Protein 4LN9 (pdb70)

Solvent-accessible surface area: 24237 Å² total; per-residue (Å²): 101,8,74,63,26,1,0,32,45,0,121,12,11,5,10,19,0,8,2,84,18,36,88,65,87,7,9,0,0,1,2,68,2,6,21,227,61,26,86,31,2,37,27,13,10,18,160,129,68,3,14,7,2,10,2,0,2,1,5,2,0,10,56,0,0,88,82,29,49,4,37,5,0,68,74,0,40,24,80,24,69,1,41,4,18,151,216,35,2,0,48,1,0,0,2,1,11,32,59,57,164,109,17,19,28,71,0,11,0,15,5,26,82,120,124,42,146,85,39,99,94,1,0,37,8,45,0,31,50,62,129,177,104,108,68,121,22,100,44,88,10,93,42,46,62,5,84,150,12,138,102,22,109,39,122,39,3,43,104,70,10,51,129,90,11,24,30,23,13,75,11,0,106,0,12,176,29,1,27,74,66,46,104,49,74,98,15,22,6,0,0,61,2,28,11,42,122,139,6,109,85,49,0,52,117,4,18,5,1,0,0,0,0,14,0,0,14,6,0,31,50,1,6,67,21,38,154,42,114,57,39,59,14,0,48,8,4,47,45,56,38,83,21,16,16,47,2,46,0,64,3,13,68,63,112,227,86,5,33,23,6,22,0,0,36,89,105,40,33,12,0,0,4,4,72,26,14,38,16,143,126,125,8,83,74,27,0,0,34,47,2,140,19,37,4,16,15,0,8,1,87,18,39,68,65,85,6,13,0,0,0,3,70,3,5,29,178,72,25,86,45,2,38,27,11,14,34,179,120,43,1,11,6,1,16,3,1,2,1,4,2,0,8,44,0,0,74,81,28,50,2,40,18,1,69,62,0,30,22,86,28,63,1,31,3,18,127,193,33,5,0,48,1,1,0,10,4,20,29,61,54,166,112,20,16,29,66,0,4,0,11,6,26,120,131,131,44,139,80,36,102,91,2,0,35,7,43,0,37,33,73,130,160,114,233,24,123,27,103,43,92,10,93,43,43,62,6,90,160,10,134,90,31,124,37,127,39,5,36,101,69,12,52,131,106,19,60,31,23,12,80,12,0,107,0,9,123,24,3,33,89,64,50,84,57,90,107,26,26,6,0,0,57,0,16,4,33,151,121,12,107,93,88,1,62,159,6,22,5,3,0,0,0,0,18,0,0,11,7,0,34,62,0,6,87,47,111,50,56,13,3,50,21,2,22,44,50,37,83,23,13,24,22,1,76,0,65,2,15,60,70,109,191,68,3,29,22,6,21,0,1,40,128,107,44,31,20,0,0,29,4,99,20,9,33,32,228

Structure (mmCIF, N/CA/C/O backbone):
data_4LN9
#
_entry.id   4LN9
#
_cell.length_a   77.180
_cell.length_b   77.180
_cell.length_c   97.920
_cell.angle_alpha   90.00
_cell.angle_beta   90.00
_cell.angle_gamma   120.00
#
_symmetry.space_group_name_H-M   'P 32'
#
loop_
_entity.id
_entity.type
_entity.pdbx_description
1 polymer 'Rifamycin polyketide synthase'
2 water water
#
loop_
_atom_site.group_PDB
_atom_site.id
_atom_site.type_symbol
_atom_site.label_atom_id
_atom_site.label_alt_id
_atom_site.label_comp_id
_atom_site.label_asym_id
_atom_site.label_entity_id
_atom_site.label_seq_id
_atom_site.pdbx_PDB_ins_code
_atom_site.Cartn_x
_atom_site.Cartn_y
_atom_site.Cartn_z
_atom_site.occupancy
_atom_site.B_iso_or_equiv
_atom_site.auth_seq_id
_atom_site.auth_comp_id
_atom_site.auth_asym_id
_atom_site.auth_atom_id
_atom_site.pdbx_PDB_model_num
ATOM 1 N N . ASP A 1 27 ? 6.462 -24.872 3.731 1.00 55.38 7 ASP A N 1
ATOM 2 C CA . ASP A 1 27 ? 6.578 -25.674 2.479 1.00 49.50 7 ASP A CA 1
ATOM 3 C C . ASP A 1 27 ? 5.777 -25.046 1.342 1.00 51.74 7 ASP A C 1
ATOM 4 O O . ASP A 1 27 ? 4.550 -25.149 1.300 1.00 50.15 7 ASP A O 1
ATOM 9 N N . ALA A 1 28 ? 6.481 -24.390 0.425 1.00 41.76 8 ALA A N 1
ATOM 10 C CA . ALA A 1 28 ? 5.854 -23.787 -0.745 1.00 40.14 8 ALA A CA 1
ATOM 11 C C . ALA A 1 28 ? 4.985 -24.782 -1.510 1.00 42.18 8 ALA A C 1
ATOM 12 O O . ALA A 1 28 ?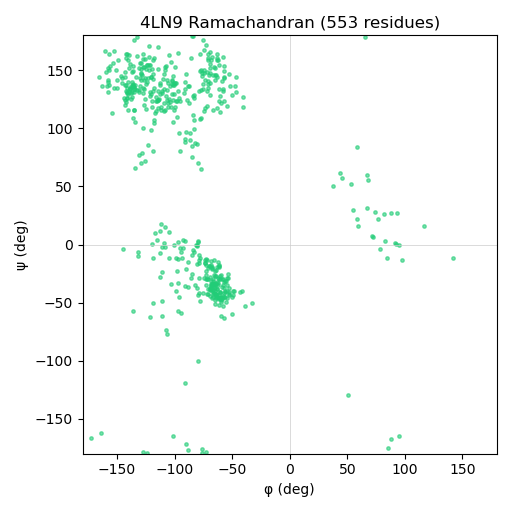 3.841 -24.480 -1.850 1.00 43.26 8 ALA A O 1
ATOM 14 N N . VAL A 1 29 ? 5.492 -25.998 -1.697 1.00 39.44 9 VAL A N 1
ATOM 15 C CA . VAL A 1 29 ? 4.849 -26.958 -2.596 1.00 38.48 9 VAL A CA 1
ATOM 16 C C . VAL A 1 29 ? 3.490 -27.462 -2.096 1.00 43.98 9 VAL A C 1
ATOM 17 O O . VAL A 1 29 ? 2.587 -27.712 -2.894 1.00 41.97 9 VAL A O 1
ATOM 21 N N . SER A 1 30 ? 3.341 -27.599 -0.781 1.00 39.14 10 SER A N 1
ATOM 22 C CA . SER A 1 30 ? 2.085 -28.079 -0.201 1.00 44.53 10 SER A CA 1
ATOM 23 C C . SER A 1 30 ? 1.003 -27.005 -0.262 1.00 45.00 10 SER A C 1
ATOM 24 O O . SER A 1 30 ? -0.181 -27.284 -0.063 1.00 47.72 10 SER A O 1
ATOM 27 N N . LEU A 1 31 ? 1.432 -25.768 -0.492 1.00 39.88 11 LEU A N 1
ATOM 28 C CA . LEU A 1 31 ? 0.516 -24.644 -0.618 1.00 36.18 11 LEU A CA 1
ATOM 29 C C . LEU A 1 31 ? 0.171 -24.366 -2.079 1.00 38.00 11 LEU A C 1
ATOM 30 O O . LEU A 1 31 ? -0.556 -23.420 -2.381 1.00 39.31 11 LEU A O 1
ATOM 35 N N . GLY A 1 32 ? 0.791 -25.116 -2.988 1.00 37.95 12 GLY A N 1
ATOM 36 C CA . GLY A 1 32 ? 0.536 -24.945 -4.418 1.00 39.03 12 GLY A CA 1
ATOM 37 C C . GLY A 1 32 ? 1.421 -23.906 -5.088 1.00 37.50 12 GLY A C 1
ATOM 38 O O . GLY A 1 32 ? 1.035 -23.307 -6.092 1.00 38.15 12 GLY A O 1
ATOM 39 N N . LEU A 1 33 ? 2.614 -23.695 -4.542 1.00 32.29 13 LEU A N 1
ATOM 40 C CA . LEU A 1 33 ? 3.618 -22.886 -5.220 1.00 38.79 13 LEU A CA 1
ATOM 41 C C . LEU A 1 33 ? 4.898 -23.697 -5.390 1.00 36.29 13 LEU A C 1
ATOM 42 O O . LEU A 1 33 ? 4.909 -24.903 -5.148 1.00 34.83 13 LEU A O 1
ATOM 47 N N . ALA A 1 34 ? 5.918 -23.075 -5.984 1.00 40.26 14 ALA A N 1
ATOM 48 C CA . ALA A 1 34 ? 7.244 -23.689 -6.040 1.00 34.73 14 ALA A CA 1
ATOM 49 C C . ALA A 1 34 ? 8.149 -22.940 -5.073 1.00 39.64 14 ALA A C 1
ATOM 50 O O . ALA A 1 34 ? 7.912 -21.767 -4.790 1.00 36.27 14 ALA A O 1
ATOM 52 N N . GLY A 1 35 ? 9.183 -23.601 -4.565 1.00 37.13 15 GLY A N 1
ATOM 53 C CA . GLY A 1 35 ? 10.207 -22.901 -3.788 1.00 34.11 15 GLY A CA 1
ATOM 54 C C . GLY A 1 35 ? 11.108 -22.062 -4.675 1.00 31.90 15 GLY A C 1
ATOM 55 O O . GLY A 1 35 ? 11.432 -22.466 -5.791 1.00 36.83 15 GLY A O 1
ATOM 56 N N . ALA A 1 36 ? 11.489 -20.879 -4.201 1.00 30.28 16 ALA A N 1
ATOM 57 C CA 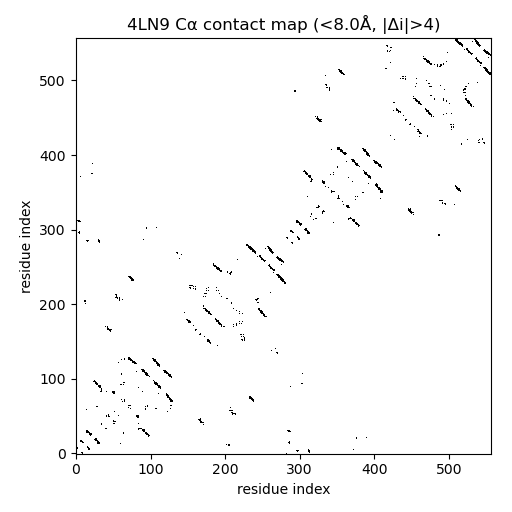. ALA A 1 36 ? 12.331 -19.982 -4.989 1.00 32.30 16 ALA A CA 1
ATOM 58 C C . ALA A 1 36 ? 13.800 -20.408 -4.952 1.00 38.70 16 ALA A C 1
ATOM 59 O O . ALA A 1 36 ? 14.599 -19.988 -5.789 1.00 37.63 16 ALA A O 1
ATOM 61 N N . ASP A 1 37 ? 14.139 -21.265 -3.991 1.00 35.92 17 ASP A N 1
ATOM 62 C CA . ASP A 1 37 ? 15.529 -21.642 -3.722 1.00 41.86 17 ASP A CA 1
ATOM 63 C C . ASP A 1 37 ? 16.485 -20.452 -3.746 1.00 35.67 17 ASP A C 1
ATOM 64 O O . ASP A 1 37 ? 17.460 -20.442 -4.498 1.00 39.47 17 ASP A O 1
ATOM 69 N N . HIS A 1 38 ? 16.255 -19.495 -2.849 1.00 35.17 18 HIS A N 1
ATOM 70 C CA . HIS A 1 38 ? 16.945 -18.209 -2.897 1.00 31.28 18 HIS A CA 1
ATOM 71 C C . HIS A 1 38 ? 16.910 -17.572 -1.533 1.00 32.40 18 HIS A C 1
ATOM 72 O O . HIS A 1 38 ? 15.920 -17.711 -0.816 1.00 39.85 18 HIS A O 1
ATOM 79 N N . PRO A 1 39 ? 18.006 -16.908 -1.123 1.00 36.00 19 PRO A N 1
ATOM 80 C CA . PRO A 1 39 ? 18.080 -16.512 0.287 1.00 33.75 19 PRO A CA 1
ATOM 81 C C . PRO A 1 39 ? 17.162 -15.344 0.659 1.00 40.44 19 PRO A C 1
ATOM 82 O O . PRO A 1 39 ? 16.994 -15.058 1.845 1.00 38.97 19 PRO A O 1
ATOM 86 N N . LEU A 1 40 ? 16.621 -14.640 -0.332 1.00 35.30 20 LEU A N 1
ATOM 87 C CA . LEU A 1 40 ? 15.762 -13.486 -0.055 1.00 34.33 20 LEU A CA 1
ATOM 88 C C . LEU A 1 40 ? 14.306 -13.701 -0.466 1.00 33.25 20 LEU A C 1
ATOM 89 O O . LEU A 1 40 ? 13.490 -12.786 -0.360 1.00 39.10 20 LEU A O 1
ATOM 94 N N . LEU A 1 41 ? 14.045 -14.817 -1.141 1.00 32.40 21 LEU A N 1
ATOM 95 C CA . LEU A 1 41 ? 12.741 -15.049 -1.752 1.00 32.26 21 LEU A CA 1
ATOM 96 C C . LEU A 1 41 ? 12.203 -16.390 -1.283 1.00 32.36 21 LEU A C 1
ATOM 97 O O . LEU A 1 41 ? 12.954 -17.358 -1.164 1.00 38.13 21 LEU A O 1
ATOM 102 N N . GLY A 1 42 ? 10.899 -16.453 -1.042 1.00 31.71 22 GLY A N 1
ATOM 103 C CA . GLY A 1 42 ? 10.290 -17.647 -0.469 1.00 29.27 22 GLY A CA 1
ATOM 104 C C . GLY A 1 42 ? 9.684 -18.548 -1.527 1.00 35.70 22 GLY A C 1
ATOM 105 O O . GLY A 1 42 ? 9.975 -19.742 -1.577 1.00 36.07 22 GLY A O 1
ATOM 106 N N . ALA A 1 43 ? 8.770 -18.000 -2.317 1.00 29.63 23 ALA A N 1
ATOM 107 C CA . ALA A 1 43 ? 8.030 -18.815 -3.267 1.00 29.51 23 ALA A CA 1
ATOM 108 C C . ALA A 1 43 ? 7.934 -18.113 -4.611 1.00 25.51 23 ALA A C 1
ATOM 109 O O . ALA A 1 43 ? 8.143 -16.906 -4.706 1.00 28.73 23 ALA A O 1
ATOM 111 N N . VAL A 1 44 ? 7.797 -18.905 -5.672 1.00 30.33 24 VAL A N 1
ATOM 112 C CA . VAL A 1 44 ? 7.447 -18.358 -6.977 1.00 30.73 24 VAL A CA 1
ATOM 113 C C . VAL A 1 44 ? 6.197 -19.071 -7.464 1.00 33.80 24 VAL A C 1
ATOM 114 O O . VAL A 1 44 ? 6.016 -20.259 -7.200 1.00 35.12 24 VAL A O 1
ATOM 118 N N . VAL A 1 45 ? 5.280 -18.334 -8.076 1.00 35.30 25 VAL A N 1
ATOM 119 C CA . VAL A 1 45 ? 4.195 -18.993 -8.784 1.00 37.64 25 VAL A CA 1
ATOM 120 C C . VAL A 1 45 ? 3.918 -18.346 -10.126 1.00 29.60 25 VAL A C 1
ATOM 121 O O . VAL A 1 45 ? 4.095 -17.138 -10.288 1.00 28.46 25 VAL A O 1
ATOM 125 N N . GLN A 1 46 ? 3.733 -19.182 -11.140 1.00 32.86 26 GLN A N 1
ATOM 126 C CA . GLN A 1 46 ? 3.376 -18.675 -12.452 1.00 32.18 26 GLN A CA 1
ATOM 127 C C . GLN A 1 46 ? 1.961 -18.120 -12.441 1.00 30.36 26 GLN A C 1
ATOM 128 O O . GLN A 1 46 ? 1.137 -18.507 -11.612 1.00 30.69 26 GLN A O 1
ATOM 134 N N . LEU A 1 47 ? 1.710 -17.157 -13.321 1.00 30.15 27 LEU A N 1
ATOM 135 C CA . LEU A 1 47 ? 0.391 -16.557 -13.454 1.00 32.02 27 LEU A CA 1
ATOM 136 C C . LEU A 1 47 ? -0.158 -16.801 -14.858 1.00 29.47 27 LEU A C 1
ATOM 137 O O . LEU A 1 47 ? 0.014 -15.970 -15.750 1.00 31.79 27 LEU A O 1
ATOM 142 N N . PRO A 1 48 ? -0.707 -18.005 -15.084 1.00 31.36 28 PRO A N 1
ATOM 143 C CA . PRO A 1 48 ? -1.131 -18.466 -16.406 1.00 35.04 28 PRO A CA 1
ATOM 144 C C . PRO A 1 48 ? -2.081 -17.474 -17.067 1.00 40.97 28 PRO A C 1
ATOM 145 O O . PRO A 1 48 ? -2.198 -17.452 -18.292 1.00 37.70 28 PRO A O 1
ATOM 149 N N . GLN A 1 49 ? -2.775 -16.681 -16.257 1.00 40.11 29 GLN A N 1
ATOM 150 C CA . GLN A 1 49 ? -3.763 -15.744 -16.780 1.00 41.25 29 GLN A CA 1
ATOM 151 C C . GLN A 1 49 ? -3.091 -14.664 -17.620 1.00 40.92 29 GLN A C 1
ATOM 152 O O . GLN A 1 49 ? -3.623 -14.247 -18.648 1.00 39.33 29 GLN A O 1
ATOM 158 N N . SER A 1 50 ? -1.882 -14.278 -17.222 1.00 34.72 30 SER A N 1
ATOM 159 C CA . SER A 1 50 ? -1.179 -13.175 -17.870 1.00 36.14 30 SER A CA 1
ATOM 160 C C . SER A 1 50 ? 0.154 -13.604 -18.486 1.00 36.07 30 SER A C 1
ATOM 161 O O . SER A 1 50 ? 0.845 -12.796 -19.106 1.00 39.49 30 SER A O 1
ATOM 164 N N . ASP A 1 51 ? 0.477 -14.890 -18.368 1.00 36.80 31 ASP A N 1
ATOM 165 C CA . ASP A 1 51 ? 1.809 -15.391 -18.713 1.00 44.14 31 ASP A CA 1
ATOM 166 C C . ASP A 1 51 ? 2.897 -14.637 -17.955 1.00 38.56 31 ASP A C 1
ATOM 167 O O . ASP A 1 51 ? 4.001 -14.436 -18.462 1.00 39.42 31 ASP A O 1
ATOM 172 N N . GLY A 1 52 ? 2.552 -14.167 -16.759 1.00 30.92 32 GLY A N 1
ATOM 173 C CA . GLY A 1 52 ? 3.528 -13.540 -15.882 1.00 34.75 32 GLY A CA 1
ATOM 174 C C . GLY A 1 52 ? 3.957 -14.508 -14.803 1.00 26.99 32 GLY A C 1
ATOM 175 O O . GLY A 1 52 ? 3.663 -15.702 -14.874 1.00 30.55 32 GLY A O 1
ATOM 176 N N . LEU A 1 53 ? 4.599 -13.985 -13.770 1.00 29.91 33 LEU A N 1
ATOM 177 C CA . LEU A 1 53 ? 4.835 -14.766 -12.575 1.00 31.97 33 LEU A CA 1
ATOM 178 C C . LEU A 1 53 ? 5.136 -13.836 -11.422 1.00 29.79 33 LEU A C 1
ATOM 179 O O . LEU A 1 53 ? 5.249 -12.622 -11.598 1.00 28.39 33 LEU A O 1
ATOM 184 N N . VAL A 1 54 ? 5.099 -14.391 -10.221 1.00 29.55 34 VAL A N 1
ATOM 185 C CA . VAL A 1 54 ? 5.275 -13.589 -9.037 1.00 30.35 34 VAL A CA 1
ATOM 186 C C . VAL A 1 54 ? 6.100 -14.332 -7.998 1.00 25.46 34 VAL A C 1
ATOM 187 O O . VAL A 1 54 ? 6.013 -15.557 -7.878 1.00 27.19 34 VAL A O 1
ATOM 191 N N . PHE A 1 55 ? 7.096 -13.624 -7.473 1.00 30.26 35 PHE A N 1
ATOM 192 C CA . PHE A 1 55 ? 7.887 -14.108 -6.356 1.00 29.77 35 PHE A CA 1
ATOM 193 C C . PHE A 1 55 ? 7.387 -13.468 -5.070 1.00 21.71 35 PHE A C 1
ATOM 194 O O . PHE A 1 55 ? 7.288 -12.243 -4.988 1.00 26.81 35 PHE A O 1
ATOM 202 N N . THR A 1 56 ? 7.325 -14.271 -4.012 1.00 28.31 36 THR A N 1
ATOM 203 C CA . THR A 1 56 ? 6.927 -13.781 -2.696 1.00 27.60 36 THR A CA 1
ATOM 204 C C . THR A 1 56 ? 8.005 -14.029 -1.646 1.00 30.94 36 THR A C 1
ATOM 205 O O . THR A 1 56 ? 8.686 -15.056 -1.667 1.00 32.85 36 THR A O 1
ATOM 209 N N . SER A 1 57 ? 8.048 -13.145 -0.655 1.00 29.97 37 SER A N 1
ATOM 210 C CA . SER A 1 57 ? 9.050 -13.203 0.400 1.00 31.72 37 SER A CA 1
ATOM 211 C C . SER A 1 57 ? 8.547 -12.494 1.655 1.00 32.91 37 SER A C 1
ATOM 212 O O . SER A 1 57 ? 7.710 -11.594 1.580 1.00 31.26 37 SER A O 1
ATOM 215 N N . ARG A 1 58 ? 9.066 -12.908 2.806 1.00 31.16 38 ARG A N 1
ATOM 216 C CA . ARG A 1 58 ? 8.941 -12.137 4.037 1.00 32.31 38 ARG A CA 1
ATOM 217 C C . ARG A 1 58 ? 10.324 -11.870 4.623 1.00 31.37 38 ARG A C 1
ATOM 218 O O . ARG A 1 58 ? 11.034 -12.804 4.993 1.00 37.49 38 ARG A O 1
ATOM 226 N N . LEU A 1 59 ? 10.707 -10.600 4.708 1.00 29.00 39 LEU A N 1
ATOM 227 C CA . LEU A 1 59 ? 12.004 -10.234 5.274 1.00 34.85 39 LEU A CA 1
ATOM 228 C C . LEU A 1 59 ? 11.855 -9.735 6.707 1.00 38.04 39 LEU A C 1
ATOM 229 O O . LEU A 1 59 ? 10.939 -8.974 7.014 1.00 36.46 39 LEU A O 1
ATOM 234 N N . SER A 1 60 ? 12.750 -10.176 7.585 1.00 40.39 40 SER A N 1
ATOM 235 C CA . SER A 1 60 ? 12.873 -9.581 8.912 1.00 40.54 40 SER A CA 1
ATOM 236 C C . SER A 1 60 ? 14.339 -9.513 9.311 1.00 42.80 40 SER A C 1
ATOM 237 O O . SER A 1 60 ? 15.180 -10.186 8.715 1.00 37.56 40 SER A O 1
ATOM 240 N N . LEU A 1 61 ? 14.643 -8.718 10.330 1.00 41.24 41 LEU A N 1
ATOM 241 C CA . LEU A 1 61 ? 15.995 -8.678 10.865 1.00 45.41 41 LEU A CA 1
ATOM 242 C C . LEU A 1 61 ? 16.356 -9.952 11.624 1.00 44.85 41 LEU A C 1
ATOM 243 O O . LEU A 1 61 ? 17.522 -10.344 11.659 1.00 50.84 41 LEU A O 1
ATOM 248 N N . ARG A 1 62 ? 15.341 -10.700 12.052 1.00 48.77 42 ARG A N 1
ATOM 249 C CA . ARG A 1 62 ? 15.589 -11.967 12.735 1.00 50.26 42 ARG A CA 1
ATOM 250 C C . ARG A 1 62 ? 15.785 -13.139 11.771 1.00 48.29 42 ARG A C 1
ATOM 251 O O . ARG A 1 62 ? 16.458 -14.115 12.102 1.00 47.43 42 ARG A O 1
ATOM 259 N N . SER A 1 63 ? 15.228 -13.027 10.570 1.00 45.23 43 SER A N 1
ATOM 260 C CA . SER A 1 63 ? 15.358 -14.091 9.580 1.00 41.22 43 SER A CA 1
ATOM 261 C C . SER A 1 63 ? 16.477 -13.776 8.594 1.00 32.81 43 SER A C 1
ATOM 262 O O . SER A 1 63 ? 17.051 -14.674 7.978 1.00 39.98 43 SER A O 1
ATOM 265 N N . HIS A 1 64 ? 16.799 -12.492 8.475 1.00 39.28 44 HIS A N 1
ATOM 266 C CA . HIS A 1 64 ? 17.850 -12.039 7.576 1.00 39.54 44 HIS A CA 1
ATOM 267 C C . HIS A 1 64 ? 18.738 -11.037 8.265 1.00 37.11 44 HIS A C 1
ATOM 268 O O . HIS A 1 64 ? 18.713 -9.849 7.939 1.00 37.65 44 HIS A O 1
ATOM 275 N N . PRO A 1 65 ? 19.476 -11.493 9.293 1.00 39.05 45 PRO A N 1
ATOM 276 C CA . PRO A 1 65 ? 20.212 -10.624 10.214 1.00 40.47 45 PRO A CA 1
ATOM 277 C C . PRO A 1 65 ? 21.210 -9.732 9.480 1.00 36.64 45 PRO A C 1
ATOM 278 O O . PRO A 1 65 ? 21.389 -8.569 9.845 1.00 39.56 45 PRO A O 1
ATOM 282 N N . TRP A 1 66 ? 21.719 -10.225 8.358 1.00 39.02 46 TRP A N 1
ATOM 283 C CA . TRP A 1 66 ? 22.774 -9.531 7.636 1.00 39.52 46 TRP A CA 1
ATOM 284 C C . TRP A 1 66 ? 22.285 -8.282 6.937 1.00 40.47 46 TRP A C 1
ATOM 285 O O . TRP A 1 66 ? 23.062 -7.345 6.726 1.00 35.09 46 TRP A O 1
ATOM 296 N N . LEU A 1 67 ? 20.965 -8.139 6.841 1.00 33.44 47 LEU A N 1
ATOM 297 C CA . LEU A 1 67 ? 20.375 -6.914 6.306 1.00 34.50 47 LEU A CA 1
ATOM 298 C C . LEU A 1 67 ? 20.646 -5.721 7.220 1.00 33.08 47 LEU A C 1
ATOM 299 O O . LEU A 1 67 ? 20.712 -4.581 6.760 1.00 34.73 47 LEU A O 1
ATOM 304 N N . ALA A 1 68 ? 20.845 -5.991 8.507 1.00 37.28 48 ALA A N 1
ATOM 305 C CA . ALA A 1 68 ? 21.191 -4.943 9.460 1.00 38.41 48 ALA A CA 1
ATOM 306 C C . ALA A 1 68 ? 22.517 -4.279 9.098 1.00 37.64 48 ALA A C 1
ATOM 307 O O . ALA A 1 68 ? 22.749 -3.117 9.434 1.00 38.55 48 ALA A O 1
ATOM 309 N N . ASP A 1 69 ? 23.310 -4.960 8.271 1.00 39.23 49 ASP A N 1
ATOM 310 C CA . ASP A 1 69 ? 24.625 -4.447 7.884 1.00 37.19 49 ASP A CA 1
ATOM 311 C C . ASP A 1 69 ? 24.574 -3.396 6.776 1.00 41.84 49 ASP A C 1
ATOM 312 O O . ASP A 1 69 ? 25.609 -2.874 6.360 1.00 43.40 49 ASP A O 1
ATOM 317 N N . HIS A 1 70 ? 23.373 -3.095 6.294 1.00 41.19 50 HIS A N 1
ATOM 318 C CA . HIS A 1 70 ? 23.173 -1.975 5.380 1.00 40.09 50 HIS A CA 1
ATOM 319 C C . HIS A 1 70 ? 22.094 -1.070 5.892 1.00 43.21 50 HIS A C 1
ATOM 320 O O . HIS A 1 70 ? 20.911 -1.406 5.836 1.00 46.66 50 HIS A O 1
ATOM 327 N N . ALA A 1 71 ? 22.502 0.036 6.506 1.00 45.91 51 ALA A N 1
ATOM 328 C CA . ALA A 1 71 ? 21.561 0.958 7.129 1.00 47.40 51 ALA A CA 1
ATOM 329 C C . ALA A 1 71 ? 21.987 2.389 6.836 1.00 48.56 51 ALA A C 1
ATOM 330 O O . ALA A 1 71 ? 23.178 2.701 6.855 1.00 58.39 51 ALA A O 1
ATOM 332 N N . VAL A 1 72 ? 21.032 3.221 6.435 1.00 50.04 52 VAL A N 1
ATOM 333 C CA . VAL A 1 72 ? 21.325 4.618 6.134 1.00 55.47 52 VAL A CA 1
ATOM 334 C C . VAL A 1 72 ? 20.675 5.558 7.151 1.00 56.45 52 VAL A C 1
ATOM 335 O O . VAL A 1 72 ? 19.452 5.599 7.278 1.00 50.78 52 VAL A O 1
ATOM 339 N N . ARG A 1 73 ? 21.506 6.269 7.909 1.00 66.33 53 ARG A N 1
ATOM 340 C CA . ARG A 1 73 ? 21.064 6.947 9.127 1.00 66.03 53 ARG A CA 1
ATOM 341 C C . ARG A 1 73 ? 20.337 6.000 10.077 1.00 64.79 53 ARG A C 1
ATOM 342 O O . ARG A 1 73 ? 19.203 6.253 10.485 1.00 68.32 53 ARG A O 1
ATOM 350 N N . ASP A 1 74 ? 20.989 4.880 10.378 1.00 59.28 54 ASP A N 1
ATOM 351 C CA . ASP A 1 74 ? 20.498 3.914 11.360 1.00 67.17 54 ASP A CA 1
ATOM 352 C C . ASP A 1 74 ? 19.122 3.324 11.040 1.00 66.27 54 ASP A C 1
ATOM 353 O O . ASP A 1 74 ? 18.544 2.611 11.861 1.00 69.89 54 ASP A O 1
ATOM 358 N N . VAL A 1 75 ? 18.679 3.486 9.796 1.00 61.45 55 VAL A N 1
ATOM 359 C CA . VAL A 1 75 ? 17.505 2.771 9.299 1.00 59.23 55 VAL A CA 1
ATOM 360 C C . VAL A 1 75 ? 17.931 1.649 8.351 1.00 51.85 55 VAL A C 1
ATOM 361 O O . VAL A 1 75 ? 18.517 1.915 7.303 1.00 47.26 55 VAL A O 1
ATOM 365 N N . VAL A 1 76 ? 17.623 0.402 8.703 1.00 46.90 56 VAL A N 1
ATOM 366 C CA . VAL A 1 76 ? 17.860 -0.718 7.790 1.00 48.04 56 VAL A CA 1
ATOM 367 C C . VAL A 1 76 ? 17.018 -0.589 6.521 1.00 51.41 56 VAL A C 1
ATOM 368 O O . VAL A 1 76 ? 15.791 -0.504 6.588 1.00 45.22 56 VAL A O 1
ATOM 372 N N . ILE A 1 77 ? 17.690 -0.463 5.378 1.00 45.82 57 ILE A N 1
ATOM 373 C CA . ILE A 1 77 ? 17.016 -0.452 4.079 1.00 45.99 57 ILE A CA 1
ATOM 374 C C . ILE A 1 77 ? 17.692 -1.436 3.123 1.00 45.26 57 ILE A C 1
ATOM 375 O O . ILE A 1 77 ? 18.914 -1.582 3.146 1.00 37.43 57 ILE A O 1
ATOM 380 N N . VAL A 1 78 ? 16.894 -2.212 2.388 1.00 39.44 58 VAL A N 1
ATOM 381 C CA . VAL A 1 78 ? 17.459 -3.152 1.420 1.00 41.30 58 VAL A CA 1
ATOM 382 C C . VAL A 1 78 ? 18.235 -2.377 0.359 1.00 39.28 58 VAL A C 1
ATOM 383 O O . VAL A 1 78 ? 17.761 -1.345 -0.116 1.00 39.16 58 VAL A O 1
ATOM 387 N N . PRO A 1 79 ? 19.521 -2.717 0.185 1.00 39.27 59 PRO A N 1
ATOM 388 C CA . PRO A 1 79 ? 20.311 -1.967 -0.786 1.00 33.61 59 PRO A CA 1
ATOM 389 C C . PRO A 1 79 ? 19.675 -2.011 -2.173 1.00 30.71 59 PRO A C 1
ATOM 390 O O . PRO A 1 79 ? 19.031 -2.999 -2.528 1.00 33.27 59 PRO A O 1
ATOM 394 N N . GLY A 1 80 ? 19.878 -0.956 -2.954 1.00 35.72 60 GLY A N 1
ATOM 395 C CA . GLY A 1 80 ? 19.596 -0.994 -4.385 1.00 35.74 60 GLY A CA 1
ATOM 396 C C . GLY A 1 80 ? 20.028 -2.287 -5.054 1.00 37.10 60 GLY A C 1
ATOM 397 O O . GLY A 1 80 ? 19.342 -2.795 -5.941 1.00 30.01 60 GLY A O 1
ATOM 398 N N . THR A 1 81 ? 21.188 -2.801 -4.658 1.00 34.23 61 THR A N 1
ATOM 399 C CA . THR A 1 81 ? 21.740 -4.009 -5.267 1.00 28.07 61 THR A CA 1
ATOM 400 C C . THR A 1 81 ? 20.936 -5.260 -4.913 1.00 29.14 61 THR A C 1
ATOM 401 O O . THR A 1 81 ? 20.934 -6.239 -5.659 1.00 32.27 61 THR A O 1
ATOM 405 N N . GLY A 1 82 ? 20.284 -5.239 -3.755 1.00 27.71 62 GLY A N 1
ATOM 406 C CA . GLY A 1 82 ? 19.390 -6.328 -3.375 1.00 25.90 62 GLY A CA 1
ATOM 407 C C . GLY A 1 82 ? 18.176 -6.375 -4.280 1.00 25.90 62 GLY A C 1
ATOM 408 O O . GLY A 1 82 ? 17.724 -7.447 -4.681 1.00 29.90 62 GLY A O 1
ATOM 409 N N . LEU A 1 83 ? 17.673 -5.198 -4.634 1.00 28.97 63 LEU A N 1
ATOM 410 C CA . LEU A 1 83 ? 16.558 -5.087 -5.565 1.00 30.70 63 LEU A CA 1
ATOM 411 C C . LEU A 1 83 ? 16.958 -5.545 -6.965 1.00 30.54 63 LEU A C 1
ATOM 412 O O . LEU A 1 83 ? 16.219 -6.278 -7.624 1.00 27.29 63 LEU A O 1
ATOM 417 N N . VAL A 1 84 ? 18.163 -5.167 -7.382 1.00 25.73 64 VAL A N 1
ATOM 418 C CA . VAL A 1 84 ? 18.737 -5.642 -8.639 1.00 31.37 64 VAL A CA 1
ATOM 419 C C . VAL A 1 84 ? 18.809 -7.167 -8.689 1.00 27.23 64 VAL A C 1
ATOM 420 O O . VAL A 1 84 ? 18.420 -7.781 -9.684 1.00 26.90 64 VAL A O 1
ATOM 424 N N . GLU A 1 85 ? 19.269 -7.776 -7.599 1.00 27.27 65 GLU A N 1
ATOM 425 C CA . GLU A 1 85 ? 19.385 -9.233 -7.527 1.00 28.28 65 GLU A CA 1
ATOM 426 C C . GLU A 1 85 ? 18.016 -9.904 -7.619 1.00 25.38 65 GLU A C 1
ATOM 427 O O . GLU A 1 85 ? 17.857 -10.923 -8.291 1.00 27.90 65 GLU A O 1
ATOM 433 N N . LEU A 1 86 ? 17.037 -9.343 -6.918 1.00 28.22 66 LEU A N 1
ATOM 434 C CA . LEU A 1 86 ? 15.672 -9.844 -6.989 1.00 27.57 66 LEU A CA 1
ATOM 435 C C . LEU A 1 86 ? 15.153 -9.787 -8.421 1.00 22.97 66 LEU A C 1
ATOM 436 O O . LEU A 1 86 ? 14.541 -10.738 -8.907 1.00 24.77 66 LEU A O 1
ATOM 441 N N . ALA A 1 87 ? 15.373 -8.652 -9.077 1.00 27.81 67 ALA A N 1
ATOM 442 C CA . ALA A 1 87 ? 14.870 -8.434 -10.428 1.00 27.98 67 ALA A CA 1
ATOM 443 C C . ALA A 1 87 ? 15.498 -9.428 -11.392 1.00 31.63 67 ALA A C 1
ATOM 444 O O . ALA A 1 87 ? 14.803 -10.060 -12.186 1.00 28.41 67 ALA A O 1
ATOM 446 N N . VAL A 1 88 ? 16.807 -9.617 -11.280 1.00 29.28 68 VAL A N 1
ATOM 447 C CA . VAL A 1 88 ? 17.492 -10.514 -12.194 1.00 25.65 68 VAL A CA 1
ATOM 448 C C . VAL A 1 88 ? 17.185 -11.987 -11.924 1.00 24.43 68 VAL A C 1
ATOM 449 O O . VAL A 1 88 ? 17.006 -12.761 -12.864 1.00 27.24 68 VAL A O 1
ATOM 453 N N . ARG A 1 89 ? 16.911 -12.325 -10.663 1.00 27.01 69 ARG A N 1
ATOM 454 C CA . ARG A 1 89 ? 16.463 -13.680 -10.332 1.00 24.06 69 ARG A CA 1
ATOM 455 C C . ARG A 1 89 ? 15.100 -13.979 -10.946 1.00 26.16 69 ARG A C 1
ATOM 456 O O . ARG A 1 89 ? 14.879 -15.057 -11.496 1.00 24.66 69 ARG A O 1
ATOM 464 N N . ALA A 1 90 ? 14.202 -13.002 -10.889 1.00 27.42 70 ALA A N 1
ATOM 465 C CA . ALA A 1 90 ? 12.874 -13.156 -11.473 1.00 28.05 70 ALA A CA 1
ATOM 466 C C . ALA A 1 90 ? 12.973 -13.301 -12.990 1.00 30.09 70 ALA A C 1
ATOM 467 O O . ALA A 1 90 ? 12.401 -14.220 -13.577 1.00 31.17 70 ALA A O 1
ATOM 469 N N . GLY A 1 91 ? 13.693 -12.376 -13.617 1.00 30.22 71 GLY A N 1
ATOM 470 C CA . GLY A 1 91 ? 13.927 -12.426 -15.055 1.00 33.02 71 GLY A CA 1
ATOM 471 C C . GLY A 1 91 ? 14.487 -13.759 -15.508 1.00 30.27 71 GLY A C 1
ATOM 472 O O . GLY A 1 91 ? 14.052 -14.314 -16.517 1.00 33.24 71 GLY A O 1
ATOM 473 N N . ASP A 1 92 ? 15.435 -14.294 -14.745 1.00 31.64 72 ASP A N 1
ATOM 474 C CA . ASP A 1 92 ? 16.052 -15.566 -15.103 1.00 32.35 72 ASP A CA 1
ATOM 475 C C . ASP A 1 92 ? 15.077 -16.740 -15.063 1.00 35.46 72 ASP A C 1
ATOM 476 O O . ASP A 1 92 ? 15.182 -17.666 -15.867 1.00 34.12 72 ASP A O 1
ATOM 481 N N . GLU A 1 93 ? 14.118 -16.685 -14.142 1.00 32.62 73 GLU A N 1
ATOM 482 C CA . GLU A 1 93 ? 13.042 -17.672 -14.083 1.00 35.55 73 GLU A CA 1
ATOM 483 C C . GLU A 1 93 ? 12.319 -17.781 -15.424 1.00 31.79 73 GLU A C 1
ATOM 484 O O . GLU A 1 93 ? 11.892 -18.865 -15.822 1.00 39.30 73 GLU A O 1
ATOM 490 N N . ALA A 1 94 ? 12.191 -16.655 -16.120 1.00 29.95 74 ALA A N 1
ATOM 491 C CA . ALA A 1 94 ? 11.388 -16.595 -17.336 1.00 35.21 74 ALA A CA 1
ATOM 492 C C . ALA A 1 94 ? 12.255 -16.459 -18.584 1.00 39.19 74 ALA A C 1
ATOM 493 O O . ALA A 1 94 ? 11.767 -16.074 -19.646 1.00 43.29 74 ALA A O 1
ATOM 495 N N . GLY A 1 95 ? 13.551 -16.717 -18.440 1.00 40.07 75 GLY A N 1
ATOM 496 C CA . GLY A 1 95 ? 14.476 -16.631 -19.570 1.00 34.47 75 GLY A CA 1
ATOM 497 C C . GLY A 1 95 ? 14.656 -15.212 -20.080 1.00 34.68 75 GLY A C 1
ATOM 498 O O . GLY A 1 95 ? 14.891 -14.992 -21.270 1.00 35.28 75 GLY A O 1
ATOM 499 N N . CYS A 1 96 ? 14.544 -14.250 -19.168 1.00 29.41 76 CYS A N 1
ATOM 500 C CA . CYS A 1 96 ? 14.845 -12.848 -19.450 1.00 27.21 76 CYS A CA 1
ATOM 501 C C . CYS A 1 96 ? 15.860 -12.321 -18.448 1.00 33.27 76 CYS A C 1
ATOM 502 O O . CYS A 1 96 ? 15.518 -11.503 -17.597 1.00 30.13 76 CYS A O 1
ATOM 505 N N . PRO A 1 97 ? 17.122 -12.758 -18.565 1.00 31.51 77 PRO A N 1
ATOM 506 C CA . PRO A 1 97 ? 18.099 -12.488 -17.513 1.00 33.75 77 PRO A CA 1
ATOM 507 C C . PRO A 1 97 ? 18.688 -11.072 -17.545 1.00 33.25 77 PRO A C 1
ATOM 508 O O . PRO A 1 97 ? 19.328 -10.658 -16.578 1.00 31.28 77 PRO A O 1
ATOM 512 N N . VAL A 1 98 ? 18.485 -10.338 -18.636 1.00 28.11 78 VAL A N 1
ATOM 513 C CA . VAL A 1 98 ? 19.136 -9.036 -18.795 1.00 29.60 78 VAL A CA 1
ATOM 514 C C . VAL A 1 98 ? 18.303 -7.903 -18.208 1.00 29.83 78 VAL A C 1
ATOM 515 O O . VAL A 1 98 ? 17.138 -7.726 -18.566 1.00 26.92 78 VAL A O 1
ATOM 519 N N . LEU A 1 99 ? 18.904 -7.141 -17.298 1.00 25.54 79 LEU A N 1
ATOM 520 C CA . LEU A 1 99 ? 18.232 -5.991 -16.703 1.00 30.02 79 LEU A CA 1
ATOM 521 C C . LEU A 1 99 ? 18.419 -4.742 -17.562 1.00 32.52 79 LEU A C 1
ATOM 522 O O . LEU A 1 99 ? 19.406 -4.018 -17.428 1.00 32.99 79 LEU A O 1
ATOM 527 N N . ASP A 1 100 ? 17.490 -4.548 -18.496 1.00 34.16 80 ASP A N 1
ATOM 528 C CA . ASP A 1 100 ? 17.531 -3.438 -19.446 1.00 36.60 80 ASP A CA 1
ATOM 529 C C . ASP A 1 100 ? 17.487 -2.118 -18.684 1.00 30.44 80 ASP A C 1
ATOM 530 O O . ASP A 1 100 ? 18.317 -1.234 -18.898 1.00 28.89 80 ASP A O 1
ATOM 535 N N . GLU A 1 101 ? 16.579 -2.042 -17.715 1.00 29.60 81 GLU A N 1
ATOM 536 C CA . GLU A 1 101 ? 16.395 -0.831 -16.925 1.00 27.64 81 GLU A CA 1
ATOM 537 C C . GLU A 1 101 ? 15.734 -1.156 -15.586 1.00 30.86 81 GLU A C 1
ATOM 538 O O . GLU A 1 101 ? 14.897 -2.055 -15.497 1.00 28.53 81 GLU A O 1
ATOM 544 N N . LEU A 1 102 ? 16.202 -0.502 -14.527 1.00 30.93 82 LEU A N 1
ATOM 545 C CA . LEU A 1 102 ? 15.512 -0.546 -13.242 1.00 31.55 82 LEU A CA 1
ATOM 546 C C . LEU A 1 102 ? 15.588 0.807 -12.552 1.00 34.45 82 LEU A C 1
ATOM 547 O O . LEU A 1 102 ? 16.670 1.376 -12.401 1.00 33.88 82 LEU A O 1
ATOM 552 N N . VAL A 1 103 ? 14.427 1.373 -12.240 1.00 31.62 83 VAL A N 1
ATOM 553 C CA . VAL A 1 103 ? 14.379 2.637 -11.518 1.00 34.00 83 VAL A CA 1
ATOM 554 C C . VAL A 1 103 ? 13.979 2.413 -10.065 1.00 33.87 83 VAL A C 1
ATOM 555 O O . VAL A 1 103 ? 12.999 1.722 -9.785 1.00 36.62 83 VAL A O 1
ATOM 559 N N . ILE A 1 104 ? 14.807 2.895 -9.143 1.00 35.97 84 ILE A N 1
ATOM 560 C CA . ILE A 1 104 ? 14.504 2.769 -7.721 1.00 37.53 84 ILE A CA 1
ATOM 561 C C . ILE A 1 104 ? 13.646 3.937 -7.245 1.00 39.17 84 ILE A C 1
ATOM 562 O O . ILE A 1 104 ? 14.009 5.098 -7.426 1.00 42.79 84 ILE A O 1
ATOM 567 N N . GLU A 1 105 ? 12.472 3.623 -6.708 1.00 49.10 85 GLU A N 1
ATOM 568 C CA . GLU A 1 105 ? 11.457 4.635 -6.441 1.00 44.01 85 GLU A CA 1
ATOM 569 C C . GLU A 1 105 ? 11.516 5.097 -4.990 1.00 51.44 85 GLU A C 1
ATOM 570 O O . GLU A 1 105 ? 11.254 6.263 -4.690 1.00 59.26 85 GLU A O 1
ATOM 576 N N . ALA A 1 106 ? 11.634 4.127 -4.088 1.00 45.18 86 ALA A N 1
ATOM 577 C CA . ALA A 1 106 ? 11.409 4.350 -2.666 1.00 51.17 86 ALA A CA 1
ATOM 578 C C . ALA A 1 106 ? 12.101 3.248 -1.871 1.00 46.21 86 ALA A C 1
ATOM 579 O O . ALA A 1 106 ? 12.033 2.077 -2.244 1.00 43.23 86 ALA A O 1
ATOM 581 N N . PRO A 1 107 ? 12.780 3.620 -0.776 1.00 46.37 87 PRO A N 1
ATOM 582 C CA . PRO A 1 107 ? 13.553 2.667 0.020 1.00 46.52 87 PRO A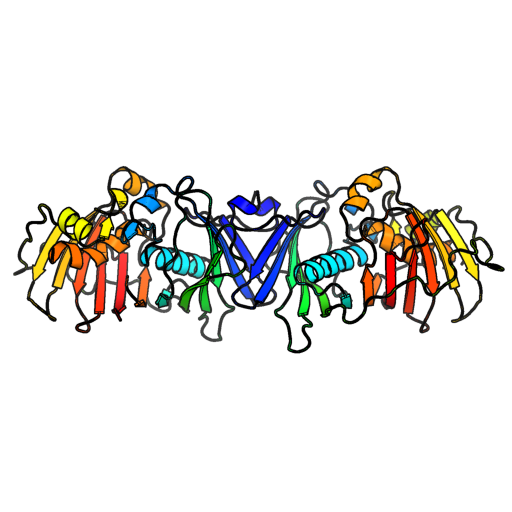 CA 1
ATOM 583 C C . PRO A 1 107 ? 12.700 1.517 0.556 1.00 47.35 87 PRO A C 1
ATOM 584 O O . PRO A 1 107 ? 11.592 1.741 1.044 1.00 40.44 87 PRO A O 1
ATOM 588 N N . LEU A 1 108 ? 13.203 0.293 0.422 1.00 43.23 88 LEU A N 1
ATOM 589 C CA . LEU A 1 108 ? 12.575 -0.873 1.038 1.00 40.80 88 LEU A CA 1
ATOM 590 C C . LEU A 1 108 ? 13.050 -1.034 2.480 1.00 48.83 88 LEU A C 1
ATOM 591 O O . LEU A 1 108 ? 14.067 -1.679 2.741 1.00 44.65 88 LEU A O 1
ATOM 596 N N . VAL A 1 109 ? 12.394 -0.319 3.390 1.00 43.72 89 VAL A N 1
ATOM 597 C CA . VAL A 1 109 ? 12.782 -0.320 4.795 1.00 48.97 89 VAL A CA 1
ATOM 598 C C . VAL A 1 109 ? 12.492 -1.672 5.434 1.00 45.39 89 VAL A C 1
ATOM 599 O O . VAL A 1 109 ? 11.401 -2.219 5.278 1.00 46.61 89 VAL A O 1
ATOM 603 N N . VAL A 1 110 ? 13.492 -2.238 6.103 1.00 43.09 90 VAL A N 1
ATOM 604 C CA . VAL A 1 110 ? 13.264 -3.407 6.946 1.00 45.79 90 VAL A CA 1
ATOM 605 C C . VAL A 1 110 ? 13.053 -2.960 8.387 1.00 54.83 90 VAL A C 1
ATOM 606 O O . VAL A 1 110 ? 13.851 -2.189 8.921 1.00 50.21 90 VAL A O 1
ATOM 610 N N . PRO A 1 111 ? 11.911 -3.343 8.976 1.00 52.77 91 PRO A N 1
ATOM 611 C CA . PRO A 1 111 ? 11.535 -2.918 10.325 1.00 53.98 91 PRO A CA 1
ATOM 612 C C . PRO A 1 111 ? 12.400 -3.576 11.400 1.00 48.38 91 PRO A C 1
ATOM 613 O O . PRO A 1 111 ? 12.682 -4.771 11.318 1.00 52.17 91 PRO A O 1
ATOM 617 N N . ARG A 1 112 ? 12.812 -2.801 12.401 1.00 53.63 92 ARG A N 1
ATOM 618 C CA . ARG A 1 112 ? 13.711 -3.311 13.436 1.00 61.71 92 ARG A CA 1
ATOM 619 C C . ARG A 1 112 ? 13.072 -4.417 14.278 1.00 54.88 92 ARG A C 1
ATOM 620 O O . ARG A 1 112 ? 13.774 -5.290 14.788 1.00 59.87 92 ARG A O 1
ATOM 628 N N . ARG A 1 113 ? 11.742 -4.456 14.318 1.00 49.86 93 ARG A N 1
ATOM 629 C CA . ARG A 1 113 ? 11.043 -5.681 14.698 1.00 54.56 93 ARG A CA 1
ATOM 630 C C . ARG A 1 113 ? 9.842 -6.006 13.816 1.00 55.57 93 ARG A C 1
ATOM 631 O O . ARG A 1 113 ? 9.248 -5.118 13.205 1.00 56.61 93 ARG A O 1
ATOM 639 N N . GLY A 1 114 ? 9.563 -7.297 13.670 1.00 49.05 94 GLY A N 1
ATOM 640 C CA . GLY A 1 114 ? 8.498 -7.757 12.788 1.00 51.96 94 GLY A CA 1
ATOM 641 C C . GLY A 1 114 ? 9.017 -8.128 11.414 1.00 55.86 94 GLY A C 1
ATOM 642 O O . GLY A 1 114 ? 10.218 -8.322 11.225 1.00 54.24 94 GLY A O 1
ATOM 643 N N . GLY A 1 115 ? 8.104 -8.247 10.455 1.00 50.81 95 GLY A N 1
ATOM 644 C CA . GLY A 1 115 ? 8.474 -8.587 9.087 1.00 42.44 95 GLY A CA 1
ATOM 645 C C . GLY A 1 115 ? 7.909 -7.600 8.087 1.00 51.47 95 GLY A C 1
ATOM 646 O O . GLY A 1 115 ? 7.070 -6.767 8.430 1.00 43.16 95 GLY A O 1
ATOM 647 N N . VAL A 1 116 ? 8.445 -7.626 6.871 1.00 40.71 96 VAL A N 1
ATOM 648 C CA . VAL A 1 116 ? 7.808 -6.948 5.753 1.00 41.51 96 VAL A CA 1
ATOM 649 C C . VAL A 1 116 ? 7.638 -7.910 4.586 1.00 37.62 96 VAL A C 1
ATOM 650 O O . VAL A 1 116 ? 8.510 -8.738 4.321 1.00 38.49 96 VAL A O 1
ATOM 654 N N . ARG A 1 117 ? 6.420 -7.953 4.052 1.00 36.99 97 ARG A N 1
ATOM 655 C CA . ARG A 1 117 ? 6.118 -8.844 2.942 1.00 34.57 97 ARG A CA 1
ATOM 656 C C . ARG A 1 117 ? 6.655 -8.219 1.662 1.00 31.07 97 ARG A C 1
ATOM 657 O O . ARG A 1 117 ? 6.566 -7.006 1.480 1.00 34.70 97 ARG A O 1
ATOM 665 N N . VAL A 1 118 ? 7.362 -9.011 0.859 1.00 30.88 98 VAL A N 1
ATOM 666 C CA . VAL A 1 118 ? 7.942 -8.496 -0.378 1.00 29.29 98 VAL A CA 1
ATOM 667 C C . VAL A 1 118 ? 7.428 -9.249 -1.595 1.00 25.76 98 VAL A C 1
ATOM 668 O O . VAL A 1 118 ? 7.146 -10.445 -1.526 1.00 27.96 98 VAL A O 1
ATOM 672 N N . GLN A 1 119 ? 7.241 -8.531 -2.693 1.00 28.03 99 GLN A N 1
ATOM 673 C CA . GLN A 1 119 ? 6.770 -9.166 -3.905 1.00 28.68 99 GLN A CA 1
ATOM 674 C C . GLN A 1 119 ? 7.526 -8.682 -5.131 1.00 20.84 99 GLN A C 1
ATOM 675 O O . GLN A 1 119 ? 7.724 -7.483 -5.317 1.00 26.32 99 GLN A O 1
ATOM 681 N N . VAL A 1 120 ? 7.987 -9.626 -5.946 1.00 26.71 100 VAL A N 1
ATOM 682 C CA . VAL A 1 120 ? 8.552 -9.286 -7.241 1.00 26.34 100 VAL A CA 1
ATOM 683 C C . VAL A 1 120 ? 7.611 -9.736 -8.342 1.00 21.94 100 VAL A C 1
ATOM 684 O O . VAL A 1 120 ? 7.312 -10.923 -8.469 1.00 26.85 100 VAL A O 1
ATOM 688 N N . ALA A 1 121 ? 7.073 -8.771 -9.077 1.00 26.86 101 ALA A N 1
ATOM 689 C CA . ALA A 1 121 ? 6.091 -9.069 -10.106 1.00 29.97 101 ALA A CA 1
ATOM 690 C C . ALA A 1 121 ? 6.689 -8.933 -11.499 1.00 21.67 101 ALA A C 1
ATOM 691 O O . ALA A 1 121 ? 7.114 -7.850 -11.904 1.00 26.93 101 ALA A O 1
ATOM 693 N N . LEU A 1 122 ? 6.590 -10.012 -12.267 1.00 27.07 102 LEU A N 1
ATOM 694 C CA . LEU A 1 122 ? 7.109 -10.061 -13.625 1.00 30.57 102 LEU A CA 1
ATOM 695 C C . LEU A 1 122 ? 5.946 -10.152 -14.605 1.00 29.78 102 LEU A C 1
ATOM 696 O O . LEU A 1 122 ? 5.154 -11.093 -14.552 1.00 29.80 102 LEU A O 1
ATOM 701 N N . GLY A 1 123 ? 5.820 -9.150 -15.469 1.00 32.02 103 GLY A N 1
ATOM 702 C CA . GLY A 1 123 ? 4.718 -9.101 -16.423 1.00 33.99 103 GLY A CA 1
ATOM 703 C C . GLY A 1 123 ? 4.878 -10.118 -17.535 1.00 34.58 103 GLY A C 1
ATOM 704 O O . GLY A 1 123 ? 5.917 -10.768 -17.650 1.00 32.59 103 GLY A O 1
ATOM 705 N N . GLY A 1 124 ? 3.844 -10.260 -18.358 1.00 33.26 104 GLY A N 1
ATOM 706 C CA . GLY A 1 124 ? 3.911 -11.149 -19.511 1.00 33.02 104 GLY A CA 1
ATOM 707 C C . GLY A 1 124 ? 4.823 -10.582 -20.579 1.00 27.84 104 GLY A C 1
ATOM 708 O O . GLY A 1 124 ? 5.110 -9.386 -20.583 1.00 34.12 104 GLY A O 1
ATOM 709 N N . PRO A 1 125 ? 5.294 -11.440 -21.494 1.00 35.40 105 PRO A N 1
ATOM 710 C CA . PRO A 1 125 ? 6.243 -11.005 -22.521 1.00 38.20 105 PRO A CA 1
ATOM 711 C C . PRO A 1 125 ? 5.596 -10.106 -23.578 1.00 39.28 105 PRO A C 1
ATOM 712 O O . PRO A 1 125 ? 4.523 -10.430 -24.087 1.00 36.36 105 PRO A O 1
ATOM 716 N N . ALA A 1 126 ? 6.259 -9.006 -23.927 1.00 40.65 106 ALA A N 1
ATOM 717 C CA . ALA A 1 126 ? 5.922 -8.263 -25.142 1.00 46.79 106 ALA A CA 1
ATOM 718 C C . ALA A 1 126 ? 6.372 -9.024 -26.387 1.00 43.50 106 ALA A C 1
ATOM 719 O O . ALA A 1 126 ? 6.813 -10.170 -26.293 1.00 45.56 106 ALA A O 1
ATOM 721 N N . ASP A 1 127 ? 6.151 -8.435 -27.559 1.00 48.63 107 ASP A N 1
ATOM 722 C CA . ASP A 1 127 ? 6.471 -9.114 -28.809 1.00 50.08 107 ASP A CA 1
ATOM 723 C C . ASP A 1 127 ? 7.979 -9.303 -28.971 1.00 43.07 107 ASP A C 1
ATOM 724 O O . ASP A 1 127 ? 8.432 -10.349 -29.438 1.00 45.51 107 ASP A O 1
ATOM 729 N N . ASP A 1 128 ? 8.750 -8.359 -28.432 1.00 43.77 108 ASP A N 1
ATOM 730 C CA . ASP A 1 128 ? 10.206 -8.486 -28.382 1.00 43.41 108 ASP A CA 1
ATOM 731 C C . ASP A 1 128 ? 10.663 -9.426 -27.267 1.00 46.81 108 ASP A C 1
ATOM 732 O O . ASP A 1 128 ? 11.829 -9.818 -27.213 1.00 40.37 108 ASP A O 1
ATOM 737 N N . GLY A 1 129 ? 9.738 -9.790 -26.384 1.00 40.30 109 GLY A N 1
ATOM 738 C CA . GLY A 1 129 ? 10.023 -10.758 -25.327 1.00 36.72 109 GLY A CA 1
ATOM 739 C C . GLY A 1 129 ? 10.415 -10.102 -24.016 1.00 34.80 109 GLY A C 1
ATOM 740 O O . GLY A 1 129 ? 10.683 -10.781 -23.024 1.00 35.80 109 GLY A O 1
ATOM 741 N N . SER A 1 130 ? 10.453 -8.774 -24.016 1.00 35.52 110 SER A N 1
ATOM 742 C CA . SER A 1 130 ? 10.733 -8.018 -22.802 1.00 35.25 110 SER A CA 1
ATOM 743 C C . SER A 1 130 ? 9.572 -8.109 -21.815 1.00 39.48 110 SER A C 1
ATOM 744 O O . SER A 1 130 ? 8.413 -8.230 -22.214 1.00 31.89 110 SER A O 1
ATOM 747 N N . ARG A 1 131 ? 9.895 -8.119 -20.525 1.00 31.97 111 ARG A N 1
ATOM 748 C CA . ARG A 1 131 ? 8.878 -8.150 -19.479 1.00 32.60 111 ARG A CA 1
ATOM 749 C C . ARG A 1 131 ? 9.088 -6.996 -18.506 1.00 34.26 111 ARG A C 1
ATOM 750 O O . ARG A 1 131 ? 10.224 -6.664 -18.169 1.00 32.02 111 ARG A O 1
ATOM 758 N N . THR A 1 132 ? 7.998 -6.412 -18.022 1.00 30.93 112 THR A N 1
ATOM 759 C CA . THR A 1 132 ? 8.091 -5.475 -16.910 1.00 30.66 112 THR A CA 1
ATOM 760 C C . THR A 1 132 ? 8.409 -6.217 -15.620 1.00 28.27 112 THR A C 1
ATOM 761 O O . THR A 1 132 ? 8.026 -7.374 -15.445 1.00 31.29 112 THR A O 1
ATOM 765 N N . VAL A 1 133 ? 9.137 -5.553 -14.730 1.00 28.52 113 VAL A N 1
ATOM 766 C CA . VAL A 1 133 ? 9.345 -6.068 -13.385 1.00 27.66 113 VAL A CA 1
ATOM 767 C C . VAL A 1 133 ? 9.101 -4.957 -12.366 1.00 26.51 113 VAL A C 1
ATOM 768 O O . VAL A 1 133 ? 9.365 -3.786 -12.647 1.00 28.63 113 VAL A O 1
ATOM 772 N N . ASP A 1 134 ? 8.337 -5.282 -11.324 1.00 25.93 114 ASP A N 1
ATOM 773 C CA . ASP A 1 134 ? 8.070 -4.328 -10.251 1.00 29.05 114 ASP A CA 1
ATOM 774 C C . ASP A 1 134 ? 8.355 -4.989 -8.910 1.00 23.82 114 ASP A C 1
ATOM 775 O O . ASP A 1 134 ? 8.124 -6.186 -8.745 1.00 28.13 114 ASP A O 1
ATOM 780 N N . VAL A 1 135 ? 8.893 -4.224 -7.966 1.00 29.59 115 VAL A N 1
ATOM 781 C CA . VAL A 1 135 ? 9.111 -4.736 -6.617 1.00 29.94 115 VAL A CA 1
ATOM 782 C C . VAL A 1 135 ? 8.251 -3.993 -5.600 1.00 25.74 115 VAL A C 1
ATOM 783 O O . VAL A 1 135 ? 8.248 -2.764 -5.561 1.00 30.57 115 VAL A O 1
ATOM 787 N N . PHE A 1 136 ? 7.433 -4.743 -4.865 1.00 30.03 116 PHE A N 1
ATOM 788 C CA . PHE A 1 136 ? 6.511 -4.157 -3.893 1.00 33.55 116 PHE A CA 1
ATOM 789 C C . PHE A 1 136 ? 6.833 -4.649 -2.488 1.00 30.44 116 PHE A C 1
ATOM 790 O O . PHE A 1 136 ? 7.244 -5.798 -2.311 1.00 34.59 116 PHE A O 1
ATOM 798 N N . SER A 1 137 ? 6.359 -3.897 -1.497 1.00 30.67 117 SER A N 1
ATOM 799 C CA . SER A 1 137 ? 6.367 -4.367 -0.119 1.00 32.54 117 SER A CA 1
ATOM 800 C C . SER A 1 137 ? 5.093 -3.999 0.636 1.00 30.53 117 SER A C 1
ATOM 801 O O . SER A 1 137 ? 4.453 -2.985 0.352 1.00 34.41 117 SER A O 1
ATOM 804 N N . LEU A 1 138 ? 4.762 -4.822 1.626 1.00 34.30 118 LEU A N 1
ATOM 805 C CA . LEU A 1 138 ? 3.625 -4.590 2.508 1.00 33.99 118 LEU A CA 1
ATOM 806 C C . LEU A 1 138 ? 4.050 -4.828 3.953 1.00 37.28 118 LEU A C 1
ATOM 807 O O . LEU A 1 138 ? 4.295 -5.966 4.357 1.00 37.94 118 LEU A O 1
ATOM 812 N N . ARG A 1 139 ? 4.226 -3.741 4.699 1.00 40.20 119 ARG A N 1
ATOM 813 C CA . ARG A 1 139 ? 4.529 -3.819 6.124 1.00 45.94 119 ARG A CA 1
ATOM 814 C C . ARG A 1 139 ? 3.370 -4.443 6.900 1.00 49.49 119 ARG A C 1
ATOM 815 O O . ARG A 1 139 ? 2.206 -4.239 6.559 1.00 48.21 119 ARG A O 1
ATOM 823 N N . GLU A 1 140 ? 3.695 -5.190 7.952 1.00 58.94 120 GLU A N 1
ATOM 824 C CA . GLU A 1 140 ? 2.686 -5.872 8.763 1.00 59.86 120 GLU A CA 1
ATOM 825 C C . GLU A 1 140 ? 1.554 -4.936 9.178 1.00 62.66 120 GLU A C 1
ATOM 826 O O . GLU A 1 140 ? 0.398 -5.350 9.281 1.00 70.82 120 GLU A O 1
ATOM 832 N N . ASP A 1 141 ? 1.917 -3.709 9.534 1.00 63.19 121 ASP A N 1
ATOM 833 C CA . ASP A 1 141 ? 0.951 -2.713 9.985 1.00 73.66 121 ASP A CA 1
ATOM 834 C C . ASP A 1 141 ? 0.110 -2.190 8.820 1.00 76.35 121 ASP A C 1
ATOM 835 O O . ASP A 1 141 ? -1.065 -1.862 8.988 1.00 68.19 121 ASP A O 1
ATOM 840 N N . ALA A 1 142 ? 0.681 -2.247 7.615 1.00 68.75 122 ALA A N 1
ATOM 841 C CA . ALA A 1 142 ? 0.159 -1.477 6.478 1.00 52.67 122 ALA A CA 1
ATOM 842 C C . ALA A 1 142 ? -1.174 -2.010 5.945 1.00 53.65 122 ALA A C 1
ATOM 843 O O . ALA A 1 142 ? -1.569 -3.138 6.242 1.00 60.91 122 ALA A O 1
ATOM 845 N N . ASP A 1 143 ? -1.855 -1.187 5.151 1.00 55.40 123 ASP A N 1
ATOM 846 C CA . ASP A 1 143 ? -3.088 -1.586 4.473 1.00 58.43 123 ASP A CA 1
ATOM 847 C C . ASP A 1 143 ? -2.896 -1.496 2.960 1.00 62.35 123 ASP A C 1
ATOM 848 O O . ASP A 1 143 ? -3.721 -1.988 2.189 1.00 63.70 123 ASP A O 1
ATOM 853 N N . SER A 1 144 ? -1.796 -0.877 2.543 1.00 55.50 124 SER A N 1
ATOM 854 C CA . SER A 1 144 ? -1.472 -0.778 1.125 1.00 54.61 124 SER A CA 1
ATOM 855 C C . SER A 1 144 ? -0.002 -1.051 0.823 1.00 41.91 124 SER A C 1
ATOM 856 O O . SER A 1 144 ? 0.887 -0.695 1.598 1.00 41.26 124 SER A O 1
ATOM 859 N N . TRP A 1 145 ? 0.239 -1.604 -0.361 1.00 47.54 125 TRP A N 1
ATOM 860 C CA . TRP A 1 145 ? 1.579 -1.941 -0.822 1.00 43.52 125 TRP A CA 1
ATOM 861 C C . TRP A 1 145 ? 2.312 -0.713 -1.269 1.00 41.80 125 TRP A C 1
ATOM 862 O O . TRP A 1 145 ? 1.728 0.170 -1.899 1.00 45.70 125 TRP A O 1
ATOM 873 N N . LEU A 1 146 ? 3.636 -0.744 -1.131 1.00 35.21 126 LEU A N 1
ATOM 874 C CA . LEU A 1 146 ? 4.498 0.351 -1.572 1.00 35.59 126 LEU A CA 1
ATOM 875 C C . LEU A 1 146 ? 5.380 -0.165 -2.714 1.00 36.31 126 LEU A C 1
ATOM 876 O O . LEU A 1 146 ? 5.825 -1.312 -2.677 1.00 36.13 126 LEU A O 1
ATOM 881 N N . ARG A 1 147 ? 5.472 0.592 -3.809 1.00 35.18 127 ARG A N 1
ATOM 882 C CA . ARG A 1 147 ? 6.373 0.189 -4.888 1.00 34.88 127 ARG A CA 1
ATOM 883 C C . ARG A 1 147 ? 7.778 0.729 -4.682 1.00 36.68 127 ARG A C 1
ATOM 884 O O . ARG A 1 147 ? 7.963 1.901 -4.357 1.00 39.54 127 ARG A O 1
ATOM 892 N N . HIS A 1 148 ? 8.775 -0.120 -4.914 1.00 36.19 128 HIS A N 1
ATOM 893 C CA . HIS A 1 148 ? 10.151 0.249 -4.606 1.00 37.75 128 HIS A CA 1
ATOM 894 C C . HIS A 1 148 ? 10.984 0.390 -5.836 1.00 39.83 128 HIS A C 1
ATOM 895 O O . HIS A 1 148 ? 12.017 1.060 -5.826 1.00 43.53 128 HIS A O 1
ATOM 902 N N . ALA A 1 149 ? 10.611 -0.343 -6.875 1.00 34.66 129 ALA A N 1
ATOM 903 C CA . ALA A 1 149 ? 11.363 -0.321 -8.112 1.00 31.85 129 ALA A CA 1
ATOM 904 C C . ALA A 1 149 ? 10.494 -0.817 -9.250 1.00 32.67 129 ALA A C 1
ATOM 905 O O . ALA A 1 149 ? 9.646 -1.690 -9.065 1.00 32.40 129 ALA A O 1
ATOM 907 N N . THR A 1 150 ? 10.744 -0.286 -10.438 1.00 28.06 130 THR A N 1
ATOM 908 C CA . THR A 1 150 ? 10.026 -0.709 -11.625 1.00 33.84 130 THR A CA 1
ATOM 909 C C . THR A 1 150 ? 10.996 -0.702 -12.799 1.00 29.61 130 THR A C 1
ATOM 910 O O . THR A 1 150 ? 11.902 0.131 -12.850 1.00 29.47 130 THR A O 1
ATOM 914 N N . GLY A 1 151 ? 10.930 -1.734 -13.632 1.00 30.50 131 GLY A N 1
ATOM 915 C CA . GLY A 1 151 ? 11.900 -1.875 -14.708 1.00 31.27 131 GLY A CA 1
ATOM 916 C C . GLY A 1 151 ? 11.512 -2.843 -15.806 1.00 35.70 131 GLY A C 1
ATOM 917 O O . GLY A 1 151 ? 10.341 -3.186 -15.971 1.00 33.25 131 GLY A O 1
ATOM 918 N N . VAL A 1 152 ? 12.513 -3.251 -16.579 1.00 26.42 132 VAL A N 1
ATOM 919 C CA . VAL A 1 152 ? 12.310 -4.068 -17.766 1.00 27.32 132 VAL A CA 1
ATOM 920 C C . VAL A 1 152 ? 13.422 -5.108 -17.870 1.00 26.06 132 VAL A C 1
ATOM 921 O O . VAL A 1 152 ? 14.602 -4.777 -17.738 1.00 30.90 132 VAL A O 1
ATOM 925 N N . LEU A 1 153 ? 13.035 -6.375 -17.980 1.00 26.78 133 LEU A N 1
ATOM 926 C CA . LEU A 1 153 ? 13.979 -7.446 -18.273 1.00 29.75 133 LEU A CA 1
ATOM 927 C C . LEU A 1 153 ? 13.817 -7.944 -19.701 1.00 33.77 133 LEU A C 1
ATOM 928 O O . LEU A 1 153 ? 12.711 -7.963 -20.238 1.00 27.30 133 LEU A O 1
ATOM 933 N N . VAL A 1 154 ? 14.939 -8.251 -20.345 1.00 29.48 134 VAL A N 1
ATOM 934 C CA . VAL A 1 154 ? 14.925 -8.661 -21.745 1.00 30.13 134 VAL A CA 1
ATOM 935 C C . VAL A 1 154 ? 15.724 -9.947 -21.918 1.00 32.14 134 VAL A C 1
ATOM 936 O O . VAL A 1 154 ? 16.568 -10.273 -21.084 1.00 29.65 134 VAL A O 1
ATOM 940 N N . PRO A 1 155 ? 15.430 -10.707 -22.983 1.00 31.48 135 PRO A N 1
ATOM 941 C CA . PRO A 1 155 ? 16.193 -11.927 -23.219 1.00 33.11 135 PRO A CA 1
ATOM 942 C C . PRO A 1 155 ? 17.623 -11.592 -23.628 1.00 31.34 135 PRO A C 1
ATOM 943 O O . PRO A 1 155 ? 17.911 -10.447 -23.976 1.00 33.14 135 PRO A O 1
ATOM 947 N N . GLU A 1 156 ? 18.542 -12.526 -23.396 1.00 27.05 136 GLU A N 1
ATOM 948 C CA . GLU A 1 156 ? 19.908 -12.361 -23.878 1.00 38.30 136 GLU A CA 1
ATOM 949 C C . GLU A 1 156 ? 19.999 -12.800 -25.332 1.00 33.32 136 GLU A C 1
ATOM 950 O O . GLU A 1 156 ? 19.993 -13.995 -25.622 1.00 44.71 136 GLU A O 1
ATOM 956 N N . ASN A 1 157 ? 19.962 -11.839 -26.251 1.00 36.45 137 ASN A N 1
ATOM 957 C CA . ASN A 1 157 ? 20.048 -12.148 -27.677 1.00 43.68 137 ASN A CA 1
ATOM 958 C C . ASN A 1 157 ? 21.407 -12.736 -28.043 1.00 36.84 137 ASN A C 1
ATOM 959 O O . ASN A 1 157 ? 21.517 -13.595 -28.919 1.00 44.81 137 ASN A O 1
ATOM 964 N N . ARG A 1 158 ? 22.440 -12.230 -27.383 1.00 30.16 138 ARG A N 1
ATOM 965 C CA . ARG A 1 158 ? 23.818 -12.499 -27.755 1.00 31.17 138 ARG A CA 1
ATOM 966 C C . ARG A 1 158 ? 24.669 -12.344 -26.498 1.00 32.62 138 ARG A C 1
ATOM 967 O O . ARG A 1 158 ? 24.724 -11.260 -25.918 1.00 34.49 138 ARG A O 1
ATOM 975 N N . PRO A 1 159 ? 25.241 -13.454 -26.009 1.00 33.56 139 PRO A N 1
ATOM 976 C CA . PRO A 1 159 ? 26.056 -13.402 -24.795 1.00 33.32 139 PRO A CA 1
ATOM 977 C C . PRO A 1 159 ? 27.296 -12.522 -24.968 1.00 32.35 139 PRO A C 1
ATOM 978 O O . PRO A 1 159 ? 27.733 -12.289 -26.094 1.00 29.78 139 PRO A O 1
ATOM 982 N N . ARG A 1 160 ? 27.856 -12.048 -23.857 1.00 27.60 140 ARG A N 1
ATOM 983 C CA . ARG A 1 160 ? 29.244 -11.579 -23.834 1.00 33.50 140 ARG A CA 1
ATOM 984 C C . ARG A 1 160 ? 30.161 -12.790 -23.776 1.00 36.41 140 ARG A C 1
ATOM 985 O O . ARG A 1 160 ? 29.735 -13.861 -23.350 1.00 38.01 140 ARG A O 1
ATOM 993 N N . GLY A 1 161 ? 31.439 -12.608 -24.078 1.00 36.74 141 GLY A N 1
ATOM 994 C CA . GLY A 1 161 ? 32.377 -13.714 -23.940 1.00 32.92 141 GLY A CA 1
ATOM 995 C C . GLY A 1 161 ? 33.293 -13.513 -22.755 1.00 36.20 141 GLY A C 1
ATOM 996 O O . GLY A 1 161 ? 33.089 -14.084 -21.682 1.00 41.43 141 GLY A O 1
ATOM 997 N N . THR A 1 162 ? 34.228 -12.589 -22.922 1.00 36.10 142 THR A N 1
ATOM 998 C CA . THR A 1 162 ? 35.234 -12.327 -21.918 1.00 34.30 142 THR A CA 1
ATOM 999 C C . THR A 1 162 ? 35.200 -10.841 -21.574 1.00 31.16 142 THR A C 1
ATOM 1000 O O . THR A 1 162 ? 34.598 -10.045 -22.297 1.00 31.37 142 THR A O 1
ATOM 1004 N N . ALA A 1 163 ? 35.729 -10.492 -20.405 1.00 25.09 143 ALA A N 1
ATOM 1005 C CA . ALA A 1 163 ? 35.827 -9.097 -19.988 1.00 28.22 143 ALA A CA 1
ATOM 1006 C C . ALA A 1 163 ? 36.527 -8.256 -21.054 1.00 29.96 143 ALA A C 1
ATOM 1007 O O . ALA A 1 163 ? 37.419 -8.745 -21.747 1.00 29.01 143 ALA A O 1
ATOM 1009 N N . ALA A 1 164 ? 36.134 -6.994 -21.183 1.00 24.42 144 ALA A N 1
ATOM 1010 C CA . ALA A 1 164 ? 36.777 -6.122 -22.158 1.00 30.78 144 ALA A CA 1
ATOM 1011 C C . ALA A 1 164 ? 38.107 -5.594 -21.626 1.00 31.71 144 ALA A C 1
ATOM 1012 O O . ALA A 1 164 ? 39.125 -5.632 -22.318 1.00 28.78 144 ALA A O 1
ATOM 1014 N N . PHE A 1 165 ? 38.105 -5.192 -20.360 1.00 25.89 145 PHE A N 1
ATOM 1015 C CA . PHE A 1 165 ? 39.293 -4.646 -19.714 1.00 26.42 145 PHE A CA 1
ATOM 1016 C C . PHE A 1 165 ? 40.297 -5.752 -19.391 1.00 27.65 145 PHE A C 1
ATOM 1017 O O . PHE A 1 165 ? 39.915 -6.896 -19.146 1.00 26.92 145 PHE A O 1
ATOM 1025 N N . ASP A 1 166 ? 41.582 -5.417 -19.440 1.00 29.83 146 ASP A N 1
ATOM 1026 C CA . ASP A 1 166 ? 42.641 -6.379 -19.154 1.00 30.86 146 ASP A CA 1
ATOM 1027 C C . ASP A 1 166 ? 42.850 -6.557 -17.651 1.00 27.05 146 ASP A C 1
ATOM 1028 O O . ASP A 1 166 ? 43.727 -5.927 -17.059 1.00 28.77 146 ASP A O 1
ATOM 1033 N N . PHE A 1 167 ? 42.078 -7.455 -17.049 1.00 26.55 147 PHE A N 1
ATOM 1034 C CA . PHE A 1 167 ? 42.139 -7.668 -15.607 1.00 27.38 147 PHE A CA 1
ATOM 1035 C C . PHE A 1 167 ? 43.340 -8.534 -15.226 1.00 30.50 147 PHE A C 1
ATOM 1036 O O . PHE A 1 167 ? 43.685 -8.650 -14.049 1.00 29.59 147 PHE A O 1
ATOM 1044 N N . ALA A 1 168 ? 44.005 -9.096 -16.235 1.00 33.20 148 ALA A N 1
ATOM 1045 C CA . ALA A 1 168 ? 45.191 -9.925 -16.014 1.00 31.70 148 ALA A CA 1
ATOM 1046 C C . ALA A 1 168 ? 46.417 -9.117 -15.589 1.00 28.14 148 ALA A C 1
ATOM 1047 O O . ALA A 1 168 ? 47.323 -9.646 -14.945 1.00 35.05 148 ALA A O 1
ATOM 1049 N N . ALA A 1 169 ? 46.492 -7.868 -16.039 1.00 29.76 149 ALA A N 1
ATOM 1050 C CA . ALA A 1 169 ? 47.584 -6.987 -15.640 1.00 34.49 149 ALA A CA 1
ATOM 1051 C C . ALA A 1 169 ? 47.189 -6.201 -14.396 1.00 28.74 149 ALA A C 1
ATOM 1052 O O . ALA A 1 169 ? 46.505 -5.183 -14.496 1.00 29.72 149 ALA A O 1
ATOM 1054 N N . TRP A 1 170 ? 47.499 -6.740 -13.223 1.00 28.59 150 TRP A N 1
ATOM 1055 C CA . TRP A 1 170 ? 46.782 -6.353 -12.012 1.00 26.44 150 TRP A CA 1
ATOM 1056 C C . TRP A 1 170 ? 47.705 -6.247 -10.828 1.00 29.00 150 TRP A C 1
ATOM 1057 O O . TRP A 1 170 ? 48.504 -7.150 -10.585 1.00 33.23 150 TRP A O 1
ATOM 1068 N N . PRO A 1 171 ? 47.580 -5.166 -10.036 1.00 28.49 151 PRO A N 1
ATOM 1069 C CA . PRO A 1 171 ? 46.780 -3.962 -10.284 1.00 30.62 151 PRO A CA 1
ATOM 1070 C C . PRO A 1 171 ? 47.195 -3.284 -11.583 1.00 28.30 151 PRO A C 1
ATOM 1071 O O . PRO A 1 171 ? 48.302 -3.515 -12.069 1.00 32.87 151 PRO A O 1
ATOM 1075 N N . PRO A 1 172 ? 46.329 -2.416 -12.127 1.00 32.26 152 PRO A N 1
ATOM 1076 C CA . PRO A 1 172 ? 46.654 -1.860 -13.437 1.00 30.57 152 PRO A CA 1
ATOM 1077 C C . PRO A 1 172 ? 47.843 -0.898 -13.387 1.00 34.00 152 PRO A C 1
ATOM 1078 O O . PRO A 1 172 ? 48.022 -0.190 -12.395 1.00 34.05 152 PRO A O 1
ATOM 1082 N N . PRO A 1 173 ? 48.731 -0.985 -14.392 1.00 38.91 153 PRO A N 1
ATOM 1083 C CA . PRO A 1 173 ? 49.816 -0.040 -14.618 1.00 37.67 153 PRO A CA 1
ATOM 1084 C C . PRO A 1 173 ? 49.427 1.420 -14.396 1.00 37.31 153 PRO A C 1
ATOM 1085 O O . PRO A 1 173 ? 48.422 1.890 -14.930 1.00 41.53 153 PRO A O 1
ATOM 1089 N N . GLU A 1 174 ? 50.205 2.103 -13.559 1.00 39.98 154 GLU A N 1
ATOM 1090 C CA . GLU A 1 174 ? 50.022 3.527 -13.284 1.00 43.89 154 GLU A CA 1
ATOM 1091 C C . GLU A 1 174 ? 48.800 3.853 -12.430 1.00 45.78 154 GLU A C 1
ATOM 1092 O O . GLU A 1 174 ? 48.475 5.024 -12.234 1.00 47.79 154 GLU A O 1
ATOM 1098 N N . ALA A 1 175 ? 48.120 2.830 -11.923 1.00 39.18 155 ALA A N 1
ATOM 1099 C CA . ALA A 1 175 ? 47.076 3.051 -10.926 1.00 36.41 155 ALA A CA 1
ATOM 1100 C C . ALA A 1 175 ? 47.696 3.171 -9.541 1.00 36.60 155 ALA A C 1
ATOM 1101 O O . ALA A 1 175 ? 48.457 2.301 -9.118 1.00 39.81 155 ALA A O 1
ATOM 1103 N N . LYS A 1 176 ? 47.386 4.259 -8.844 1.00 36.16 156 LYS A N 1
ATOM 1104 C CA . LYS A 1 176 ? 47.976 4.521 -7.538 1.00 35.55 156 LYS A CA 1
ATOM 1105 C C . LYS A 1 176 ? 47.091 3.951 -6.440 1.00 34.05 156 LYS A C 1
ATOM 1106 O O . LYS A 1 176 ? 45.883 4.190 -6.427 1.00 34.33 156 LYS A O 1
ATOM 1112 N N . PRO A 1 177 ? 47.690 3.187 -5.514 1.00 32.53 157 PRO A N 1
ATOM 1113 C CA . PRO A 1 177 ? 46.927 2.562 -4.440 1.00 34.42 157 PRO A CA 1
ATOM 1114 C C . PRO A 1 177 ? 46.443 3.587 -3.422 1.00 40.77 157 PRO A C 1
ATOM 1115 O O . PRO A 1 177 ? 47.124 4.583 -3.173 1.00 43.88 157 PRO A O 1
ATOM 1119 N N . VAL A 1 178 ? 45.216 3.407 -2.948 1.00 32.57 158 VAL A N 1
ATOM 1120 C CA . VAL A 1 178 ? 44.623 4.315 -1.975 1.00 38.81 158 VAL A CA 1
ATOM 1121 C C . VAL A 1 178 ? 44.671 3.681 -0.588 1.00 39.31 158 VAL A C 1
ATOM 1122 O O . VAL A 1 178 ? 44.399 2.490 -0.439 1.00 44.27 158 VAL A O 1
ATOM 1126 N N . ASP A 1 179 ? 45.175 4.428 0.393 1.00 44.30 159 ASP A N 1
ATOM 1127 C CA . ASP A 1 179 ? 45.176 3.956 1.777 1.00 43.13 159 ASP A CA 1
ATOM 1128 C C . ASP A 1 179 ? 43.756 3.970 2.334 1.00 40.38 159 ASP A C 1
ATOM 1129 O O . ASP A 1 179 ? 43.098 5.009 2.327 1.00 46.73 159 ASP A O 1
ATOM 1134 N N . LEU A 1 180 ? 43.258 2.820 2.727 1.00 42.84 160 LEU A N 1
ATOM 1135 C CA . LEU A 1 180 ? 41.861 2.698 3.090 1.00 42.91 160 LEU A CA 1
ATOM 1136 C C . LEU A 1 180 ? 41.582 2.993 4.547 1.00 46.21 160 LEU A C 1
ATOM 1137 O O . LEU A 1 180 ? 40.462 3.218 4.933 1.00 45.07 160 LEU A O 1
ATOM 1142 N N . THR A 1 181 ? 42.670 2.994 5.314 1.00 48.84 161 THR A N 1
ATOM 1143 C CA . THR A 1 181 ? 42.661 3.276 6.738 1.00 47.92 161 THR A CA 1
ATOM 1144 C C . THR A 1 181 ? 41.713 4.409 7.073 1.00 42.30 161 THR A C 1
ATOM 1145 O O . THR A 1 181 ? 41.878 5.542 6.623 1.00 45.53 161 THR A O 1
ATOM 1149 N N . GLY A 1 182 ? 40.717 4.076 7.878 1.00 45.62 162 GLY A N 1
ATOM 1150 C CA . GLY A 1 182 ? 39.727 5.020 8.330 1.00 48.15 162 GLY A CA 1
ATOM 1151 C C . GLY A 1 182 ? 38.535 5.288 7.436 1.00 57.55 162 GLY A C 1
ATOM 1152 O O . GLY A 1 182 ? 37.568 5.881 7.859 1.00 52.35 162 GLY A O 1
ATOM 1153 N N . ALA A 1 183 ? 38.591 4.826 6.203 1.00 51.10 163 ALA A N 1
ATOM 1154 C CA . ALA A 1 183 ? 37.610 5.207 5.184 1.00 50.18 163 ALA A CA 1
ATOM 1155 C C . ALA A 1 183 ? 36.173 4.807 5.535 1.00 43.62 163 ALA A C 1
ATOM 1156 O O . ALA A 1 183 ? 35.245 5.594 5.346 1.00 47.01 163 ALA A O 1
ATOM 1158 N N . TYR A 1 184 ? 35.983 3.569 5.985 1.00 42.42 164 TYR A N 1
ATOM 1159 C CA . TYR A 1 184 ? 34.644 3.073 6.314 1.00 46.15 164 TYR A CA 1
ATOM 1160 C C . TYR A 1 184 ? 34.061 3.783 7.543 1.00 54.71 164 TYR A C 1
ATOM 1161 O O . TYR A 1 184 ? 32.846 3.799 7.741 1.00 55.35 164 TYR A O 1
ATOM 1170 N N . ASP A 1 185 ? 34.929 4.404 8.339 1.00 60.18 165 ASP A N 1
ATOM 1171 C CA . ASP A 1 185 ? 34.493 5.238 9.460 1.00 51.58 165 ASP A CA 1
ATOM 1172 C C . ASP A 1 185 ? 34.031 6.609 8.977 1.00 51.05 165 ASP A C 1
ATOM 1173 O O . ASP A 1 185 ? 33.041 7.152 9.467 1.00 53.88 165 ASP A O 1
ATOM 1178 N N . VAL A 1 186 ? 34.770 7.172 8.028 1.00 51.63 166 VAL A N 1
ATOM 1179 C CA . VAL A 1 186 ? 34.442 8.479 7.476 1.00 56.66 166 VAL A CA 1
ATOM 1180 C C . VAL A 1 186 ? 33.126 8.431 6.700 1.00 63.30 166 VAL A C 1
ATOM 1181 O O . VAL A 1 186 ? 32.355 9.392 6.707 1.00 56.93 166 VAL A O 1
ATOM 1185 N N . LEU A 1 187 ? 32.825 7.264 6.135 1.00 55.80 167 LEU A N 1
ATOM 1186 C CA . LEU A 1 187 ? 31.547 7.029 5.466 1.00 61.40 167 LEU A CA 1
ATOM 1187 C C . LEU A 1 187 ? 30.390 6.916 6.458 1.00 49.24 167 LEU A C 1
ATOM 1188 O O . LEU A 1 187 ? 29.308 7.455 6.223 1.00 57.02 167 LEU A O 1
ATOM 1193 N N . ALA A 1 188 ? 30.614 6.198 7.554 1.00 50.75 168 ALA A N 1
ATOM 1194 C CA . ALA A 1 188 ? 29.614 6.083 8.611 1.00 57.48 168 ALA A CA 1
ATOM 1195 C C . ALA A 1 188 ? 29.219 7.457 9.146 1.00 61.20 168 ALA A C 1
ATOM 1196 O O . ALA A 1 188 ? 28.035 7.754 9.311 1.00 56.26 168 ALA A O 1
ATOM 1198 N N . ASP A 1 189 ? 30.213 8.324 9.315 1.00 61.27 169 ASP A N 1
ATOM 1199 C CA . ASP A 1 189 ? 29.972 9.687 9.778 1.00 73.93 169 ASP A CA 1
ATOM 1200 C C . ASP A 1 189 ? 29.048 10.456 8.836 1.00 67.62 169 ASP A C 1
ATOM 1201 O O . ASP A 1 189 ? 28.069 11.060 9.274 1.00 76.99 169 ASP A O 1
ATOM 1206 N N . VAL A 1 190 ? 29.333 10.393 7.539 1.00 64.80 170 VAL A N 1
ATOM 1207 C CA . VAL A 1 190 ? 28.503 11.067 6.544 1.00 59.95 170 VAL A CA 1
ATOM 1208 C C . VAL A 1 190 ? 27.075 10.519 6.523 1.00 63.07 170 VAL A C 1
ATOM 1209 O O . VAL A 1 190 ? 26.133 11.232 6.177 1.00 66.99 170 VAL A O 1
ATOM 1213 N N . GLY A 1 191 ? 26.921 9.247 6.888 1.00 64.62 171 GLY A N 1
ATOM 1214 C CA . GLY A 1 191 ? 25.592 8.658 7.050 1.00 62.12 171 GLY A CA 1
ATOM 1215 C C . GLY A 1 191 ? 25.479 7.217 6.581 1.00 62.56 171 GLY A C 1
ATOM 1216 O O . GLY A 1 191 ? 24.467 6.558 6.823 1.00 61.21 171 GLY A O 1
ATOM 1217 N N . TYR A 1 192 ? 26.498 6.740 5.870 1.00 59.41 172 TYR A N 1
ATOM 1218 C CA . TYR A 1 192 ? 26.487 5.386 5.312 1.00 52.08 172 TYR A CA 1
ATOM 1219 C C . TYR A 1 192 ? 26.932 4.362 6.353 1.00 52.79 172 TYR A C 1
ATOM 1220 O O . TYR A 1 192 ? 28.129 4.188 6.580 1.00 56.64 172 TYR A O 1
ATOM 1229 N N . GLY A 1 193 ? 25.987 3.579 6.865 1.00 47.63 173 GLY A N 1
ATOM 1230 C CA . GLY A 1 193 ? 26.311 2.592 7.891 1.00 48.44 173 GLY A CA 1
ATOM 1231 C C . GLY A 1 193 ? 26.565 1.202 7.333 1.00 51.25 173 GLY A C 1
ATOM 1232 O O . GLY A 1 193 ? 25.712 0.321 7.447 1.00 46.76 173 GLY A O 1
ATOM 1233 N N . TYR A 1 194 ? 27.768 0.970 6.815 1.00 43.52 174 TYR A N 1
ATOM 1234 C CA . TYR A 1 194 ? 28.136 -0.370 6.369 1.00 41.72 174 TYR A CA 1
ATOM 1235 C C . TYR A 1 194 ? 28.649 -1.221 7.524 1.00 45.73 174 TYR A C 1
ATOM 1236 O O . TYR A 1 194 ? 29.748 -0.998 8.032 1.00 43.19 174 TYR A O 1
ATOM 1245 N N . GLY A 1 195 ? 27.869 -2.228 7.899 1.00 38.32 175 GLY A N 1
ATOM 1246 C CA . GLY A 1 195 ? 28.348 -3.264 8.803 1.00 41.82 175 GLY A CA 1
ATOM 1247 C C . GLY A 1 195 ? 29.257 -4.256 8.105 1.00 43.08 175 GLY A C 1
ATOM 1248 O O . GLY A 1 195 ? 29.505 -4.140 6.905 1.00 43.14 175 GLY A O 1
ATOM 1249 N N . PRO A 1 196 ? 29.675 -5.300 8.837 1.00 44.74 176 PRO A N 1
ATOM 1250 C CA . PRO A 1 196 ? 30.708 -6.252 8.431 1.00 44.15 176 PRO A CA 1
ATOM 1251 C C . PRO A 1 196 ? 30.419 -6.934 7.096 1.00 46.66 176 PRO A C 1
ATOM 1252 O O . PRO A 1 196 ? 31.347 -7.190 6.329 1.00 37.06 176 PRO A O 1
ATOM 1256 N N . THR A 1 197 ? 29.166 -7.308 6.857 1.00 39.27 177 THR A N 1
ATOM 1257 C CA . THR A 1 197 ? 28.814 -7.963 5.601 1.00 40.25 177 THR A CA 1
ATOM 1258 C C . THR A 1 197 ? 29.166 -7.099 4.392 1.00 36.15 177 THR A C 1
ATOM 1259 O O . THR A 1 197 ? 29.624 -7.609 3.369 1.00 38.68 177 THR A O 1
ATOM 1263 N N . PHE A 1 198 ? 29.024 -5.785 4.538 1.00 32.58 178 PHE A N 1
ATOM 1264 C CA . PHE A 1 198 ? 29.185 -4.885 3.402 1.00 33.43 178 PHE A CA 1
ATOM 1265 C C . PHE A 1 198 ? 30.576 -4.275 3.318 1.00 34.28 178 PHE A C 1
ATOM 1266 O O . PHE A 1 198 ? 30.914 -3.633 2.325 1.00 34.32 178 PHE A O 1
ATOM 1274 N N . ARG A 1 199 ? 31.361 -4.410 4.381 1.00 35.65 179 ARG A N 1
ATOM 1275 C CA . ARG A 1 199 ? 32.713 -3.872 4.363 1.00 33.97 179 ARG A CA 1
ATOM 1276 C C . ARG A 1 199 ? 33.665 -4.799 3.612 1.00 39.51 179 ARG A C 1
ATOM 1277 O O . ARG A 1 199 ? 34.452 -5.524 4.221 1.00 35.92 179 ARG A O 1
ATOM 1285 N N . ALA A 1 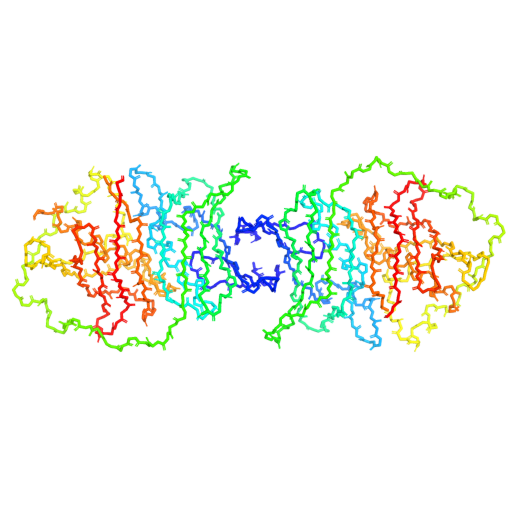200 ? 33.489 -4.870 2.295 1.00 29.40 180 ALA A N 1
ATOM 1286 C CA . ALA A 1 200 ? 34.131 -5.905 1.494 1.00 31.59 180 ALA A CA 1
ATOM 1287 C C . ALA A 1 200 ? 35.215 -5.342 0.579 1.00 25.58 180 ALA A C 1
ATOM 1288 O O . ALA A 1 200 ? 35.846 -6.086 -0.171 1.00 31.08 180 ALA A O 1
ATOM 1290 N N . VAL A 1 201 ? 35.391 -4.026 0.594 1.00 28.32 181 VAL A N 1
ATOM 1291 C CA . VAL A 1 201 ? 36.435 -3.408 -0.212 1.00 27.94 181 VAL A CA 1
ATOM 1292 C C . VAL A 1 201 ? 37.805 -3.651 0.414 1.00 32.62 181 VAL A C 1
ATOM 1293 O O . VAL A 1 201 ? 38.058 -3.239 1.546 1.00 30.41 181 VAL A O 1
ATOM 1297 N N . ARG A 1 202 ? 38.654 -4.397 -0.289 1.00 28.90 182 ARG A N 1
ATOM 1298 C CA . ARG A 1 202 ? 39.936 -4.841 0.263 1.00 26.87 182 ARG A CA 1
ATOM 1299 C C . ARG A 1 202 ? 41.104 -3.946 -0.148 1.00 30.79 182 ARG A C 1
ATOM 1300 O O . ARG A 1 202 ? 42.090 -3.823 0.578 1.00 32.77 182 ARG A O 1
ATOM 1308 N N . ALA A 1 203 ? 41.020 -3.391 -1.352 1.00 27.35 183 ALA A N 1
ATOM 1309 C CA . ALA A 1 203 ? 42.045 -2.491 -1.860 1.00 33.02 183 ALA A CA 1
ATOM 1310 C C . ALA A 1 203 ? 41.414 -1.628 -2.939 1.00 29.94 183 ALA A C 1
ATOM 1311 O O . ALA A 1 203 ? 40.475 -2.054 -3.611 1.00 31.39 183 ALA A O 1
ATOM 1313 N N . VAL A 1 204 ? 41.926 -0.414 -3.097 1.00 28.50 184 VAL A N 1
ATOM 1314 C CA . VAL A 1 204 ? 41.476 0.470 -4.161 1.00 31.82 184 VAL A CA 1
ATOM 1315 C C . VAL A 1 204 ? 42.680 1.118 -4.833 1.00 32.85 184 VAL A C 1
ATOM 1316 O O . VAL A 1 204 ? 43.670 1.426 -4.172 1.00 34.05 184 VAL A O 1
ATOM 1320 N N . TRP A 1 205 ? 42.666 1.156 -6.166 1.00 28.38 185 TRP A N 1
ATOM 1321 C CA . TRP A 1 205 ? 43.625 1.980 -6.903 1.00 29.09 185 TRP A CA 1
ATOM 1322 C C . TRP A 1 205 ? 42.897 2.969 -7.754 1.00 36.86 185 TRP A C 1
ATOM 1323 O O . TRP A 1 205 ? 41.804 2.686 -8.247 1.00 32.45 185 TRP A O 1
ATOM 1334 N N . ARG A 1 206 ? 43.556 4.082 -8.054 1.00 31.56 186 ARG A N 1
ATOM 1335 C CA . ARG A 1 206 ? 42.943 5.132 -8.852 1.00 37.77 186 ARG A CA 1
ATOM 1336 C C . ARG A 1 206 ? 43.848 5.534 -10.011 1.00 38.43 186 ARG A C 1
ATOM 1337 O O . ARG A 1 206 ? 45.073 5.496 -9.898 1.00 36.15 186 ARG A O 1
ATOM 1345 N N . ARG A 1 207 ? 43.231 5.921 -11.123 1.00 35.14 187 ARG A N 1
ATOM 1346 C CA . ARG A 1 207 ? 43.955 6.258 -12.342 1.00 37.09 187 ARG A CA 1
ATOM 1347 C C . ARG A 1 207 ? 43.136 7.310 -13.095 1.00 43.76 187 ARG A C 1
ATOM 1348 O O . ARG A 1 207 ? 41.907 7.268 -13.065 1.00 42.33 187 ARG A O 1
ATOM 1356 N N . GLY A 1 208 ? 43.800 8.359 -13.578 1.00 47.39 188 GLY A N 1
ATOM 1357 C CA . GLY A 1 208 ? 43.098 9.478 -14.217 1.00 51.10 188 GLY A CA 1
ATOM 1358 C C . GLY A 1 208 ? 42.605 10.509 -13.215 1.00 57.14 188 GLY A C 1
ATOM 1359 O O . GLY A 1 208 ? 42.896 10.405 -12.024 1.00 56.41 188 GLY A O 1
ATOM 1360 N N . SER A 1 209 ? 41.868 11.515 -13.686 1.00 62.30 189 SER A N 1
ATOM 1361 C CA . SER A 1 209 ? 41.518 12.649 -12.829 1.00 66.98 189 SER A CA 1
ATOM 1362 C C . SER A 1 209 ? 40.064 13.126 -12.931 1.00 70.81 189 SER A C 1
ATOM 1363 O O . SER A 1 209 ? 39.393 13.294 -11.912 1.00 70.18 189 SER A O 1
ATOM 1366 N N . GLY A 1 210 ? 39.631 13.479 -14.138 1.00 72.24 190 GLY A N 1
ATOM 1367 C CA . GLY A 1 210 ? 38.342 14.145 -14.318 1.00 73.54 190 GLY A CA 1
ATOM 1368 C C . GLY A 1 210 ? 37.199 13.176 -14.551 1.00 74.21 190 GLY A C 1
ATOM 1369 O O . GLY A 1 210 ? 36.881 12.353 -13.691 1.00 74.98 190 GLY A O 1
ATOM 1370 N N . ASN A 1 211 ? 36.554 13.301 -15.708 1.00 75.38 191 ASN A N 1
ATOM 1371 C CA . ASN A 1 211 ? 35.565 12.323 -16.149 1.00 70.90 191 ASN A CA 1
ATOM 1372 C C . ASN A 1 211 ? 36.241 11.088 -16.734 1.00 69.86 191 ASN A C 1
ATOM 1373 O O . ASN A 1 211 ? 35.578 10.158 -17.191 1.00 69.26 191 ASN A O 1
ATOM 1378 N N . THR A 1 212 ? 37.569 11.076 -16.684 1.00 59.01 192 THR A N 1
ATOM 1379 C CA . THR A 1 212 ? 38.349 9.969 -17.218 1.00 58.63 192 THR A CA 1
ATOM 1380 C C . THR A 1 212 ? 38.887 9.119 -16.064 1.00 50.85 192 THR A C 1
ATOM 1381 O O . THR A 1 212 ? 39.657 8.179 -16.267 1.00 50.04 192 THR A O 1
ATOM 1385 N N . THR A 1 213 ? 38.373 9.396 -14.867 1.00 52.40 193 THR A N 1
ATOM 1386 C CA . THR A 1 213 ? 38.696 8.638 -13.662 1.00 50.80 193 THR A CA 1
ATOM 1387 C C . THR A 1 213 ? 38.308 7.165 -1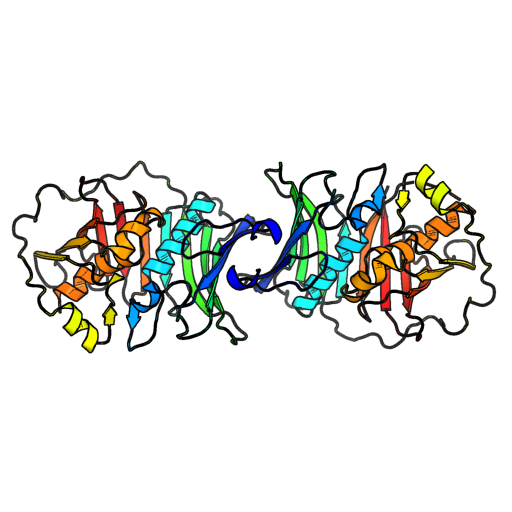3.792 1.00 44.25 193 THR A C 1
ATOM 1388 O O . THR A 1 213 ? 37.154 6.843 -14.079 1.00 48.33 193 THR A O 1
ATOM 1392 N N . GLU A 1 214 ? 39.261 6.279 -13.514 1.00 39.12 194 GLU A N 1
ATOM 1393 C CA . GLU A 1 214 ? 38.973 4.862 -13.287 1.00 33.29 194 GLU A CA 1
ATOM 1394 C C . GLU A 1 214 ? 39.247 4.505 -11.831 1.00 34.72 194 GLU A C 1
ATOM 1395 O O . GLU A 1 214 ? 40.286 4.870 -11.283 1.00 31.79 194 GLU A O 1
ATOM 1401 N N . THR A 1 215 ? 38.350 3.726 -11.233 1.00 28.14 195 THR A N 1
ATOM 1402 C CA . THR A 1 215 ? 38.592 3.141 -9.918 1.00 27.64 195 THR A CA 1
ATOM 1403 C C . THR A 1 215 ? 38.711 1.623 -10.027 1.00 28.93 195 THR A C 1
ATOM 1404 O O . THR A 1 215 ? 37.826 0.961 -10.568 1.00 29.42 195 THR A O 1
ATOM 1408 N N . PHE A 1 216 ? 39.819 1.081 -9.528 1.00 25.70 196 PHE A N 1
ATOM 1409 C CA . PHE A 1 216 ? 40.027 -0.363 -9.490 1.00 24.63 196 PHE A CA 1
ATOM 1410 C C . PHE A 1 216 ? 39.971 -0.854 -8.047 1.00 25.78 196 PHE A C 1
ATOM 1411 O O . PHE A 1 216 ? 40.387 -0.145 -7.132 1.00 27.66 196 PHE A O 1
ATOM 1419 N N . ALA A 1 217 ? 39.388 -2.028 -7.829 1.00 24.69 197 ALA A N 1
ATOM 1420 C CA . ALA A 1 217 ? 39.284 -2.551 -6.473 1.00 21.62 197 ALA A CA 1
ATOM 1421 C C . ALA A 1 217 ? 39.274 -4.069 -6.433 1.00 24.39 197 ALA A C 1
ATOM 1422 O O . ALA A 1 217 ? 38.857 -4.727 -7.387 1.00 22.38 197 ALA A O 1
ATOM 1424 N N . GLU A 1 218 ? 39.793 -4.619 -5.339 1.00 21.79 198 GLU A N 1
ATOM 1425 C CA . GLU A 1 218 ? 39.517 -6.000 -4.989 1.00 23.88 198 GLU A CA 1
ATOM 1426 C C . GLU A 1 218 ? 38.451 -6.053 -3.911 1.00 27.13 198 GLU A C 1
ATOM 1427 O O . GLU A 1 218 ? 38.491 -5.300 -2.936 1.00 27.80 198 GLU A O 1
ATOM 1433 N N . ILE A 1 219 ? 37.435 -6.872 -4.161 1.00 24.85 199 ILE A N 1
ATOM 1434 C CA . ILE A 1 219 ? 36.297 -6.989 -3.267 1.00 24.29 199 ILE A CA 1
ATOM 1435 C C . ILE A 1 219 ? 36.217 -8.436 -2.809 1.00 23.20 199 ILE A C 1
ATOM 1436 O O . ILE A 1 219 ? 36.382 -9.353 -3.612 1.00 25.02 199 ILE A O 1
ATOM 1441 N N . ALA A 1 220 ? 36.114 -8.637 -1.500 1.00 27.20 200 ALA A N 1
ATOM 1442 C CA . ALA A 1 220 ? 35.935 -9.975 -0.956 1.00 25.16 200 ALA A CA 1
ATOM 1443 C C . ALA A 1 220 ? 34.999 -9.926 0.243 1.00 26.85 200 ALA A C 1
ATOM 1444 O O . ALA A 1 220 ? 35.191 -9.124 1.156 1.00 31.28 200 ALA A O 1
ATOM 1446 N N . LEU A 1 221 ? 33.931 -10.717 0.190 1.00 32.51 201 LEU A N 1
ATOM 1447 C CA . LEU A 1 221 ? 32.990 -10.796 1.304 1.00 33.47 201 LEU A CA 1
ATOM 1448 C C . LEU A 1 221 ? 33.688 -11.422 2.503 1.00 35.73 201 LEU A C 1
ATOM 1449 O O . LEU A 1 221 ? 34.517 -12.317 2.340 1.00 31.48 201 LEU A O 1
ATOM 1454 N N . PRO A 1 222 ? 33.325 -10.987 3.720 1.00 39.08 202 PRO A N 1
ATOM 1455 C CA . PRO A 1 222 ? 33.848 -11.659 4.906 1.00 37.89 202 PRO A CA 1
ATOM 1456 C C . PRO A 1 222 ? 33.378 -13.107 4.962 1.00 38.18 202 PRO A C 1
ATOM 1457 O O . PRO A 1 222 ? 32.398 -13.463 4.307 1.00 32.89 202 PRO A O 1
ATOM 1461 N N . GLU A 1 223 ? 34.092 -13.943 5.708 1.00 42.12 203 GLU A N 1
ATOM 1462 C CA . GLU A 1 223 ? 33.808 -15.375 5.717 1.00 42.39 203 GLU A CA 1
ATOM 1463 C C . GLU A 1 223 ? 32.386 -15.680 6.185 1.00 33.53 203 GLU A C 1
ATOM 1464 O O . GLU A 1 223 ? 31.787 -16.666 5.760 1.00 39.30 203 GLU A O 1
ATOM 1470 N N . ASP A 1 224 ? 31.820 -14.784 6.987 1.00 37.74 204 ASP A N 1
ATOM 1471 C CA . ASP A 1 224 ? 30.455 -14.949 7.476 1.00 39.54 204 ASP A CA 1
ATOM 1472 C C . ASP A 1 224 ? 29.432 -14.999 6.343 1.00 45.76 204 ASP A C 1
ATOM 1473 O O . ASP A 1 224 ? 28.366 -15.597 6.488 1.00 45.13 204 ASP A O 1
ATOM 1478 N N . ALA A 1 225 ? 29.735 -14.323 5.239 1.00 39.14 205 ALA A N 1
ATOM 1479 C CA . ALA A 1 225 ? 28.774 -14.163 4.149 1.00 36.17 205 ALA A CA 1
ATOM 1480 C C . ALA A 1 225 ? 28.957 -15.227 3.069 1.00 37.47 205 ALA A C 1
ATOM 1481 O O . ALA A 1 225 ? 28.129 -15.361 2.168 1.00 36.55 205 ALA A O 1
ATOM 1483 N N . ARG A 1 226 ? 30.011 -16.025 3.208 1.00 38.30 206 ARG A N 1
ATOM 1484 C CA . ARG A 1 226 ? 30.475 -16.890 2.129 1.00 35.93 206 ARG A CA 1
ATOM 1485 C C . ARG A 1 226 ? 29.421 -17.893 1.655 1.00 41.14 206 ARG A C 1
ATOM 1486 O O . ARG A 1 226 ? 29.268 -18.116 0.454 1.00 34.60 206 ARG A O 1
ATOM 1494 N N . ALA A 1 227 ? 28.810 -18.602 2.599 1.00 41.39 207 ALA A N 1
ATOM 1495 C CA . ALA A 1 227 ? 27.840 -19.640 2.262 1.00 43.91 207 ALA A CA 1
ATOM 1496 C C . ALA A 1 227 ? 26.620 -19.051 1.557 1.00 41.26 207 ALA A C 1
ATOM 1497 O O . ALA A 1 227 ? 26.135 -19.603 0.569 1.00 41.39 207 ALA A O 1
ATOM 1499 N N . GLU A 1 228 ? 26.137 -17.922 2.067 1.00 36.27 208 GLU A N 1
ATOM 1500 C CA . GLU A 1 228 ? 25.057 -17.182 1.420 1.00 43.95 208 GLU A CA 1
ATOM 1501 C C . GLU A 1 228 ? 25.423 -16.789 -0.011 1.00 41.11 208 GLU A C 1
ATOM 1502 O O . GLU A 1 228 ? 24.706 -17.114 -0.958 1.00 34.87 208 GLU A O 1
ATOM 1508 N N . ALA A 1 229 ? 26.576 -16.142 -0.159 1.00 40.45 209 ALA A N 1
ATOM 1509 C CA . ALA A 1 229 ? 27.066 -15.692 -1.462 1.00 32.91 209 ALA A CA 1
ATOM 1510 C C . ALA A 1 229 ? 26.873 -16.750 -2.545 1.00 28.53 209 ALA A C 1
ATOM 1511 O O . ALA A 1 229 ? 26.499 -16.437 -3.677 1.00 33.51 209 ALA A O 1
ATOM 1513 N N . GLY A 1 230 ? 27.125 -18.004 -2.189 1.00 28.08 210 GLY A N 1
ATOM 1514 C CA . GLY A 1 230 ? 27.053 -19.094 -3.152 1.00 25.74 210 GLY A CA 1
ATOM 1515 C C . GLY A 1 230 ? 25.641 -19.363 -3.645 1.00 33.03 210 GLY A C 1
ATOM 1516 O O . GLY A 1 230 ? 25.455 -19.979 -4.694 1.00 37.49 210 GLY A O 1
ATOM 1517 N N . ARG A 1 231 ? 24.639 -18.924 -2.885 1.00 33.93 211 ARG A N 1
ATOM 1518 C CA . ARG A 1 231 ? 23.242 -19.172 -3.256 1.00 35.05 211 ARG A CA 1
ATOM 1519 C C . ARG A 1 231 ? 22.609 -18.029 -4.060 1.00 36.41 211 ARG A C 1
ATOM 1520 O O . ARG A 1 231 ? 21.478 -18.152 -4.532 1.00 37.70 211 ARG A O 1
ATOM 1528 N N . PHE A 1 232 ? 23.293 -16.888 -4.114 1.00 30.76 212 PHE A N 1
ATOM 1529 C CA . PHE A 1 232 ? 22.814 -15.730 -4.872 1.00 30.76 212 PHE A CA 1
ATOM 1530 C C . PHE A 1 232 ? 23.230 -15.809 -6.339 1.00 35.17 212 PHE A C 1
ATOM 1531 O O . PHE A 1 232 ? 24.211 -16.471 -6.677 1.00 33.87 212 PHE A O 1
ATOM 1539 N N . GLY A 1 233 ? 22.539 -15.058 -7.190 1.00 30.63 213 GLY A N 1
ATOM 1540 C CA . GLY A 1 233 ? 23.101 -14.658 -8.473 1.00 31.96 213 GLY A CA 1
ATOM 1541 C C . GLY A 1 233 ? 24.373 -13.859 -8.268 1.00 32.41 213 GLY A C 1
ATOM 1542 O O . GLY A 1 233 ? 25.467 -14.311 -8.609 1.00 32.74 213 GLY A O 1
ATOM 1543 N N . ILE A 1 234 ? 24.237 -12.725 -7.588 1.00 27.51 214 ILE A N 1
ATOM 1544 C CA . ILE A 1 234 ? 25.373 -12.074 -6.949 1.00 28.76 214 ILE A CA 1
ATOM 1545 C C . ILE A 1 234 ? 24.954 -11.499 -5.594 1.00 29.87 214 ILE A C 1
ATOM 1546 O O . ILE A 1 234 ? 23.868 -10.933 -5.467 1.00 26.66 214 ILE A O 1
ATOM 1551 N N . HIS A 1 235 ? 25.726 -11.799 -4.553 1.00 26.85 215 HIS A N 1
ATOM 1552 C CA . HIS A 1 235 ? 25.399 -11.300 -3.219 1.00 25.66 215 HIS A CA 1
ATOM 1553 C C . HIS A 1 235 ? 25.317 -9.793 -3.210 1.00 27.67 215 HIS A C 1
ATOM 1554 O O . HIS A 1 235 ? 26.186 -9.123 -3.777 1.00 24.72 215 HIS A O 1
ATOM 1561 N N . PRO A 1 236 ? 24.168 -9.250 -2.773 1.00 26.23 216 PRO A N 1
ATOM 1562 C CA . PRO A 1 236 ? 23.970 -7.806 -2.849 1.00 24.96 216 PRO A CA 1
ATOM 1563 C C . PRO A 1 236 ? 25.099 -7.018 -2.186 1.00 28.39 216 PRO A C 1
ATOM 1564 O O . PRO A 1 236 ? 25.370 -5.886 -2.582 1.00 28.74 216 PRO A O 1
ATOM 1568 N N . ALA A 1 237 ? 25.746 -7.607 -1.185 1.00 31.99 217 ALA A N 1
ATOM 1569 C CA . ALA A 1 237 ? 26.870 -6.948 -0.527 1.00 31.05 217 ALA A CA 1
ATOM 1570 C C . ALA A 1 237 ? 28.122 -6.929 -1.405 1.00 24.32 217 ALA A C 1
ATOM 1571 O O . ALA A 1 237 ? 28.858 -5.942 -1.422 1.00 29.64 217 ALA A O 1
ATOM 1573 N N . LEU A 1 238 ? 28.318 -7.986 -2.190 1.00 28.89 218 LEU A N 1
ATOM 1574 C CA . LEU A 1 238 ? 29.409 -8.019 -3.164 1.00 27.57 218 LEU A CA 1
ATOM 1575 C C . LEU A 1 238 ? 29.234 -6.959 -4.252 1.00 34.18 218 LEU A C 1
ATOM 1576 O O . LEU A 1 238 ? 30.151 -6.181 -4.521 1.00 27.17 218 LEU A O 1
ATOM 1581 N N . LEU A 1 239 ? 28.025 -6.855 -4.795 1.00 32.56 219 LEU A N 1
ATOM 1582 C CA . LEU A 1 239 ? 27.740 -5.848 -5.809 1.00 28.61 219 LEU A CA 1
ATOM 1583 C C . LEU A 1 239 ? 27.769 -4.435 -5.230 1.00 25.75 219 LEU A C 1
ATOM 1584 O O . LEU A 1 239 ? 28.312 -3.518 -5.846 1.00 26.41 219 LEU A O 1
ATOM 1589 N N . ASP A 1 240 ? 27.250 -4.274 -4.015 1.00 28.36 220 ASP A N 1
ATOM 1590 C CA . ASP A 1 240 ? 27.281 -2.970 -3.361 1.00 28.27 220 ASP A CA 1
ATOM 1591 C C . ASP A 1 240 ? 28.708 -2.486 -3.133 1.00 27.30 220 ASP A C 1
ATOM 1592 O O . ASP A 1 240 ? 29.013 -1.313 -3.346 1.00 29.12 220 ASP A O 1
ATOM 1597 N N . ALA A 1 241 ? 29.557 -3.367 -2.614 1.00 28.12 221 ALA A N 1
ATOM 1598 C CA . ALA A 1 241 ? 30.949 -3.011 -2.359 1.00 29.41 221 ALA A CA 1
ATOM 1599 C C . ALA A 1 241 ? 31.681 -2.709 -3.662 1.00 26.47 221 ALA A C 1
ATOM 1600 O O . ALA A 1 241 ? 32.518 -1.808 -3.719 1.00 26.64 221 ALA A O 1
ATOM 1602 N N . ALA A 1 242 ? 31.358 -3.463 -4.708 1.00 23.41 222 ALA A N 1
ATOM 1603 C CA . ALA A 1 242 ? 31.942 -3.224 -6.023 1.00 26.73 222 ALA A CA 1
ATOM 1604 C C . ALA A 1 242 ? 31.751 -1.767 -6.425 1.00 28.69 222 ALA A C 1
ATOM 1605 O O . ALA A 1 242 ? 32.706 -1.091 -6.801 1.00 31.47 222 ALA A O 1
ATOM 1607 N N . LEU A 1 243 ? 30.565 -1.235 -6.127 1.00 27.19 223 LEU A N 1
ATOM 1608 C CA . LEU A 1 243 ? 30.225 0.129 -6.519 1.00 33.06 223 LEU A CA 1
ATOM 1609 C C . LEU A 1 243 ? 30.652 1.168 -5.479 1.00 31.26 223 LEU A C 1
ATOM 1610 O O . LEU A 1 243 ? 31.070 2.272 -5.833 1.00 32.11 223 LEU A O 1
ATOM 1615 N N . HIS A 1 244 ? 30.549 0.820 -4.199 1.00 31.94 224 HIS A N 1
ATOM 1616 C CA . HIS A 1 244 ? 30.875 1.777 -3.143 1.00 32.12 224 HIS A CA 1
ATOM 1617 C C . HIS A 1 244 ? 32.354 1.909 -2.863 1.00 38.08 224 HIS A C 1
ATOM 1618 O O . HIS A 1 244 ? 32.781 2.894 -2.255 1.00 34.74 224 HIS A O 1
ATOM 1625 N N . SER A 1 245 ? 33.151 1.141 -3.611 1.00 33.85 225 SER A N 1
ATOM 1626 C CA . SER A 1 245 ? 34.593 1.369 -3.674 1.00 35.23 225 SER A CA 1
ATOM 1627 C C . SER A 1 245 ? 34.934 2.791 -4.123 1.00 37.65 225 SER A C 1
ATOM 1628 O O . SER A 1 245 ? 35.916 3.374 -3.662 1.00 37.87 225 SER A O 1
ATOM 1631 N N . THR A 1 246 ? 34.080 3.371 -4.962 1.00 32.78 226 THR A N 1
ATOM 1632 C CA . THR A 1 246 ? 34.263 4.751 -5.412 1.00 37.31 226 THR A CA 1
ATOM 1633 C C . THR A 1 246 ? 34.134 5.742 -4.258 1.00 39.27 226 THR A C 1
ATOM 1634 O O . THR A 1 246 ? 34.797 6.780 -4.240 1.00 40.99 226 THR A O 1
ATOM 1638 N N . MET A 1 247 ? 33.245 5.432 -3.319 1.00 33.94 227 MET A N 1
ATOM 1639 C CA . MET A 1 247 ? 33.031 6.274 -2.147 1.00 39.70 227 MET A CA 1
ATOM 1640 C C . MET A 1 247 ? 34.145 6.058 -1.132 1.00 45.71 227 MET A C 1
ATOM 1641 O O . MET A 1 247 ? 34.707 7.014 -0.597 1.00 43.74 227 MET A O 1
ATOM 1646 N N . VAL A 1 248 ? 34.433 4.792 -0.845 1.00 42.92 228 VAL A N 1
ATOM 1647 C CA . VAL A 1 248 ? 35.593 4.435 -0.041 1.00 45.46 228 VAL A CA 1
ATOM 1648 C C . VAL A 1 248 ? 36.848 5.133 -0.556 1.00 46.09 228 VAL A C 1
ATOM 1649 O O . VAL A 1 248 ? 37.608 5.714 0.219 1.00 51.63 228 VAL A O 1
ATOM 1653 N N . SER A 1 249 ? 37.013 5.145 -1.875 1.00 43.87 229 SER A N 1
ATOM 1654 C CA . SER A 1 249 ? 38.099 5.886 -2.504 1.00 48.76 229 SER A CA 1
ATOM 1655 C C . SER A 1 249 ? 38.076 7.360 -2.105 1.00 48.55 229 SER A C 1
ATOM 1656 O O . SER A 1 249 ? 39.090 7.910 -1.677 1.00 56.84 229 SER A O 1
ATOM 1659 N N . ALA A 1 250 ? 36.908 7.986 -2.218 1.00 51.16 230 ALA A N 1
ATOM 1660 C CA . ALA A 1 250 ? 36.775 9.410 -1.923 1.00 54.42 230 ALA A CA 1
ATOM 1661 C C . ALA A 1 250 ? 36.945 9.705 -0.433 1.00 53.36 230 ALA A C 1
ATOM 1662 O O . ALA A 1 250 ? 37.588 10.684 -0.057 1.00 60.81 230 ALA A O 1
ATOM 1664 N N . ALA A 1 251 ? 36.411 8.825 0.411 1.00 56.96 231 ALA A N 1
ATOM 1665 C CA . ALA A 1 251 ? 36.459 9.024 1.858 1.00 57.12 231 ALA A CA 1
ATOM 1666 C C . ALA A 1 251 ? 37.888 9.082 2.401 1.00 62.21 231 ALA A C 1
ATOM 1667 O O . ALA A 1 251 ? 38.118 9.572 3.506 1.00 61.13 231 ALA A O 1
ATOM 1669 N N . ALA A 1 252 ? 38.841 8.566 1.630 1.00 64.11 232 ALA A N 1
ATOM 1670 C CA . ALA A 1 252 ? 40.255 8.669 1.988 1.00 68.51 232 ALA A CA 1
ATOM 1671 C C . ALA A 1 252 ? 40.919 9.847 1.276 1.00 70.09 232 ALA A C 1
ATOM 1672 O O . ALA A 1 252 ? 42.115 10.094 1.438 1.00 69.39 232 ALA A O 1
ATOM 1674 N N . ASP A 1 253 ? 40.118 10.580 0.507 1.00 69.14 233 ASP A N 1
ATOM 1675 C CA . ASP A 1 253 ? 40.594 11.715 -0.279 1.00 72.03 233 ASP A CA 1
ATOM 1676 C C . ASP A 1 253 ? 41.686 11.341 -1.278 1.00 69.43 233 ASP A C 1
ATOM 1677 O O . ASP A 1 253 ? 41.450 11.311 -2.488 1.00 62.18 233 ASP A O 1
ATOM 1682 N N . VAL A 1 261 ? 24.117 12.161 1.809 1.00 70.55 241 VAL A N 1
ATOM 1683 C CA . VAL A 1 261 ? 24.129 10.825 1.213 1.00 79.16 241 VAL A CA 1
ATOM 1684 C C . VAL A 1 261 ? 23.363 10.793 -0.107 1.00 83.09 241 VAL A C 1
ATOM 1685 O O . VAL A 1 261 ? 22.426 11.565 -0.313 1.00 76.67 241 VAL A O 1
ATOM 1689 N N . ARG A 1 262 ? 23.778 9.899 -0.999 1.00 80.24 242 ARG A N 1
ATOM 1690 C CA . ARG A 1 262 ? 23.014 9.591 -2.205 1.00 81.80 242 ARG A CA 1
ATOM 1691 C C . ARG A 1 262 ? 22.779 8.086 -2.308 1.00 77.18 242 ARG A C 1
ATOM 1692 O O . ARG A 1 262 ? 23.578 7.290 -1.816 1.00 75.63 242 ARG A O 1
ATOM 1700 N N . LEU A 1 263 ? 21.691 7.703 -2.969 1.00 72.23 243 LEU A N 1
ATOM 1701 C CA . LEU A 1 263 ? 21.391 6.292 -3.209 1.00 69.39 243 LEU A CA 1
ATOM 1702 C C . LEU A 1 263 ? 21.254 6.014 -4.712 1.00 58.99 243 LEU A C 1
ATOM 1703 O O . LEU A 1 263 ? 21.136 6.948 -5.506 1.00 57.26 243 LEU A O 1
ATOM 1708 N N . PRO A 1 264 ? 21.511 4.750 -5.119 1.00 59.64 244 PRO A N 1
ATOM 1709 C CA . PRO A 1 264 ? 21.329 4.423 -6.538 1.00 52.82 244 PRO A CA 1
ATOM 1710 C C . PRO A 1 264 ? 19.942 4.844 -7.015 1.00 52.16 244 PRO A C 1
ATOM 1711 O O . PRO A 1 264 ? 18.962 4.631 -6.303 1.00 53.40 244 PRO A O 1
ATOM 1715 N N . PHE A 1 265 ? 19.856 5.450 -8.197 1.00 46.81 245 PHE A N 1
ATOM 1716 C CA . PHE A 1 265 ? 18.567 5.897 -8.726 1.00 48.84 245 PHE A CA 1
ATOM 1717 C C . PHE A 1 265 ? 18.114 5.082 -9.939 1.00 46.54 245 PHE A C 1
ATOM 1718 O O . PHE A 1 265 ? 17.092 4.399 -9.889 1.00 44.61 245 PHE A O 1
ATOM 1726 N N . ALA A 1 266 ? 18.900 5.125 -11.013 1.00 40.65 246 ALA A N 1
ATOM 1727 C CA . ALA A 1 266 ? 18.543 4.438 -12.252 1.00 34.12 246 ALA A CA 1
ATOM 1728 C C . ALA A 1 266 ? 19.645 3.493 -12.730 1.00 38.12 246 ALA A C 1
ATOM 1729 O O . ALA A 1 266 ? 20.769 3.918 -13.002 1.00 40.39 246 ALA A O 1
ATOM 1731 N N . TRP A 1 267 ? 19.275 2.232 -12.929 1.00 34.03 247 TRP A N 1
ATOM 1732 C CA . TRP A 1 267 ? 20.189 1.212 -13.434 1.00 34.07 247 TRP A CA 1
ATOM 1733 C C . TRP A 1 267 ? 19.899 0.980 -14.885 1.00 32.10 247 TRP A C 1
ATOM 1734 O O . TRP A 1 267 ? 18.746 0.760 -15.258 1.00 32.60 247 TRP A O 1
ATOM 1745 N N . ASN A 1 268 ? 20.946 0.843 -15.690 1.00 30.60 248 ASN A N 1
ATOM 1746 C CA . ASN A 1 268 ? 20.770 0.568 -17.109 1.00 29.51 248 ASN A CA 1
ATOM 1747 C C . ASN A 1 268 ? 21.767 -0.472 -17.593 1.00 30.89 248 ASN A C 1
ATOM 1748 O O . ASN A 1 268 ? 22.966 -0.353 -17.342 1.00 29.24 248 ASN A O 1
ATOM 1753 N N . GLY A 1 269 ? 21.257 -1.540 -18.200 1.00 27.07 249 GLY A N 1
ATOM 1754 C CA . GLY A 1 269 ? 22.109 -2.546 -18.828 1.00 29.21 249 GLY A CA 1
ATOM 1755 C C . GLY A 1 269 ? 22.927 -3.341 -17.828 1.00 32.92 249 GLY A C 1
ATOM 1756 O O . GLY A 1 269 ? 24.148 -3.451 -17.957 1.00 26.08 249 GLY A O 1
ATOM 1757 N N . LEU A 1 270 ? 22.246 -3.955 -16.867 1.00 27.11 250 LEU A N 1
ATOM 1758 C CA . LEU A 1 270 ? 22.914 -4.853 -15.938 1.00 26.01 250 LEU A CA 1
ATOM 1759 C C . LEU A 1 270 ? 22.809 -6.323 -16.335 1.00 29.35 250 LEU A C 1
ATOM 1760 O O . LEU A 1 270 ? 21.716 -6.842 -16.579 1.00 28.85 250 LEU A O 1
ATOM 1765 N N . ARG A 1 271 ? 23.963 -6.976 -16.429 1.00 25.06 251 ARG A N 1
ATOM 1766 C CA . ARG A 1 271 ? 24.032 -8.392 -16.768 1.00 28.53 251 ARG A CA 1
ATOM 1767 C C . ARG A 1 271 ? 24.834 -9.146 -15.721 1.00 30.30 251 ARG A C 1
ATOM 1768 O O . ARG A 1 271 ? 25.975 -8.788 -15.428 1.00 27.87 251 ARG A O 1
ATOM 1776 N N . LEU A 1 272 ? 24.305 -10.285 -15.293 1.00 26.21 252 LEU A N 1
ATOM 1777 C CA . LEU A 1 272 ? 25.054 -11.195 -14.447 1.00 30.78 252 LEU A CA 1
ATOM 1778 C C . LEU A 1 272 ? 25.533 -12.387 -15.263 1.00 38.27 252 LEU A C 1
ATOM 1779 O O . LEU A 1 272 ? 24.748 -13.014 -15.973 1.00 37.21 252 LEU A O 1
ATOM 1784 N N . HIS A 1 273 ? 26.845 -12.600 -15.283 1.00 31.00 253 HIS A N 1
ATOM 1785 C CA . HIS A 1 273 ? 27.434 -13.520 -16.247 1.00 32.53 253 HIS A CA 1
ATOM 1786 C C . HIS A 1 273 ? 27.788 -14.826 -15.608 1.00 32.93 253 HIS A C 1
ATOM 1787 O O . HIS A 1 273 ? 27.747 -15.872 -16.254 1.00 45.19 253 HIS A O 1
ATOM 1794 N N . ALA A 1 274 ? 28.195 -14.772 -14.344 1.00 32.78 254 ALA A N 1
ATOM 1795 C CA . ALA A 1 274 ? 28.574 -15.974 -13.611 1.00 37.83 254 ALA A CA 1
ATOM 1796 C C . ALA A 1 274 ? 28.058 -15.879 -12.180 1.00 35.97 254 ALA A C 1
ATOM 1797 O O . ALA A 1 274 ? 28.237 -14.855 -11.522 1.00 35.08 254 ALA A O 1
ATOM 1799 N N . ALA A 1 275 ? 27.375 -16.923 -11.718 1.00 33.61 255 ALA A N 1
ATOM 1800 C CA . ALA A 1 275 ? 26.606 -16.842 -10.475 1.00 32.43 255 ALA A CA 1
ATOM 1801 C C . ALA A 1 275 ? 27.425 -17.221 -9.241 1.00 32.54 255 ALA A C 1
ATOM 1802 O O . ALA A 1 275 ? 28.273 -18.112 -9.294 1.00 32.02 255 ALA A O 1
ATOM 1804 N N . GLY A 1 276 ? 27.125 -16.573 -8.119 1.00 28.45 256 GLY A N 1
ATOM 1805 C CA . GLY A 1 276 ? 27.511 -17.085 -6.810 1.00 29.85 256 GLY A CA 1
ATOM 1806 C C . GLY A 1 276 ? 28.948 -16.772 -6.431 1.00 36.01 256 GLY A C 1
ATOM 1807 O O . GLY A 1 276 ? 29.528 -17.447 -5.582 1.00 31.07 256 GLY A O 1
ATOM 1808 N N . ALA A 1 277 ? 29.496 -15.697 -6.994 1.00 28.98 257 ALA A N 1
ATOM 1809 C CA . ALA A 1 277 ? 30.872 -15.283 -6.698 1.00 33.11 257 ALA A CA 1
ATOM 1810 C C . ALA A 1 277 ? 31.006 -14.718 -5.282 1.00 35.09 257 ALA A C 1
ATOM 1811 O O . ALA A 1 277 ? 30.032 -14.223 -4.716 1.00 32.59 257 ALA A O 1
ATOM 1813 N N . SER A 1 278 ? 32.223 -14.715 -4.741 1.00 30.18 258 SER A N 1
ATOM 1814 C CA . SER A 1 278 ? 32.465 -14.091 -3.438 1.00 28.19 258 SER A CA 1
ATOM 1815 C C . SER A 1 278 ? 33.678 -13.162 -3.412 1.00 26.79 258 SER A C 1
ATOM 1816 O O . SER A 1 278 ? 33.881 -12.423 -2.450 1.00 27.46 258 SER A O 1
ATOM 1819 N N . VAL A 1 279 ? 34.427 -13.134 -4.507 1.00 30.62 259 VAL A N 1
ATOM 1820 C CA . VAL A 1 279 ? 35.617 -12.297 -4.599 1.00 28.47 259 VAL A CA 1
ATOM 1821 C C . VAL A 1 279 ? 35.705 -11.736 -6.017 1.00 25.26 259 VAL A C 1
ATOM 1822 O O . VAL A 1 279 ? 35.366 -12.432 -6.972 1.00 30.88 259 VAL A O 1
ATOM 1826 N N . LEU A 1 280 ? 35.931 -10.431 -6.140 1.00 23.44 260 LEU A N 1
ATOM 1827 C CA . LEU A 1 280 ? 35.923 -9.798 -7.459 1.00 21.60 260 LEU A CA 1
ATOM 1828 C C . LEU A 1 280 ? 37.154 -8.924 -7.661 1.00 23.06 260 LEU A C 1
ATOM 1829 O O . LEU A 1 280 ? 37.659 -8.331 -6.709 1.00 22.06 260 LEU A O 1
ATOM 1834 N N . ARG A 1 281 ? 37.569 -8.771 -8.914 1.00 22.44 261 ARG A N 1
ATOM 1835 C CA . ARG A 1 281 ? 38.318 -7.596 -9.343 1.00 24.15 261 ARG A CA 1
ATOM 1836 C C . ARG A 1 281 ? 37.401 -6.713 -10.177 1.00 22.47 261 ARG A C 1
ATOM 1837 O O . ARG A 1 281 ? 36.676 -7.207 -11.040 1.00 21.52 261 ARG A O 1
ATOM 1845 N N . VAL A 1 282 ? 37.393 -5.418 -9.880 1.00 21.99 262 VAL A N 1
ATOM 1846 C CA . VAL A 1 282 ? 36.420 -4.507 -10.473 1.00 25.18 262 VAL A CA 1
ATOM 1847 C C . VAL A 1 282 ? 37.081 -3.271 -11.083 1.00 24.28 262 VAL A C 1
ATOM 1848 O O . VAL A 1 282 ? 38.125 -2.816 -10.610 1.00 25.41 262 VAL A O 1
ATOM 1852 N N . ARG A 1 283 ? 36.555 -2.837 -12.228 1.00 24.04 263 ARG A N 1
ATOM 1853 C CA . ARG A 1 283 ? 36.845 -1.506 -12.768 1.00 22.99 263 ARG A CA 1
ATOM 1854 C C . ARG A 1 283 ? 35.572 -0.667 -12.809 1.00 26.37 263 ARG A C 1
ATOM 1855 O O . ARG A 1 283 ? 34.572 -1.074 -13.400 1.00 24.57 263 ARG A O 1
ATOM 1863 N N . VAL A 1 284 ? 35.609 0.495 -12.165 1.00 23.70 264 VAL A N 1
ATOM 1864 C CA . VAL A 1 284 ? 34.478 1.416 -12.195 1.00 27.93 264 VAL A CA 1
ATOM 1865 C C . VAL A 1 284 ? 34.859 2.723 -12.884 1.00 29.51 264 VAL A C 1
ATOM 1866 O O . VAL A 1 284 ? 35.896 3.312 -12.579 1.00 31.46 264 VAL A O 1
ATOM 1870 N N . ALA A 1 285 ? 34.067 3.123 -13.876 1.00 29.20 265 ALA A N 1
ATOM 1871 C CA . ALA A 1 285 ? 34.335 4.352 -14.623 1.00 34.71 265 ALA A CA 1
ATOM 1872 C C . ALA A 1 285 ? 33.100 5.237 -14.785 1.00 39.03 265 ALA A C 1
ATOM 1873 O O . ALA A 1 285 ? 31.995 4.856 -14.398 1.00 32.33 265 ALA A O 1
ATOM 1875 N N . LYS A 1 286 ? 33.286 6.384 -15.436 1.00 38.21 266 LYS A N 1
ATOM 1876 C CA . LYS A 1 286 ? 32.212 7.358 -15.635 1.00 47.28 266 LYS A CA 1
ATOM 1877 C C . LYS A 1 286 ? 31.919 7.560 -17.120 1.00 43.84 266 LYS A C 1
ATOM 1878 O O . LYS A 1 286 ? 32.647 8.277 -17.807 1.00 48.89 266 LYS A O 1
ATOM 1884 N N . PRO A 1 287 ? 30.782 7.026 -17.595 1.00 45.39 267 PRO A N 1
ATOM 1885 C CA . PRO A 1 287 ? 30.318 7.355 -18.943 1.00 46.13 267 PRO A CA 1
ATOM 1886 C C . PRO A 1 287 ? 29.851 8.810 -19.062 1.00 52.37 267 PRO A C 1
ATOM 1887 O O . PRO A 1 287 ? 30.013 9.427 -20.115 1.00 53.86 267 PRO A O 1
ATOM 1891 N N . GLU A 1 288 ? 29.198 9.315 -18.017 1.00 47.18 268 GLU A N 1
ATOM 1892 C CA . GLU A 1 288 ? 28.835 10.732 -17.932 1.00 55.00 268 GLU A CA 1
ATOM 1893 C C . GLU A 1 288 ? 29.168 11.219 -16.524 1.00 56.90 268 GLU A C 1
ATOM 1894 O O . GLU A 1 288 ? 29.599 10.431 -15.684 1.00 54.61 268 GLU A O 1
ATOM 1900 N N . ARG A 1 289 ? 28.987 12.511 -16.266 1.00 54.70 269 ARG A N 1
ATOM 1901 C CA . ARG A 1 289 ? 29.498 13.102 -15.030 1.00 58.48 269 ARG A CA 1
ATOM 1902 C C . ARG A 1 289 ? 28.700 12.687 -13.796 1.00 53.14 269 ARG A C 1
ATOM 1903 O O . ARG A 1 289 ? 29.185 12.797 -12.670 1.00 59.06 269 ARG A O 1
ATOM 1911 N N . ASP A 1 290 ? 27.493 12.174 -14.012 1.00 56.50 270 ASP A N 1
ATOM 1912 C CA . ASP A 1 290 ? 26.622 11.797 -12.906 1.00 52.68 270 ASP A CA 1
ATOM 1913 C C . ASP A 1 290 ? 26.410 10.289 -12.843 1.00 49.31 270 ASP A C 1
ATOM 1914 O O . ASP A 1 290 ? 25.518 9.814 -12.141 1.00 50.69 270 ASP A O 1
ATOM 1919 N N . SER A 1 291 ? 27.199 9.539 -13.607 1.00 47.35 271 SER A N 1
ATOM 1920 C CA . SER A 1 291 ? 26.954 8.106 -13.755 1.00 45.64 271 SER A CA 1
ATOM 1921 C C . SER A 1 291 ? 28.191 7.220 -13.595 1.00 43.29 271 SER A C 1
ATOM 1922 O O . SER A 1 291 ? 29.326 7.678 -13.731 1.00 40.91 271 SER A O 1
ATOM 1925 N N . LEU A 1 292 ? 27.943 5.933 -13.359 1.00 34.93 272 LEU A N 1
ATOM 1926 C CA . LEU A 1 292 ? 28.998 4.927 -13.234 1.00 35.99 272 LEU A CA 1
ATOM 1927 C C . LEU A 1 292 ? 28.765 3.780 -14.218 1.00 36.90 272 LEU A C 1
ATOM 1928 O O . LEU A 1 292 ? 27.621 3.420 -14.498 1.00 31.63 272 LEU A O 1
ATOM 1933 N N . SER A 1 293 ? 29.845 3.142 -14.655 1.00 30.84 273 SER A N 1
ATOM 1934 C CA . SER A 1 293 ? 29.756 1.836 -15.302 1.00 25.71 273 SER A CA 1
ATOM 1935 C C . SER A 1 293 ? 30.649 0.860 -14.551 1.00 27.83 273 SER A C 1
ATOM 1936 O O . SER A 1 293 ? 31.546 1.276 -13.822 1.00 27.84 273 SER A O 1
ATOM 1939 N N . LEU A 1 294 ? 30.334 -0.428 -14.633 1.00 25.32 274 LEU A N 1
ATOM 1940 C CA . LEU A 1 294 ? 31.063 -1.427 -13.864 1.00 27.20 274 LEU A CA 1
ATOM 1941 C C . LEU A 1 294 ? 31.337 -2.661 -14.715 1.00 28.05 274 LEU A C 1
ATOM 1942 O O . LEU A 1 294 ? 30.500 -3.071 -15.520 1.00 26.58 274 LEU A O 1
ATOM 1947 N N . GLU A 1 295 ? 32.563 -3.174 -14.616 1.00 23.03 275 GLU A N 1
ATOM 1948 C CA . GLU A 1 295 ? 32.885 -4.521 -15.082 1.00 23.80 275 GLU A CA 1
ATOM 1949 C C . GLU A 1 295 ? 33.634 -5.229 -13.961 1.00 24.83 275 GLU A C 1
ATOM 1950 O O . GLU A 1 295 ? 34.486 -4.630 -13.305 1.00 23.40 275 GLU A O 1
ATOM 1956 N N . ALA A 1 296 ? 33.230 -6.458 -13.658 1.00 20.37 276 ALA A N 1
ATOM 1957 C CA . ALA A 1 296 ? 33.854 -7.209 -12.578 1.00 23.51 276 ALA A CA 1
ATOM 1958 C C . ALA A 1 296 ? 34.108 -8.652 -12.999 1.00 25.10 276 ALA A C 1
ATOM 1959 O O . ALA A 1 296 ? 33.315 -9.242 -13.734 1.00 26.97 276 ALA A O 1
ATOM 1961 N N . VAL A 1 297 ? 35.295 -9.154 -12.664 1.00 24.22 277 VAL A N 1
ATOM 1962 C CA . VAL A 1 297 ? 35.659 -10.542 -12.940 1.00 21.24 277 VAL A CA 1
ATOM 1963 C C . VAL A 1 297 ? 35.961 -11.286 -11.641 1.00 19.15 277 VAL A C 1
ATOM 1964 O O . VAL A 1 297 ? 36.205 -10.665 -10.606 1.00 21.57 277 VAL A O 1
ATOM 1968 N N . ASP A 1 298 ? 35.878 -12.615 -11.679 1.00 21.56 278 ASP A N 1
ATOM 1969 C CA . ASP A 1 298 ? 36.339 -13.415 -10.546 1.00 24.57 278 ASP A CA 1
ATOM 1970 C C . ASP A 1 298 ? 37.841 -13.653 -10.644 1.00 24.63 278 ASP A C 1
ATOM 1971 O O . ASP A 1 298 ? 38.493 -13.156 -11.562 1.00 23.21 278 ASP A O 1
ATOM 1976 N N . GLU A 1 299 ? 38.402 -14.356 -9.668 1.00 29.27 279 GLU A N 1
ATOM 1977 C CA . GLU A 1 299 ? 39.852 -14.464 -9.572 1.00 30.94 279 GLU A CA 1
ATOM 1978 C C . GLU A 1 299 ? 40.447 -15.317 -10.690 1.00 33.72 279 GLU A C 1
ATOM 1979 O O . GLU A 1 299 ? 41.610 -15.146 -11.059 1.00 34.83 279 GLU A O 1
ATOM 1985 N N . SER A 1 300 ? 39.598 -16.116 -11.327 1.00 31.38 280 SER A N 1
ATOM 1986 C CA . SER A 1 300 ? 40.008 -16.881 -12.495 1.00 32.76 280 SER A CA 1
ATOM 1987 C C . SER A 1 300 ? 39.918 -16.039 -13.765 1.00 33.10 280 SER A C 1
ATOM 1988 O O . SER A 1 300 ? 40.408 -16.442 -14.820 1.00 34.95 280 SER A O 1
ATOM 1991 N N . GLY A 1 301 ? 39.410 -14.819 -13.631 1.00 30.30 281 GLY A N 1
ATOM 1992 C CA . GLY A 1 301 ? 39.412 -13.875 -14.743 1.00 30.15 281 GLY A CA 1
ATOM 1993 C C . GLY A 1 301 ? 38.150 -13.937 -15.586 1.00 26.29 281 GLY A C 1
ATOM 1994 O O . GLY A 1 301 ? 38.012 -13.198 -16.559 1.00 28.71 281 GLY A O 1
ATOM 1995 N N . GLY A 1 302 ? 37.211 -14.795 -15.199 1.00 28.52 282 GLY A N 1
ATOM 1996 C CA . GLY A 1 302 ? 35.929 -14.882 -15.899 1.00 24.80 282 GLY A CA 1
ATOM 1997 C C . GLY A 1 302 ? 35.005 -13.733 -15.540 1.00 26.24 282 GLY A C 1
ATOM 1998 O O . GLY A 1 302 ? 34.934 -13.331 -14.380 1.00 23.18 282 GLY A O 1
ATOM 1999 N N . LEU A 1 303 ? 34.221 -13.265 -16.506 1.00 23.79 283 LEU A N 1
ATOM 2000 C CA . LEU A 1 303 ? 33.241 -12.209 -16.239 1.00 23.84 283 LEU A CA 1
ATOM 2001 C C . LEU A 1 303 ? 32.234 -12.623 -15.165 1.00 27.72 283 LEU A C 1
ATOM 2002 O O . LEU A 1 303 ? 31.633 -13.695 -15.255 1.00 30.35 283 LEU A O 1
ATOM 2007 N N . VAL A 1 304 ? 31.877 -11.670 -14.304 1.00 23.89 284 VAL A N 1
ATOM 2008 C CA . VAL A 1 304 ? 30.821 -11.883 -13.316 1.00 26.86 284 VAL A CA 1
ATOM 2009 C C . VAL A 1 304 ? 29.639 -10.922 -13.475 1.00 30.67 284 VAL A C 1
ATOM 2010 O O . VAL A 1 304 ? 28.488 -11.355 -13.526 1.00 28.73 284 VAL A O 1
ATOM 2014 N N . VAL A 1 305 ? 29.918 -9.625 -13.569 1.00 25.51 285 VAL A N 1
ATOM 2015 C CA . VAL A 1 305 ? 28.859 -8.639 -13.786 1.00 27.33 285 VAL A CA 1
ATOM 2016 C C . VAL A 1 305 ? 29.320 -7.474 -14.660 1.00 27.35 285 VAL A C 1
ATOM 2017 O O . VAL A 1 305 ? 30.483 -7.075 -14.612 1.00 23.22 285 VAL A O 1
ATOM 2021 N N . THR A 1 306 ? 28.455 -7.043 -15.573 1.00 23.85 286 THR A N 1
ATOM 2022 C CA . THR A 1 306 ? 28.675 -5.787 -16.277 1.00 24.12 286 THR A CA 1
ATOM 2023 C C . THR A 1 306 ? 27.492 -4.854 -16.090 1.00 25.15 286 THR A C 1
ATOM 2024 O O . THR A 1 306 ? 26.346 -5.294 -16.013 1.00 25.52 286 THR A O 1
ATOM 2028 N N . LEU A 1 307 ? 27.786 -3.565 -15.981 1.00 24.92 287 LEU A N 1
ATOM 2029 C CA . LEU A 1 307 ? 26.757 -2.558 -15.782 1.00 28.05 287 LEU A CA 1
ATOM 2030 C C . LEU A 1 307 ? 27.023 -1.379 -16.713 1.00 31.41 287 LEU A C 1
ATOM 2031 O O . LEU A 1 307 ? 28.085 -0.759 -16.645 1.00 29.13 287 LEU A O 1
ATOM 2036 N N . ASP A 1 308 ? 26.106 -1.136 -17.648 1.00 29.15 288 ASP A N 1
ATOM 2037 C CA . ASP A 1 308 ? 26.294 -0.072 -18.633 1.00 34.83 288 ASP A CA 1
ATOM 2038 C C . ASP A 1 308 ? 26.269 1.298 -17.962 1.00 35.72 288 ASP A C 1
ATOM 2039 O O . ASP A 1 308 ? 27.131 2.140 -18.216 1.00 33.88 288 ASP A O 1
ATOM 2044 N N . SER A 1 309 ? 25.305 1.495 -17.068 1.00 28.85 289 SER A N 1
ATOM 2045 C CA . SER A 1 309 ? 25.062 2.807 -16.480 1.00 33.46 289 SER A CA 1
ATOM 2046 C C . SER A 1 309 ? 24.319 2.701 -15.148 1.00 33.11 289 SER A C 1
ATOM 2047 O O . SER A 1 309 ? 23.321 1.989 -15.039 1.00 32.54 289 SER A O 1
ATOM 2050 N N . LEU A 1 310 ? 24.831 3.390 -14.132 1.00 36.49 290 LEU A N 1
ATOM 2051 C CA . LEU A 1 310 ? 24.057 3.683 -12.928 1.00 36.06 290 LEU A CA 1
ATOM 2052 C C . LEU A 1 310 ? 24.059 5.180 -12.622 1.00 40.58 290 LEU A C 1
ATOM 2053 O O . LEU A 1 310 ? 25.118 5.792 -12.483 1.00 36.62 290 LEU A O 1
ATOM 2058 N N . VAL A 1 311 ? 22.870 5.777 -12.594 1.00 43.50 291 VAL A N 1
ATOM 2059 C CA . VAL A 1 311 ? 22.711 7.169 -12.176 1.00 46.24 291 VAL A CA 1
ATOM 2060 C C . VAL A 1 311 ? 22.171 7.246 -10.745 1.00 50.86 291 VAL A C 1
ATOM 2061 O O . VAL A 1 311 ? 21.367 6.409 -10.336 1.00 43.69 291 VAL A O 1
ATOM 2065 N N . GLY A 1 312 ? 22.672 8.202 -9.966 1.00 51.29 292 GLY A N 1
ATOM 2066 C CA . GLY A 1 312 ? 22.307 8.312 -8.552 1.00 55.45 292 GLY A CA 1
ATOM 2067 C C . GLY A 1 312 ? 21.524 9.573 -8.228 1.00 65.13 292 GLY A C 1
ATOM 2068 O O . GLY A 1 312 ? 21.430 10.480 -9.054 1.00 61.67 292 GLY A O 1
ATOM 2069 N N . ARG A 1 313 ? 20.978 9.643 -7.014 1.00 66.10 293 ARG A N 1
ATOM 2070 C CA . ARG A 1 313 ? 20.291 10.852 -6.542 1.00 76.10 293 ARG A CA 1
ATOM 2071 C C . ARG A 1 313 ? 20.314 11.009 -5.014 1.00 81.10 293 ARG A C 1
ATOM 2072 O O . ARG A 1 313 ? 20.422 10.020 -4.286 1.00 70.70 293 ARG A O 1
ATOM 2080 N N . PRO A 1 314 ? 20.170 12.258 -4.526 1.00 90.03 294 PRO A N 1
ATOM 2081 C CA . PRO A 1 314 ? 20.401 12.603 -3.116 1.00 84.62 294 PRO A CA 1
ATOM 2082 C C . PRO A 1 314 ? 19.328 12.032 -2.191 1.00 84.36 294 PRO A C 1
ATOM 2083 O O . PRO A 1 314 ? 19.337 12.310 -0.990 1.00 88.31 294 PRO A O 1
ATOM 2087 N N . ASP B 1 27 ? 3.611 -20.199 8.133 1.00 44.42 7 ASP B N 1
ATOM 2088 C CA . ASP B 1 27 ? 3.963 -21.115 7.009 1.00 46.84 7 ASP B CA 1
ATOM 2089 C C . ASP B 1 27 ? 3.773 -20.435 5.654 1.00 47.21 7 ASP B C 1
ATOM 2090 O O . ASP B 1 27 ? 4.746 -20.150 4.957 1.00 42.04 7 ASP B O 1
ATOM 2095 N N . ALA B 1 28 ? 2.531 -20.089 5.328 1.00 42.93 8 ALA B N 1
ATOM 2096 C CA . ALA B 1 28 ? 2.266 -19.175 4.222 1.00 39.95 8 ALA B CA 1
ATOM 2097 C C . ALA B 1 28 ? 2.830 -17.789 4.517 1.00 36.16 8 ALA B C 1
ATOM 2098 O O . ALA B 1 28 ? 3.446 -17.162 3.655 1.00 32.89 8 ALA B O 1
ATOM 2100 N N . VAL B 1 29 ? 2.645 -17.328 5.748 1.00 35.53 9 VAL B N 1
ATOM 2101 C CA . VAL B 1 29 ? 3.141 -16.018 6.143 1.00 34.90 9 VAL B CA 1
ATOM 2102 C C . VAL B 1 29 ? 4.667 -15.985 6.084 1.00 42.01 9 VAL B C 1
ATOM 2103 O O . VAL B 1 29 ? 5.259 -15.018 5.603 1.00 38.66 9 VAL B O 1
ATOM 2107 N N . SER B 1 30 ? 5.274 -17.127 6.397 1.00 34.52 10 SER B N 1
ATOM 2108 C CA . SER B 1 30 ? 6.720 -17.315 6.301 1.00 45.38 10 SER B CA 1
ATOM 2109 C C . SER B 1 30 ? 7.252 -17.031 4.897 1.00 40.00 10 SER B C 1
ATOM 2110 O O . SER B 1 30 ? 8.349 -16.492 4.731 1.00 39.37 10 SER B O 1
ATOM 2113 N N . LEU B 1 31 ? 6.467 -17.417 3.893 1.00 38.13 11 LEU B N 1
ATOM 2114 C CA . LEU B 1 31 ? 6.892 -17.340 2.494 1.00 39.22 11 LEU B CA 1
ATOM 2115 C C . LEU B 1 31 ? 6.483 -16.041 1.799 1.00 39.43 11 LEU B C 1
ATOM 2116 O O . LEU B 1 31 ? 6.714 -15.879 0.601 1.00 40.17 11 LEU B O 1
ATOM 2121 N N . GLY B 1 32 ? 5.755 -15.180 2.510 1.00 36.74 12 GLY B N 1
ATOM 2122 C CA . GLY B 1 32 ? 5.290 -13.920 1.931 1.00 37.91 12 GLY B CA 1
ATOM 2123 C C . GLY B 1 32 ? 3.895 -13.995 1.329 1.00 37.15 12 GLY B C 1
ATOM 2124 O O . GLY B 1 32 ? 3.566 -13.248 0.405 1.00 36.84 12 GLY B O 1
ATOM 2125 N N . LEU B 1 33 ? 3.076 -14.909 1.838 1.00 35.56 13 LEU B N 1
ATOM 2126 C CA . LEU B 1 33 ? 1.665 -14.953 1.463 1.00 35.38 13 LEU B CA 1
ATOM 2127 C C . LEU B 1 33 ? 0.783 -14.958 2.708 1.00 33.46 13 LEU B C 1
ATOM 2128 O O . LEU B 1 33 ? 1.279 -14.857 3.829 1.00 35.69 13 LEU B O 1
ATOM 2133 N N . ALA B 1 34 ? -0.528 -15.025 2.501 1.00 35.18 14 ALA B N 1
ATOM 2134 C CA . ALA B 1 34 ? -1.466 -15.255 3.594 1.00 33.70 14 ALA B CA 1
ATOM 2135 C C . ALA B 1 34 ? -2.071 -16.650 3.485 1.00 34.94 14 ALA B C 1
ATOM 2136 O O . ALA B 1 34 ? -2.186 -17.200 2.390 1.00 30.98 14 ALA B O 1
ATOM 2138 N N . GLY B 1 35 ? -2.360 -17.264 4.629 1.00 34.27 15 GLY B N 1
ATOM 2139 C CA . GLY B 1 35 ? -3.139 -18.502 4.632 1.00 32.27 15 GLY B CA 1
ATOM 2140 C C . GLY B 1 35 ? -4.548 -18.253 4.131 1.00 33.89 15 GLY B C 1
ATOM 2141 O O . GLY B 1 35 ? -5.081 -17.156 4.292 1.00 36.05 15 GLY B O 1
ATOM 2142 N N . ALA B 1 36 ? -5.121 -19.234 3.440 1.00 35.48 16 ALA B N 1
ATOM 2143 C CA . ALA B 1 36 ? -6.425 -19.059 2.799 1.00 34.34 16 ALA B CA 1
ATOM 2144 C C . ALA B 1 36 ? -7.568 -19.459 3.733 1.00 41.32 16 ALA B C 1
ATOM 2145 O O . ALA B 1 36 ? -8.709 -19.026 3.562 1.00 45.43 16 ALA B O 1
ATOM 2147 N N . ASP B 1 37 ? -7.238 -20.268 4.736 1.00 33.21 17 ASP B N 1
ATOM 2148 C CA . ASP B 1 37 ? -8.225 -20.846 5.647 1.00 38.08 17 ASP B CA 1
ATOM 2149 C C . ASP B 1 37 ? -9.452 -21.417 4.935 1.00 36.09 17 ASP B C 1
ATOM 2150 O O . ASP B 1 37 ? -10.589 -21.107 5.292 1.00 44.80 17 ASP B O 1
ATOM 2155 N N . HIS B 1 38 ? -9.208 -22.352 4.020 1.00 34.97 18 HIS B N 1
ATOM 2156 C CA . HIS B 1 38 ? -10.268 -23.054 3.294 1.00 32.98 18 HIS B CA 1
ATOM 2157 C C . HIS B 1 38 ? -9.773 -24.436 2.960 1.00 36.34 18 HIS B C 1
ATOM 2158 O O . HIS B 1 38 ? -8.577 -24.620 2.726 1.00 37.11 18 HIS B O 1
ATOM 2165 N N . PRO B 1 39 ? -10.654 -25.448 3.043 1.00 31.95 19 PRO B N 1
ATOM 2166 C CA . PRO B 1 39 ? -10.171 -26.828 2.991 1.00 33.41 19 PRO B CA 1
ATOM 2167 C C . PRO B 1 39 ? -9.559 -27.200 1.639 1.00 32.44 19 PRO B C 1
ATOM 2168 O O . PRO B 1 39 ? -8.923 -28.247 1.522 1.00 37.16 19 PRO B O 1
ATOM 2172 N N . LEU B 1 40 ? -9.778 -26.377 0.618 1.00 29.19 20 LEU B N 1
ATOM 2173 C CA . LEU B 1 40 ? -9.292 -26.702 -0.721 1.00 34.62 20 LEU B CA 1
ATOM 2174 C C . LEU B 1 40 ? -8.234 -25.724 -1.223 1.00 32.63 20 LEU B C 1
ATOM 2175 O O . LEU B 1 40 ? -7.799 -25.811 -2.370 1.00 37.73 20 LEU B O 1
ATOM 2180 N N . LEU B 1 41 ? -7.846 -24.775 -0.378 1.00 30.26 21 LEU B N 1
ATOM 2181 C CA . LEU B 1 41 ? -6.892 -23.750 -0.785 1.00 31.06 21 LEU B CA 1
ATOM 2182 C C . LEU B 1 41 ? -5.733 -23.653 0.198 1.00 39.75 21 LEU B C 1
ATOM 2183 O O . LEU B 1 41 ? -5.925 -23.759 1.409 1.00 35.75 21 LEU B O 1
ATOM 2188 N N . GLY B 1 42 ? -4.546 -23.358 -0.322 1.00 35.41 22 GLY B N 1
ATOM 2189 C CA . GLY B 1 42 ? -3.364 -23.204 0.517 1.00 33.42 22 GLY B CA 1
ATOM 2190 C C . GLY B 1 42 ? -3.122 -21.759 0.907 1.00 31.87 22 GLY B C 1
ATOM 2191 O O . GLY B 1 42 ? -2.963 -21.444 2.086 1.00 36.13 22 GLY B O 1
ATOM 2192 N N . ALA B 1 43 ? -2.958 -20.901 -0.092 1.00 26.88 23 ALA B N 1
ATOM 2193 C CA . ALA B 1 43 ? -2.494 -19.550 0.168 1.00 29.48 23 ALA B CA 1
ATOM 2194 C C . ALA B 1 43 ? -3.189 -18.536 -0.719 1.00 27.72 23 ALA B C 1
ATOM 2195 O O . ALA B 1 43 ? -3.756 -18.880 -1.756 1.00 32.76 23 ALA B O 1
ATOM 2197 N N . VAL B 1 44 ? -3.091 -17.274 -0.334 1.00 25.45 24 VAL B N 1
ATOM 2198 C CA . VAL B 1 44 ? -3.595 -16.208 -1.168 1.00 28.33 24 VAL B CA 1
ATOM 2199 C C . VAL B 1 44 ? -2.641 -15.037 -1.120 1.00 30.60 24 VAL B C 1
ATOM 2200 O O . VAL B 1 44 ? -2.076 -14.721 -0.073 1.00 31.50 24 VAL B O 1
ATOM 2204 N N . VAL B 1 45 ? -2.434 -14.404 -2.261 1.00 29.50 25 VAL B N 1
ATOM 2205 C CA . VAL B 1 45 ? -1.659 -13.194 -2.249 1.00 36.15 25 VAL B CA 1
ATOM 2206 C C . VAL B 1 45 ? -2.191 -12.159 -3.210 1.00 29.95 25 VAL B C 1
ATOM 2207 O O . VAL B 1 45 ? -2.705 -12.484 -4.282 1.00 29.85 25 VAL B O 1
ATOM 2211 N N . GLN B 1 46 ? -2.215 -10.922 -2.733 1.00 30.91 26 GLN B N 1
ATOM 2212 C CA . GLN B 1 46 ? -2.565 -9.792 -3.564 1.00 30.71 26 GLN B CA 1
ATOM 2213 C C . GLN B 1 46 ? -1.530 -9.564 -4.651 1.00 34.05 26 GLN B C 1
ATOM 2214 O O . GLN B 1 46 ? -0.352 -9.879 -4.484 1.00 31.20 26 GLN B O 1
ATOM 2220 N N . LEU B 1 47 ? -1.984 -8.973 -5.750 1.00 28.22 27 LEU B N 1
ATOM 2221 C CA . LEU B 1 47 ? -1.125 -8.653 -6.881 1.00 31.53 27 LEU B CA 1
ATOM 2222 C C . LEU B 1 47 ? -1.219 -7.162 -7.173 1.00 30.93 27 LEU B C 1
ATOM 2223 O O . LEU B 1 47 ? -2.076 -6.734 -7.946 1.00 32.68 27 LEU B O 1
ATOM 2228 N N . PRO B 1 48 ? -0.406 -6.355 -6.477 1.00 29.01 28 PRO B N 1
ATOM 2229 C CA . PRO B 1 48 ? -0.479 -4.905 -6.636 1.00 30.25 28 PRO B CA 1
ATOM 2230 C C . PRO B 1 48 ? -0.157 -4.416 -8.058 1.00 33.02 28 PRO B C 1
ATOM 2231 O O . PRO B 1 48 ? -0.545 -3.302 -8.415 1.00 36.65 28 PRO B O 1
ATOM 2235 N N . GLN B 1 49 ? 0.445 -5.275 -8.885 1.00 31.76 29 GLN B N 1
ATOM 2236 C CA . GLN B 1 49 ? 0.751 -4.950 -10.295 1.00 36.43 29 GLN B CA 1
ATOM 2237 C C . GLN B 1 49 ? -0.535 -4.830 -11.121 1.00 42.27 29 GLN B C 1
ATOM 2238 O O . GLN B 1 49 ? -0.564 -4.133 -12.137 1.00 42.67 29 GLN B O 1
ATOM 2244 N N . SER B 1 50 ? -1.633 -5.364 -10.586 1.00 38.19 30 SER B N 1
ATOM 2245 C CA . SER B 1 50 ? -2.873 -5.496 -11.350 1.00 35.16 30 SER B CA 1
ATOM 2246 C C . SER B 1 50 ? -4.124 -5.299 -10.489 1.00 40.40 30 SER B C 1
ATOM 2247 O O . SER B 1 50 ? -5.245 -5.340 -10.996 1.00 36.89 30 SER B O 1
ATOM 2250 N N . ASP B 1 51 ? -3.929 -5.124 -9.184 1.00 35.59 31 ASP B N 1
ATOM 2251 C CA . ASP B 1 51 ? -5.039 -5.083 -8.231 1.00 38.47 31 ASP B CA 1
ATOM 2252 C C . ASP B 1 51 ? -5.857 -6.371 -8.277 1.00 36.61 31 ASP B C 1
ATOM 2253 O O . ASP B 1 51 ? -7.014 -6.401 -7.853 1.00 36.59 31 ASP B O 1
ATOM 2258 N N . GLY B 1 52 ? -5.236 -7.441 -8.761 1.00 30.23 32 GLY B N 1
ATOM 2259 C CA . GLY B 1 52 ? -5.854 -8.756 -8.724 1.00 30.24 32 GLY B CA 1
ATOM 2260 C C . GLY B 1 52 ? -5.514 -9.485 -7.442 1.00 30.48 32 GLY B C 1
ATOM 2261 O O . GLY B 1 52 ? -4.894 -8.922 -6.539 1.00 30.28 32 GLY B O 1
ATOM 2262 N N . LEU B 1 53 ? -5.876 -10.756 -7.375 1.00 27.76 33 LEU B N 1
ATOM 2263 C CA . LEU B 1 53 ? -5.259 -11.630 -6.403 1.00 35.06 33 LEU B CA 1
ATOM 2264 C C . LEU B 1 53 ? -5.276 -13.060 -6.892 1.00 29.55 33 LEU B C 1
ATOM 2265 O O . LEU B 1 53 ? -5.876 -13.370 -7.922 1.00 30.54 33 LEU B O 1
ATOM 2270 N N . VAL B 1 54 ? -4.498 -13.902 -6.229 1.00 28.96 34 VAL B N 1
ATOM 2271 C CA . VAL B 1 54 ? -4.336 -15.268 -6.676 1.00 29.48 34 VAL B CA 1
ATOM 2272 C C . VAL B 1 54 ? -4.364 -16.216 -5.488 1.00 28.04 34 VAL B C 1
ATOM 2273 O O . VAL B 1 54 ? -3.773 -15.939 -4.444 1.00 26.68 34 VAL B O 1
ATOM 2277 N N . PHE B 1 55 ? -5.178 -17.263 -5.602 1.00 27.58 35 PHE B N 1
ATOM 2278 C CA . PHE B 1 55 ? -5.213 -18.314 -4.598 1.00 30.21 35 PHE B CA 1
ATOM 2279 C C . PHE B 1 55 ? -4.475 -19.520 -5.135 1.00 27.04 35 PHE B C 1
ATOM 2280 O O . PHE B 1 55 ? -4.654 -19.899 -6.290 1.00 28.71 35 PHE B O 1
ATOM 2288 N N . THR B 1 56 ? -3.648 -20.128 -4.299 1.00 28.50 36 THR B N 1
ATOM 2289 C CA . THR B 1 56 ? -2.874 -21.271 -4.740 1.00 31.24 36 THR B CA 1
ATOM 2290 C C . THR B 1 56 ? -3.234 -22.475 -3.890 1.00 29.92 36 THR B C 1
ATOM 2291 O O . THR B 1 56 ? -3.745 -22.328 -2.778 1.00 34.15 36 THR B O 1
ATOM 2295 N N . SER B 1 57 ? -3.115 -23.663 -4.473 1.00 29.36 37 SER B N 1
ATOM 2296 C CA . SER B 1 57 ? -3.459 -24.886 -3.765 1.00 29.31 37 SER B CA 1
ATOM 2297 C C . SER B 1 57 ? -2.759 -26.088 -4.380 1.00 32.24 37 SER B C 1
ATOM 2298 O O . SER B 1 57 ? -2.519 -26.131 -5.586 1.00 34.67 37 SER B O 1
ATOM 2301 N N . ARG B 1 58 ? -2.512 -27.098 -3.554 1.00 33.13 38 ARG B N 1
ATOM 2302 C CA . ARG B 1 58 ? -2.169 -28.423 -4.048 1.00 37.23 38 ARG B CA 1
ATOM 2303 C C . ARG B 1 58 ? -3.180 -29.470 -3.587 1.00 34.31 38 ARG B C 1
ATOM 2304 O O . ARG B 1 58 ? -3.312 -29.733 -2.391 1.00 39.98 38 ARG B O 1
ATOM 2312 N N . LEU B 1 59 ? -3.858 -30.096 -4.543 1.00 33.48 39 LEU B N 1
ATOM 2313 C CA . LEU B 1 59 ? -4.801 -31.166 -4.235 1.00 34.21 39 LEU B CA 1
ATOM 2314 C C . LEU B 1 59 ? -4.176 -32.539 -4.478 1.00 37.97 39 LEU B C 1
ATOM 2315 O O . LEU B 1 59 ? -3.448 -32.737 -5.450 1.00 36.85 39 LEU B O 1
ATOM 2320 N N . SER B 1 60 ? -4.445 -33.472 -3.569 1.00 34.42 40 SER B N 1
ATOM 2321 C CA . SER B 1 60 ? -4.134 -34.883 -3.776 1.00 39.95 40 SER B CA 1
ATOM 2322 C C . SER B 1 60 ? -5.167 -35.720 -3.034 1.00 42.15 40 SER B C 1
ATOM 2323 O O . SER B 1 60 ? -5.771 -35.255 -2.068 1.00 39.62 40 SER B O 1
ATOM 2326 N N . LEU B 1 61 ? -5.318 -36.975 -3.443 1.00 40.93 41 LEU B N 1
ATOM 2327 C CA . LEU B 1 61 ? -6.240 -37.881 -2.770 1.00 44.16 41 LEU B CA 1
ATOM 2328 C C . LEU B 1 61 ? -5.782 -38.230 -1.358 1.00 48.17 41 LEU B C 1
ATOM 2329 O O . LEU B 1 61 ? -6.573 -38.700 -0.541 1.00 50.75 41 LEU B O 1
ATOM 2334 N N . ARG B 1 62 ? -4.496 -38.036 -1.085 1.00 49.72 42 ARG B N 1
ATOM 2335 C CA . ARG B 1 62 ? -3.971 -38.245 0.260 1.00 52.80 42 ARG B CA 1
ATOM 2336 C C . ARG B 1 62 ? -4.371 -37.092 1.172 1.00 46.82 42 ARG B C 1
ATOM 2337 O O . ARG B 1 62 ? -4.790 -37.299 2.310 1.00 45.39 42 ARG B O 1
ATOM 2345 N N . SER B 1 63 ? -4.284 -35.878 0.637 1.00 40.82 43 SER B N 1
ATOM 2346 C CA . SER B 1 63 ? -4.602 -34.673 1.390 1.00 45.58 43 SER B CA 1
ATOM 2347 C C . SER B 1 63 ? -6.109 -34.443 1.446 1.00 43.42 43 SER B C 1
ATOM 2348 O O . SER B 1 63 ? -6.632 -33.935 2.438 1.00 46.26 43 SER B O 1
ATOM 2351 N N . HIS B 1 64 ? -6.790 -34.756 0.347 1.00 41.93 44 HIS B N 1
ATOM 2352 C CA . HIS B 1 64 ? -8.234 -34.566 0.255 1.00 43.67 44 HIS B CA 1
ATOM 2353 C C . HIS B 1 64 ? -8.917 -35.819 -0.198 1.00 37.51 44 HIS B C 1
ATOM 2354 O O . HIS B 1 64 ? -9.344 -35.919 -1.348 1.00 44.74 44 HIS B O 1
ATOM 2361 N N . PRO B 1 65 ? -9.106 -36.767 0.731 1.00 42.83 45 PRO B N 1
ATOM 2362 C CA . PRO B 1 65 ? -9.571 -38.116 0.434 1.00 40.04 45 PRO B CA 1
ATOM 2363 C C . PRO B 1 65 ? -10.980 -38.133 -0.153 1.00 42.40 45 PRO B C 1
ATOM 2364 O O . PRO B 1 65 ? -11.302 -39.016 -0.947 1.00 41.85 45 PRO B O 1
ATOM 2368 N N . TRP B 1 66 ? -11.824 -37.191 0.258 1.00 40.46 46 TRP B N 1
ATOM 2369 C CA . TRP B 1 66 ? -13.212 -37.191 -0.189 1.00 38.55 46 TRP B CA 1
ATOM 2370 C C . TRP B 1 66 ? -13.347 -36.855 -1.649 1.00 34.89 46 TRP B C 1
ATOM 2371 O O . TRP B 1 66 ? -14.316 -37.258 -2.291 1.00 31.56 46 TRP B O 1
ATOM 2382 N N . LEU B 1 67 ? -12.309 -36.253 -2.225 1.00 32.51 47 LEU B N 1
ATOM 2383 C CA . LEU B 1 67 ? -12.293 -35.988 -3.663 1.00 31.84 47 LEU B CA 1
ATOM 2384 C C . LEU B 1 67 ? -12.436 -37.271 -4.482 1.00 37.94 47 LEU B C 1
ATOM 2385 O O . LEU B 1 67 ? -12.981 -37.251 -5.586 1.00 33.22 47 LEU B O 1
ATOM 2390 N N . ALA B 1 68 ? -11.960 -38.386 -3.934 1.00 37.74 48 ALA B N 1
ATOM 2391 C CA . ALA B 1 68 ? -12.005 -39.659 -4.647 1.00 37.66 48 ALA B CA 1
ATOM 2392 C C . ALA B 1 68 ? -13.447 -40.078 -4.907 1.00 39.86 48 ALA B C 1
ATOM 2393 O O . ALA B 1 68 ? -13.731 -40.799 -5.865 1.00 40.17 48 ALA B O 1
ATOM 2395 N N . ASP B 1 69 ? -14.367 -39.499 -4.139 1.00 37.34 49 ASP B N 1
ATOM 2396 C CA . ASP B 1 69 ? -15.775 -39.880 -4.209 1.00 36.07 49 ASP B CA 1
ATOM 2397 C C . ASP B 1 69 ? -16.518 -39.212 -5.369 1.00 32.96 49 ASP B C 1
ATOM 2398 O O . ASP B 1 69 ? -17.720 -39.415 -5.537 1.00 39.33 49 ASP B O 1
ATOM 2403 N N . HIS B 1 70 ? -15.816 -38.384 -6.138 1.00 32.44 50 HIS B N 1
ATOM 2404 C CA . HIS B 1 70 ? -16.364 -37.867 -7.392 1.00 34.12 50 HIS B CA 1
ATOM 2405 C C . HIS B 1 70 ? -15.506 -38.244 -8.562 1.00 39.58 50 HIS B C 1
ATOM 2406 O O . HIS B 1 70 ? -14.475 -37.620 -8.818 1.00 35.34 50 HIS B O 1
ATOM 2413 N N . ALA B 1 71 ? -15.912 -39.294 -9.268 1.00 40.49 51 ALA B N 1
ATOM 2414 C CA . ALA B 1 71 ? -15.123 -39.843 -10.363 1.00 44.30 51 ALA B CA 1
ATOM 2415 C C . ALA B 1 71 ? -16.020 -40.162 -11.554 1.00 51.45 51 ALA B C 1
ATOM 2416 O O . ALA B 1 71 ? -17.156 -40.606 -11.384 1.00 49.85 51 ALA B O 1
ATOM 2418 N N . VAL B 1 72 ? -15.546 -39.829 -12.751 1.00 50.81 52 VAL B N 1
ATOM 2419 C CA . VAL B 1 72 ? -16.235 -40.205 -13.980 1.00 55.90 52 VAL B CA 1
ATOM 2420 C C . VAL B 1 72 ? -15.408 -41.215 -14.774 1.00 57.93 52 VAL B C 1
ATOM 2421 O O . VAL B 1 72 ? -14.214 -41.013 -14.998 1.00 54.28 52 VAL B O 1
ATOM 2425 N N . ARG B 1 73 ? -16.045 -42.313 -15.173 1.00 62.39 53 ARG B N 1
ATOM 2426 C CA . ARG B 1 73 ? -15.339 -43.450 -15.761 1.00 63.33 53 ARG B CA 1
ATOM 2427 C C . ARG B 1 73 ? -13.990 -43.698 -15.088 1.00 65.01 53 ARG B C 1
ATOM 2428 O O . ARG B 1 73 ? -12.964 -43.831 -15.758 1.00 63.11 53 ARG B O 1
ATOM 2436 N N . ASP B 1 74 ? -14.007 -43.767 -13.759 1.00 57.96 54 ASP B N 1
ATOM 2437 C CA . ASP B 1 74 ? -12.839 -44.172 -12.974 1.00 57.06 54 ASP B CA 1
ATOM 2438 C C . ASP B 1 74 ? -11.798 -43.062 -12.820 1.00 57.15 54 ASP B C 1
ATOM 2439 O O . ASP B 1 74 ? -10.818 -43.220 -12.092 1.00 57.16 54 ASP B O 1
ATOM 2444 N N . VAL B 1 75 ? -12.037 -41.925 -13.466 1.00 52.65 55 VAL B N 1
ATOM 2445 C CA . VAL B 1 75 ? -11.124 -40.786 -13.373 1.00 52.51 55 VAL B CA 1
ATOM 2446 C C . VAL B 1 75 ? -11.622 -39.780 -12.332 1.00 50.83 55 VAL B C 1
ATOM 2447 O O . VAL B 1 75 ? -12.748 -39.296 -12.429 1.00 47.07 55 VAL B O 1
ATOM 2451 N N . VAL B 1 76 ? -10.793 -39.464 -11.338 1.00 46.52 56 VAL B N 1
ATOM 2452 C CA . VAL B 1 76 ? -11.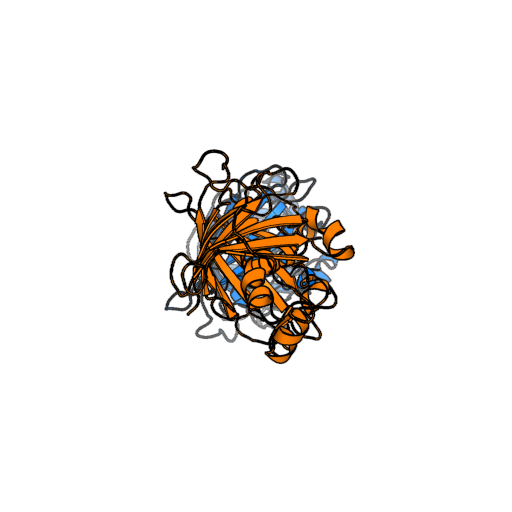189 -38.485 -10.326 1.00 47.85 56 VAL B CA 1
ATOM 2453 C C . VAL B 1 76 ? -11.179 -37.058 -10.860 1.00 43.51 56 VAL B C 1
ATOM 2454 O O . VAL B 1 76 ? -10.127 -36.508 -11.189 1.00 42.81 56 VAL B O 1
ATOM 2458 N N . ILE B 1 77 ? -12.355 -36.441 -10.862 1.00 41.77 57 ILE B N 1
ATOM 2459 C CA . ILE B 1 77 ? -12.522 -35.072 -11.329 1.00 40.28 57 ILE B CA 1
ATOM 2460 C C . ILE B 1 77 ? -13.035 -34.208 -10.180 1.00 34.34 57 ILE B C 1
ATOM 2461 O O . ILE B 1 77 ? -13.963 -34.601 -9.474 1.00 37.93 57 ILE B O 1
ATOM 2466 N N . VAL B 1 78 ? -12.418 -33.049 -9.967 1.00 33.44 58 VAL B N 1
ATOM 2467 C CA . VAL B 1 78 ? -13.023 -32.048 -9.094 1.00 32.92 58 VAL B CA 1
ATOM 2468 C C . VAL B 1 78 ? -14.382 -31.659 -9.662 1.00 31.52 58 VAL B C 1
ATOM 2469 O O . VAL B 1 78 ? -14.494 -31.377 -10.856 1.00 35.41 58 VAL B O 1
ATOM 2473 N N . PRO B 1 79 ? -15.449 -31.841 -8.865 1.00 33.93 59 PRO B N 1
ATOM 2474 C CA . PRO B 1 79 ? -16.768 -31.513 -9.401 1.00 35.93 59 PRO B CA 1
ATOM 2475 C C . PRO B 1 79 ? -16.841 -30.058 -9.860 1.00 33.32 59 PRO B C 1
ATOM 2476 O O . PRO B 1 79 ? -16.073 -29.223 -9.386 1.00 31.84 59 PRO B O 1
ATOM 2480 N N . GLY B 1 80 ? -17.720 -29.773 -10.816 1.00 33.11 60 GLY B N 1
ATOM 2481 C CA . GLY B 1 80 ? -18.009 -28.394 -11.209 1.00 32.22 60 GLY B CA 1
ATOM 2482 C C . GLY B 1 80 ? -18.388 -27.500 -10.040 1.00 31.53 60 GLY B C 1
ATOM 2483 O O . GLY B 1 80 ? -18.036 -26.320 -10.012 1.00 30.67 60 GLY B O 1
ATOM 2484 N N . THR B 1 81 ? -19.130 -28.056 -9.086 1.00 28.79 61 THR B N 1
ATOM 2485 C CA . THR B 1 81 ? -19.479 -27.335 -7.863 1.00 29.26 61 THR B CA 1
ATOM 2486 C C . THR B 1 81 ? -18.242 -26.967 -7.047 1.00 30.55 61 THR B C 1
ATOM 2487 O O . THR B 1 81 ? -18.238 -25.970 -6.322 1.00 30.70 61 THR B O 1
ATOM 2491 N N . GLY B 1 82 ? -17.243 -27.845 -7.070 1.00 29.54 62 GLY B N 1
ATOM 2492 C CA . GLY B 1 82 ? -15.943 -27.533 -6.490 1.00 29.07 62 GLY B CA 1
ATOM 2493 C C . GLY B 1 82 ? -15.359 -26.256 -7.060 1.00 27.48 62 GLY B C 1
ATOM 2494 O O . GLY B 1 82 ? -14.866 -25.403 -6.320 1.00 27.81 62 GLY B O 1
ATOM 2495 N N . LEU B 1 83 ? -15.416 -26.116 -8.380 1.00 29.97 63 LEU B N 1
ATOM 2496 C CA . LEU B 1 83 ? -14.892 -24.920 -9.026 1.00 28.65 63 LEU B CA 1
ATOM 2497 C C . LEU B 1 83 ? -15.726 -23.687 -8.690 1.00 27.12 63 LEU B C 1
ATOM 2498 O O . LEU B 1 83 ? -15.179 -22.612 -8.436 1.00 25.66 63 LEU B O 1
ATOM 2503 N N . VAL B 1 84 ? -17.039 -23.875 -8.562 1.00 27.26 64 VAL B N 1
ATOM 2504 C CA . VAL B 1 84 ? -17.921 -22.818 -8.070 1.00 26.08 64 VAL B CA 1
ATOM 2505 C C . VAL B 1 84 ? -17.554 -22.381 -6.650 1.00 21.68 64 VAL B C 1
ATOM 2506 O O . VAL B 1 84 ? -17.416 -21.188 -6.379 1.00 24.78 64 VAL B O 1
ATOM 2510 N N . GLU B 1 85 ? -17.307 -23.351 -5.770 1.00 25.19 65 GLU B N 1
ATOM 2511 C CA . GLU B 1 85 ? -16.952 -23.048 -4.382 1.00 27.40 65 GLU B CA 1
ATOM 2512 C C . GLU B 1 85 ? -15.664 -22.230 -4.280 1.00 26.32 65 GLU B C 1
ATOM 2513 O O . GLU B 1 85 ? -15.606 -21.253 -3.534 1.00 27.35 65 GLU B O 1
ATOM 2519 N N . LEU B 1 86 ? -14.661 -22.580 -5.082 1.00 24.54 66 LEU B N 1
ATOM 2520 C CA . LEU B 1 86 ? -13.405 -21.826 -5.102 1.00 28.48 66 LEU B CA 1
ATOM 2521 C C . LEU B 1 86 ? -13.603 -20.414 -5.651 1.00 25.76 66 LEU B C 1
ATOM 2522 O O . LEU B 1 86 ? -13.044 -19.447 -5.129 1.00 27.39 66 LEU B O 1
ATOM 2527 N N . ALA B 1 87 ? -14.379 -20.310 -6.723 1.00 20.93 67 ALA B N 1
ATOM 2528 C CA . ALA B 1 87 ? -14.647 -19.026 -7.352 1.00 25.55 67 ALA B CA 1
ATOM 2529 C C . ALA B 1 87 ? -15.323 -18.059 -6.387 1.00 27.39 67 ALA B C 1
ATOM 2530 O O . ALA B 1 87 ? -14.923 -16.901 -6.277 1.00 23.99 67 ALA B O 1
ATOM 2532 N N . VAL B 1 88 ? -16.317 -18.545 -5.654 1.00 25.43 68 VAL B N 1
ATOM 2533 C CA . VAL B 1 88 ? -17.042 -17.693 -4.721 1.00 26.03 68 VAL B CA 1
ATOM 2534 C C . VAL B 1 88 ? -16.199 -17.315 -3.504 1.00 25.78 68 VAL B C 1
ATOM 2535 O O . VAL B 1 88 ? -16.210 -16.166 -3.063 1.00 26.42 68 VAL B O 1
ATOM 2539 N N . ARG B 1 89 ? -15.408 -18.266 -3.016 1.00 25.10 69 ARG B N 1
ATOM 2540 C CA . ARG B 1 89 ? -14.460 -17.990 -1.944 1.00 27.22 69 ARG B CA 1
ATOM 2541 C C . ARG B 1 89 ? -13.437 -16.932 -2.358 1.00 24.55 69 ARG B C 1
ATOM 2542 O O . ARG B 1 89 ? -13.149 -16.008 -1.596 1.00 24.48 69 ARG B O 1
ATOM 2550 N N . ALA B 1 90 ? -12.964 -17.014 -3.599 1.00 25.21 70 ALA B N 1
ATOM 2551 C CA . ALA B 1 90 ? -12.058 -16.002 -4.131 1.00 26.36 70 ALA B CA 1
ATOM 2552 C C . ALA B 1 90 ? -12.741 -14.640 -4.216 1.00 29.31 70 ALA B C 1
ATOM 2553 O O . ALA B 1 90 ? -12.189 -13.630 -3.776 1.00 27.34 70 ALA B O 1
ATOM 2555 N N . GLY B 1 91 ? -13.991 -14.635 -4.666 1.00 26.92 71 GLY B N 1
ATOM 2556 C CA . GLY B 1 91 ? -14.783 -13.411 -4.695 1.00 23.75 71 GLY B CA 1
ATOM 2557 C C . GLY B 1 91 ? -14.968 -12.800 -3.317 1.00 21.53 71 GLY B C 1
ATOM 2558 O O . GLY B 1 91 ? -14.939 -11.577 -3.166 1.00 27.00 71 GLY B O 1
ATOM 2559 N N . ASP B 1 92 ? -15.307 -13.641 -2.341 1.00 24.54 72 ASP B N 1
ATOM 2560 C CA . ASP B 1 92 ? -15.471 -13.182 -0.963 1.00 25.38 72 ASP B CA 1
ATOM 2561 C C . ASP B 1 92 ? -14.260 -12.361 -0.542 1.00 25.37 72 ASP B C 1
ATOM 2562 O O . ASP B 1 92 ? -14.394 -11.311 0.089 1.00 29.87 72 ASP B O 1
ATOM 2567 N N . GLU B 1 93 ? -13.076 -12.871 -0.865 1.00 29.23 73 GLU B N 1
ATOM 2568 C CA . GLU B 1 93 ? -11.828 -12.225 -0.482 1.00 31.21 73 GLU B CA 1
ATOM 2569 C C . GLU B 1 93 ? -11.806 -10.782 -0.970 1.00 32.10 73 GLU B C 1
ATOM 2570 O O . GLU B 1 93 ? -11.226 -9.907 -0.326 1.00 35.16 73 GLU B O 1
ATOM 2576 N N . ALA B 1 94 ? -12.501 -10.523 -2.073 1.00 29.65 74 ALA B N 1
ATOM 2577 C CA . ALA B 1 94 ? -12.367 -9.244 -2.756 1.00 30.30 74 ALA B CA 1
ATOM 2578 C C . ALA B 1 94 ? -13.663 -8.438 -2.780 1.00 35.63 74 ALA B C 1
ATOM 2579 O O . ALA B 1 94 ? -13.757 -7.434 -3.484 1.00 43.33 74 ALA B O 1
ATOM 2581 N N . GLY B 1 95 ? -14.664 -8.876 -2.022 1.00 30.81 75 GLY B N 1
ATOM 2582 C CA . GLY B 1 95 ? -15.938 -8.159 -1.961 1.00 32.44 75 GLY B CA 1
ATOM 2583 C C . GLY B 1 95 ? -16.778 -8.347 -3.213 1.00 29.57 75 GLY B C 1
ATOM 2584 O O . GLY B 1 95 ? -17.619 -7.508 -3.544 1.00 33.30 75 GLY B O 1
ATOM 2585 N N . CYS B 1 96 ? -16.579 -9.485 -3.875 1.00 27.39 76 CYS B N 1
ATOM 2586 C CA . CYS B 1 96 ? -17.303 -9.841 -5.095 1.00 25.92 76 CYS B CA 1
ATOM 2587 C C . CYS B 1 96 ? -17.888 -11.242 -4.965 1.00 26.57 76 CYS B C 1
ATOM 2588 O O . CYS B 1 96 ? -17.395 -12.174 -5.602 1.00 25.32 76 CYS B O 1
ATOM 2591 N N . PRO B 1 97 ? -18.908 -11.410 -4.108 1.00 22.20 77 PRO B N 1
ATOM 2592 C CA . PRO B 1 97 ? -19.309 -12.750 -3.695 1.00 24.05 77 PRO B CA 1
ATOM 2593 C C . PRO B 1 97 ? -20.274 -13.409 -4.679 1.00 25.90 77 PRO B C 1
ATOM 2594 O O . PRO B 1 97 ? -20.562 -14.596 -4.547 1.00 24.37 77 PRO B O 1
ATOM 2598 N N . VAL B 1 98 ? -20.775 -12.653 -5.651 1.00 22.95 78 VAL B N 1
ATOM 2599 C CA . VAL B 1 98 ? -21.803 -13.181 -6.547 1.00 24.08 78 VAL B CA 1
ATOM 2600 C C . VAL B 1 98 ? -21.243 -13.658 -7.883 1.00 25.79 78 VAL B C 1
ATOM 2601 O O . VAL B 1 98 ? -20.580 -12.906 -8.598 1.00 25.56 78 VAL B O 1
ATOM 2605 N N . LEU B 1 99 ? -21.512 -14.921 -8.203 1.00 23.66 79 LEU B N 1
ATOM 2606 C CA . LEU B 1 99 ? -21.004 -15.540 -9.421 1.00 23.56 79 LEU B CA 1
ATOM 2607 C C . LEU B 1 99 ? -21.948 -15.280 -10.590 1.00 31.67 79 LEU B C 1
ATOM 2608 O O . LEU B 1 99 ? -22.992 -15.921 -10.717 1.00 28.08 79 LEU B O 1
ATOM 2613 N N . ASP B 1 100 ? -21.630 -14.254 -11.371 1.00 26.38 80 ASP B N 1
ATOM 2614 C CA . ASP B 1 100 ? -22.456 -13.862 -12.503 1.00 29.02 80 ASP B CA 1
ATOM 2615 C C . ASP B 1 100 ? -22.415 -14.938 -13.581 1.00 32.00 80 ASP B C 1
ATOM 2616 O O . ASP B 1 100 ? -23.446 -15.316 -14.139 1.00 28.64 80 ASP B O 1
ATOM 2621 N N . GLU B 1 101 ? -21.240 -15.535 -13.748 1.00 25.12 81 GLU B N 1
ATOM 2622 C CA . GLU B 1 101 ? -21.000 -16.458 -14.843 1.00 30.88 81 GLU B CA 1
ATOM 2623 C C . GLU B 1 101 ? -19.760 -17.290 -14.561 1.00 28.59 81 GLU B C 1
ATOM 2624 O O . GLU B 1 101 ? -18.785 -16.800 -13.992 1.00 25.84 81 GLU B O 1
ATOM 2630 N N . LEU B 1 102 ? -19.860 -18.583 -14.839 1.00 30.46 82 LEU B N 1
ATOM 2631 C CA . LEU B 1 102 ? -18.694 -19.449 -14.842 1.00 31.67 82 LEU B CA 1
ATOM 2632 C C . LEU B 1 102 ? -18.853 -20.461 -15.965 1.00 36.86 82 LEU B C 1
ATOM 2633 O O . LEU B 1 102 ? -19.863 -21.161 -16.041 1.00 37.95 82 LEU B O 1
ATOM 2638 N N . VAL B 1 103 ? -17.914 -20.449 -16.903 1.00 34.61 83 VAL B N 1
ATOM 2639 C CA . VAL B 1 103 ? -17.911 -21.436 -17.971 1.00 33.26 83 VAL B CA 1
ATOM 2640 C C . VAL B 1 103 ? -16.853 -22.505 -17.724 1.00 37.59 83 VAL B C 1
ATOM 2641 O O . VAL B 1 103 ? -15.694 -22.186 -17.452 1.00 37.31 83 VAL B O 1
ATOM 2645 N N . ILE B 1 104 ? -17.306 -23.750 -17.581 1.00 35.52 84 ILE B N 1
ATOM 2646 C CA . ILE B 1 104 ? -16.402 -24.869 -17.336 1.00 35.20 84 ILE B CA 1
ATOM 2647 C C . ILE B 1 104 ? -15.821 -25.392 -18.648 1.00 44.22 84 ILE B C 1
ATOM 2648 O O . ILE B 1 104 ? -16.554 -25.635 -19.606 1.00 43.22 84 ILE B O 1
ATOM 2653 N N . GLU B 1 105 ? -14.498 -25.504 -18.705 1.00 42.12 85 GLU B N 1
ATOM 2654 C CA . GLU B 1 105 ? -13.811 -25.812 -19.955 1.00 49.36 85 GLU B CA 1
ATOM 2655 C C . GLU B 1 105 ? -13.288 -27.246 -19.968 1.00 49.45 85 GLU B C 1
ATOM 2656 O O . GLU B 1 105 ? -13.853 -28.117 -20.630 1.00 69.79 85 GLU B O 1
ATOM 2662 N N . ALA B 1 106 ? -12.183 -27.476 -19.268 1.00 49.24 86 ALA B N 1
ATOM 2663 C CA . ALA B 1 106 ? -11.592 -28.808 -19.187 1.00 42.74 86 ALA B CA 1
ATOM 2664 C C . ALA B 1 106 ? -11.724 -29.330 -17.762 1.00 41.63 86 ALA B C 1
ATOM 2665 O O . ALA B 1 106 ? -11.630 -28.554 -16.812 1.00 44.07 86 ALA B O 1
ATOM 2667 N N . PRO B 1 107 ? -12.052 -30.625 -17.606 1.00 47.23 87 PRO B N 1
ATOM 2668 C CA . PRO B 1 107 ? -12.200 -31.152 -16.251 1.00 45.31 87 PRO B CA 1
ATOM 2669 C C . PRO B 1 107 ? -10.889 -31.076 -15.480 1.00 47.24 87 PRO B C 1
ATOM 2670 O O . PRO B 1 107 ? -9.818 -31.068 -16.089 1.00 43.97 87 PRO B O 1
ATOM 2674 N N . LEU B 1 108 ? -10.983 -30.810 -14.178 1.00 40.22 88 LEU B N 1
ATOM 2675 C CA . LEU B 1 108 ? -9.803 -30.791 -13.320 1.00 36.04 88 LEU B CA 1
ATOM 2676 C C . LEU B 1 108 ? -9.535 -32.172 -12.733 1.00 39.16 88 LEU B C 1
ATOM 2677 O O . LEU B 1 108 ? -10.152 -32.568 -11.745 1.00 39.28 88 LEU B O 1
ATOM 2682 N N . VAL B 1 109 ? -8.632 -32.913 -13.366 1.00 38.64 89 VAL B N 1
ATOM 2683 C CA . VAL B 1 109 ? -8.341 -34.283 -12.960 1.00 34.54 89 VAL B CA 1
ATOM 2684 C C . VAL B 1 109 ? -7.466 -34.308 -11.707 1.00 40.11 89 VAL B C 1
ATOM 2685 O O . VAL B 1 109 ? -6.473 -33.585 -11.624 1.00 42.95 89 VAL B O 1
ATOM 2689 N N . VAL B 1 110 ? -7.840 -35.125 -10.726 1.00 38.67 90 VAL B N 1
ATOM 2690 C CA . VAL B 1 110 ? -6.955 -35.378 -9.591 1.00 42.24 90 VAL B CA 1
ATOM 2691 C C . VAL B 1 110 ? -6.229 -36.709 -9.741 1.00 42.78 90 VAL B C 1
ATOM 2692 O O . VAL B 1 110 ? -6.866 -37.755 -9.868 1.00 43.61 90 VAL B O 1
ATOM 2696 N N . PRO B 1 111 ? -4.891 -36.652 -9.857 1.00 46.86 91 PRO B N 1
ATOM 2697 C CA . PRO B 1 111 ? -4.000 -37.812 -9.905 1.00 51.15 91 PRO B CA 1
ATOM 2698 C C . PRO B 1 111 ? -4.330 -38.829 -8.816 1.00 54.84 91 PRO B C 1
ATOM 2699 O O . PRO B 1 111 ? -4.548 -38.449 -7.665 1.00 53.31 91 PRO B O 1
ATOM 2703 N N . ARG B 1 112 ? -4.189 -40.113 -9.137 1.00 54.22 92 ARG B N 1
ATOM 2704 C CA . ARG B 1 112 ? -4.363 -41.162 -8.138 1.00 49.25 92 ARG B CA 1
ATOM 2705 C C . ARG B 1 112 ? -3.250 -41.133 -7.094 1.00 54.94 92 ARG B C 1
ATOM 2706 O O . ARG B 1 112 ? -3.483 -41.398 -5.914 1.00 55.28 92 ARG B O 1
ATOM 2714 N N . ARG B 1 113 ? -2.046 -40.775 -7.531 1.00 52.08 93 ARG B N 1
ATOM 2715 C CA . ARG B 1 113 ? -0.920 -40.567 -6.625 1.00 53.87 93 ARG B CA 1
ATOM 2716 C C . ARG B 1 113 ? -0.261 -39.218 -6.907 1.00 46.02 93 ARG B C 1
ATOM 2717 O O . ARG B 1 113 ? -0.273 -38.741 -8.042 1.00 47.88 93 ARG B O 1
ATOM 2725 N N . GLY B 1 114 ? 0.342 -38.621 -5.883 1.00 50.65 94 GLY B N 1
ATOM 2726 C CA . GLY B 1 114 ? 0.962 -37.302 -6.020 1.00 48.69 94 GLY B CA 1
ATOM 2727 C C . GLY B 1 114 ? -0.064 -36.214 -6.303 1.00 53.59 94 GLY B C 1
ATOM 2728 O O . GLY B 1 114 ? -1.261 -36.493 -6.381 1.00 57.86 94 GLY B O 1
ATOM 2729 N N . GLY B 1 115 ? 0.394 -34.968 -6.412 1.00 49.90 95 GLY B N 1
ATOM 2730 C CA . GLY B 1 115 ? -0.510 -33.819 -6.299 1.00 46.17 95 GLY B CA 1
ATOM 2731 C C . GLY B 1 115 ? -0.811 -33.163 -7.634 1.00 50.80 95 GLY B C 1
ATOM 2732 O O . GLY B 1 115 ? -0.100 -33.378 -8.616 1.00 51.72 95 GLY B O 1
ATOM 2733 N N . VAL B 1 116 ? -1.870 -32.358 -7.668 1.00 37.41 96 VAL B N 1
ATOM 2734 C CA . VAL B 1 116 ? -2.083 -31.409 -8.759 1.00 34.00 96 VAL B CA 1
ATOM 2735 C C . VAL B 1 116 ? -2.171 -29.979 -8.229 1.00 36.27 96 VAL B C 1
ATOM 2736 O O . VAL B 1 116 ? -2.797 -29.728 -7.199 1.00 38.09 96 VAL B O 1
ATOM 2740 N N . ARG B 1 117 ? -1.417 -29.077 -8.855 1.00 35.66 97 ARG B N 1
ATOM 2741 C CA . ARG B 1 117 ? -1.359 -27.680 -8.428 1.00 35.49 97 ARG B CA 1
ATOM 2742 C C . ARG B 1 117 ? -2.541 -26.907 -9.006 1.00 36.16 97 ARG B C 1
ATOM 2743 O O . ARG B 1 117 ? -2.850 -27.033 -10.191 1.00 34.42 97 ARG B O 1
ATOM 2751 N N . VAL B 1 118 ? -3.263 -26.190 -8.147 1.00 33.17 98 VAL B N 1
ATOM 2752 C CA . VAL B 1 118 ? -4.428 -25.431 -8.594 1.00 31.48 98 VAL B CA 1
ATOM 2753 C C . VAL B 1 118 ? -4.238 -23.947 -8.343 1.00 32.33 98 VAL B C 1
ATOM 2754 O O . VAL B 1 118 ? -3.679 -23.540 -7.324 1.00 31.80 98 VAL B O 1
ATOM 2758 N N . GLN B 1 119 ? -4.714 -23.140 -9.280 1.00 29.57 99 GLN B N 1
ATOM 2759 C CA . GLN B 1 119 ? -4.685 -21.704 -9.110 1.00 29.37 99 GLN B CA 1
ATOM 2760 C C . GLN B 1 119 ? -6.041 -21.088 -9.413 1.00 30.90 99 GLN B C 1
ATOM 2761 O O . GLN B 1 119 ? -6.631 -21.349 -10.461 1.00 29.80 99 GLN B O 1
ATOM 2767 N N . VAL B 1 120 ? -6.513 -20.234 -8.513 1.00 29.75 100 VAL B N 1
ATOM 2768 C CA . VAL B 1 120 ? -7.651 -19.374 -8.810 1.00 28.25 100 VAL B CA 1
ATOM 2769 C C . VAL B 1 120 ? -7.196 -17.929 -8.970 1.00 26.91 100 VAL B C 1
ATOM 2770 O O . VAL B 1 120 ? -6.616 -17.350 -8.053 1.00 30.88 100 VAL B O 1
ATOM 2774 N N . ALA B 1 121 ? -7.353 -17.387 -10.173 1.00 22.86 101 ALA B N 1
ATOM 2775 C CA . ALA B 1 121 ? -6.894 -16.034 -10.449 1.00 28.27 101 ALA B CA 1
ATOM 2776 C C . ALA B 1 121 ? -8.060 -15.068 -10.579 1.00 30.00 101 ALA B C 1
ATOM 2777 O O . ALA B 1 121 ? -8.920 -15.225 -11.445 1.00 27.60 101 ALA B O 1
ATOM 2779 N N . LEU B 1 122 ? -7.979 -13.980 -9.826 1.00 26.83 102 LEU B N 1
ATOM 2780 C CA . LEU B 1 122 ? -9.026 -12.978 -9.804 1.00 30.48 102 LEU B CA 1
ATOM 2781 C C . LEU B 1 122 ? -8.477 -11.687 -10.388 1.00 35.51 102 LEU B C 1
ATOM 2782 O O . LEU B 1 122 ? -7.450 -11.182 -9.935 1.00 31.08 102 LEU B O 1
ATOM 2787 N N . GLY B 1 123 ? -9.143 -11.170 -11.414 1.00 30.02 103 GLY B N 1
ATOM 2788 C CA . GLY B 1 123 ? -8.715 -9.929 -12.051 1.00 32.14 103 GLY B CA 1
ATOM 2789 C C . GLY B 1 123 ? -8.917 -8.714 -11.165 1.00 25.73 103 GLY B C 1
ATOM 2790 O O . GLY B 1 123 ? -9.591 -8.789 -10.137 1.00 31.65 103 GLY B O 1
ATOM 2791 N N . GLY B 1 124 ? -8.299 -7.599 -11.544 1.00 28.90 104 GLY B N 1
ATOM 2792 C CA . GLY B 1 124 ? -8.608 -6.310 -10.932 1.00 34.72 104 GLY B CA 1
ATOM 2793 C C . GLY B 1 124 ? -10.043 -5.900 -11.200 1.00 33.76 104 GLY B C 1
ATOM 2794 O O . GLY B 1 124 ? -10.679 -6.427 -12.112 1.00 35.78 104 GLY B O 1
ATOM 2795 N N . PRO B 1 125 ? -10.574 -4.969 -10.392 1.00 37.34 105 PRO B N 1
ATOM 2796 C CA . PRO B 1 125 ? -11.979 -4.586 -10.519 1.00 34.24 105 PRO B CA 1
ATOM 2797 C C . PRO B 1 125 ? -12.227 -3.693 -11.733 1.00 37.87 105 PRO B C 1
ATOM 2798 O O . PRO B 1 125 ? -11.411 -2.824 -12.041 1.00 35.43 105 PRO B O 1
ATOM 2802 N N . ALA B 1 126 ? -13.322 -3.945 -12.445 1.00 36.98 106 ALA B N 1
ATOM 2803 C CA . ALA B 1 126 ? -13.822 -2.995 -13.433 1.00 38.84 106 ALA B CA 1
ATOM 2804 C C . ALA B 1 126 ? -14.508 -1.831 -12.730 1.00 38.78 106 ALA B C 1
ATOM 2805 O O . ALA B 1 126 ? -14.597 -1.806 -11.502 1.00 43.31 106 ALA B O 1
ATOM 2807 N N . ASP B 1 127 ? -14.944 -0.839 -13.501 1.00 44.07 107 ASP B N 1
ATOM 2808 C CA . ASP B 1 127 ? -15.671 0.291 -12.926 1.00 46.41 107 ASP B CA 1
ATOM 2809 C C . ASP B 1 127 ? -16.890 -0.225 -12.165 1.00 51.45 107 ASP B C 1
ATOM 2810 O O . ASP B 1 127 ? -17.243 0.280 -11.097 1.00 50.66 107 ASP B O 1
ATOM 2815 N N . ASP B 1 128 ? -17.526 -1.233 -12.755 1.00 53.23 108 ASP B N 1
ATOM 2816 C CA . ASP B 1 128 ? -18.480 -2.115 -12.087 1.00 49.80 108 ASP B CA 1
ATOM 2817 C C . ASP B 1 128 ? -18.174 -2.380 -10.609 1.00 48.30 108 ASP B C 1
ATOM 2818 O O . ASP B 1 128 ? -19.099 -2.743 -9.868 1.00 42.07 108 ASP B O 1
ATOM 2823 N N . GLY B 1 129 ? -16.914 -2.762 -10.377 1.00 43.47 109 GLY B N 1
ATOM 2824 C CA . GLY B 1 129 ? -16.569 -3.621 -9.251 1.00 35.41 109 GLY B CA 1
ATOM 2825 C C . GLY B 1 129 ? -16.444 -5.077 -9.656 1.00 26.72 109 GLY B C 1
ATOM 2826 O O . GLY B 1 129 ? -15.918 -5.896 -8.902 1.00 36.74 109 GLY B O 1
ATOM 2827 N N . SER B 1 130 ? -16.924 -5.403 -10.851 1.00 31.44 110 SER B N 1
ATOM 2828 C CA . SER B 1 130 ? -16.871 -6.776 -11.339 1.00 30.28 110 SER B CA 1
ATOM 2829 C C . SER B 1 130 ? -15.439 -7.218 -11.645 1.00 31.37 110 SER B C 1
ATOM 2830 O O . SER B 1 130 ? -14.589 -6.402 -12.001 1.00 33.06 110 SER B O 1
ATOM 2833 N N . ARG B 1 131 ? -15.171 -8.507 -11.442 1.00 28.55 111 ARG B N 1
ATOM 2834 C CA . ARG B 1 131 ? -13.836 -9.076 -11.628 1.00 30.93 111 ARG B CA 1
ATOM 2835 C C . ARG B 1 131 ? -13.921 -10.376 -12.433 1.00 31.60 111 ARG B C 1
ATOM 2836 O O . ARG B 1 131 ? -14.792 -11.210 -12.182 1.00 29.35 111 ARG B O 1
ATOM 2844 N N . THR B 1 132 ? -12.921 -10.614 -13.277 1.00 28.33 112 THR B N 1
ATOM 2845 C CA . THR B 1 132 ? -12.765 -11.909 -13.933 1.00 28.25 112 THR B CA 1
ATOM 2846 C C . THR B 1 132 ? -12.243 -12.956 -12.955 1.00 27.23 112 THR B C 1
ATOM 2847 O O . THR B 1 132 ? -11.543 -12.630 -11.997 1.00 33.57 112 THR B O 1
ATOM 2851 N N . VAL B 1 133 ? -12.618 -14.211 -13.179 1.00 28.10 113 VAL B N 1
ATOM 2852 C CA . VAL B 1 133 ? -12.064 -15.312 -12.405 1.00 31.79 113 VAL B CA 1
ATOM 2853 C C . VAL B 1 133 ? -11.676 -16.457 -13.330 1.00 32.89 113 VAL B C 1
ATOM 2854 O O . VAL B 1 133 ? -12.324 -16.687 -14.352 1.00 31.46 113 VAL B O 1
ATOM 2858 N N . ASP B 1 134 ? -10.514 -17.044 -13.067 1.00 29.58 114 ASP B N 1
ATOM 2859 C CA . ASP B 1 134 ? -9.985 -18.105 -13.910 1.00 32.61 114 ASP B CA 1
ATOM 2860 C C . ASP B 1 134 ? -9.377 -19.187 -13.025 1.00 31.50 114 ASP B C 1
ATOM 2861 O O . ASP B 1 134 ? -8.785 -18.886 -11.989 1.00 33.76 114 ASP B O 1
ATOM 2866 N N . VAL B 1 135 ? -9.694 -20.443 -13.333 1.00 27.55 115 VAL B N 1
ATOM 2867 C CA . VAL B 1 135 ? -9.171 -21.568 -12.569 1.00 25.69 115 VAL B CA 1
ATOM 2868 C C . VAL B 1 135 ? -8.256 -22.405 -13.450 1.00 35.42 115 VAL B C 1
ATOM 2869 O O . VAL B 1 135 ? -8.632 -22.796 -14.558 1.00 31.70 115 VAL B O 1
ATOM 2873 N N . PHE B 1 136 ? -7.024 -22.596 -12.989 1.00 28.47 116 PHE B N 1
ATOM 2874 C CA . PHE B 1 136 ? -6.016 -23.332 -13.743 1.00 31.82 116 PHE B CA 1
ATOM 2875 C C . PHE B 1 136 ? -5.515 -24.506 -12.917 1.00 35.05 116 PHE B C 1
ATOM 2876 O O . PHE B 1 136 ? -5.506 -24.441 -11.687 1.00 31.93 116 PHE B O 1
ATOM 2884 N N . SER B 1 137 ? -4.904 -25.481 -13.585 1.00 34.28 117 SER B N 1
ATOM 2885 C CA . SER B 1 137 ? -4.129 -26.493 -12.877 1.00 35.02 117 SER B CA 1
ATOM 2886 C C . SER B 1 137 ? -2.838 -26.888 -13.589 1.00 36.83 117 SER B C 1
ATOM 2887 O O . SER B 1 137 ? -2.656 -26.614 -14.776 1.00 36.20 117 SER B O 1
ATOM 2890 N N . LEU B 1 138 ? -1.908 -27.446 -12.819 1.00 37.45 118 LEU B N 1
ATOM 2891 C CA . LEU B 1 138 ? -0.624 -27.902 -13.342 1.00 36.42 118 LEU B CA 1
ATOM 2892 C C . LEU B 1 138 ? -0.283 -29.271 -12.758 1.00 38.44 118 LEU B C 1
ATOM 2893 O O . LEU B 1 138 ? -0.080 -29.402 -11.551 1.00 37.01 118 LEU B O 1
ATOM 2898 N N . ARG B 1 139 ? -0.354 -30.304 -13.591 1.00 42.72 119 ARG B N 1
ATOM 2899 C CA . ARG B 1 139 ? -0.050 -31.657 -13.140 1.00 52.12 119 ARG B CA 1
ATOM 2900 C C . ARG B 1 139 ? 1.453 -31.857 -12.959 1.00 53.77 119 ARG B C 1
ATOM 2901 O O . ARG B 1 139 ? 2.252 -31.021 -13.383 1.00 50.37 119 ARG B O 1
ATOM 2909 N N . GLU B 1 140 ? 1.830 -32.953 -12.306 1.00 60.78 120 GLU B N 1
ATOM 2910 C CA . GLU B 1 140 ? 3.122 -33.027 -11.624 1.00 66.58 120 GLU B CA 1
ATOM 2911 C C . GLU B 1 140 ? 4.338 -32.912 -12.546 1.00 70.60 120 GLU B C 1
ATOM 2912 O O . GLU B 1 140 ? 5.320 -32.259 -12.193 1.00 74.64 120 GLU B O 1
ATOM 2918 N N . ASP B 1 141 ? 4.275 -33.513 -13.730 1.00 71.05 121 ASP B N 1
ATOM 2919 C CA . ASP B 1 141 ? 5.048 -32.991 -14.855 1.00 79.46 121 ASP B CA 1
ATOM 2920 C C . ASP B 1 141 ? 4.243 -32.821 -16.132 1.00 79.84 121 ASP B C 1
ATOM 2921 O O . ASP B 1 141 ? 4.336 -33.632 -17.055 1.00 77.94 121 ASP B O 1
ATOM 2926 N N . ALA B 1 142 ? 3.445 -31.757 -16.169 1.00 72.16 122 ALA B N 1
ATOM 2927 C CA . ALA B 1 142 ? 3.195 -31.050 -17.418 1.00 68.51 122 ALA B CA 1
ATOM 2928 C C . ALA B 1 142 ? 4.129 -29.856 -17.463 1.00 68.56 122 ALA B C 1
ATOM 2929 O O . ALA B 1 142 ? 4.750 -29.507 -16.458 1.00 68.41 122 ALA B O 1
ATOM 2931 N N . ASP B 1 143 ? 4.284 -29.269 -18.642 1.00 67.17 123 ASP B N 1
ATOM 2932 C CA . ASP B 1 143 ? 5.059 -28.048 -18.771 1.00 68.98 123 ASP B CA 1
ATOM 2933 C C . ASP B 1 143 ? 4.131 -26.866 -19.038 1.00 65.90 123 ASP B C 1
ATOM 2934 O O 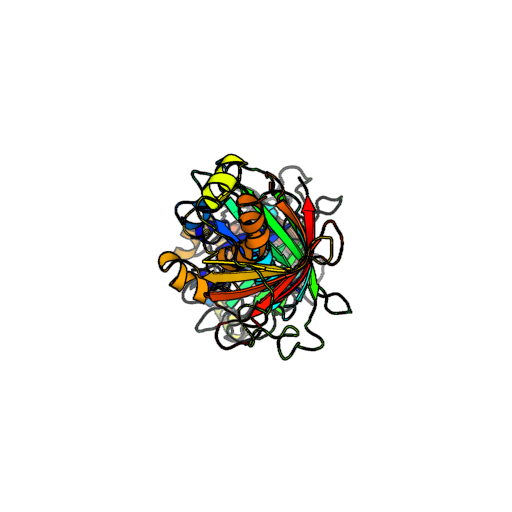. ASP B 1 143 ? 4.534 -25.709 -18.910 1.00 66.39 123 ASP B O 1
ATOM 2939 N N . SER B 1 144 ? 2.837 -27.171 -19.150 1.00 57.81 124 SER B N 1
ATOM 2940 C CA . SER B 1 144 ? 1.831 -26.144 -19.381 1.00 56.66 124 SER B CA 1
ATOM 2941 C C . SER B 1 144 ? 0.679 -26.249 -18.389 1.00 43.08 124 SER B C 1
ATOM 2942 O O . SER B 1 144 ? 0.280 -27.344 -17.991 1.00 36.45 124 SER B O 1
ATOM 2945 N N . TRP B 1 145 ? 0.117 -25.097 -18.041 1.00 45.11 125 TRP B N 1
ATOM 2946 C CA . TRP B 1 145 ? -1.128 -25.032 -17.287 1.00 41.63 125 TRP B CA 1
ATOM 2947 C C . TRP B 1 145 ? -2.316 -25.322 -18.161 1.00 39.25 125 TRP B C 1
ATOM 2948 O O . TRP B 1 145 ? -2.297 -25.053 -19.361 1.00 43.48 125 TRP B O 1
ATOM 2959 N N . LEU B 1 146 ? -3.336 -25.938 -17.571 1.00 40.04 126 LEU B N 1
ATOM 2960 C CA . LEU B 1 146 ? -4.626 -26.140 -18.227 1.00 39.06 126 LEU B CA 1
ATOM 2961 C C . LEU B 1 146 ? -5.633 -25.218 -17.544 1.00 40.80 126 LEU B C 1
ATOM 2962 O O . LEU B 1 146 ? -5.669 -25.146 -16.315 1.00 33.19 126 LEU B O 1
ATOM 2967 N N . ARG B 1 147 ? -6.434 -24.496 -18.323 1.00 35.92 127 ARG B N 1
ATOM 2968 C CA . ARG B 1 147 ? -7.562 -23.761 -17.749 1.00 39.52 127 ARG B CA 1
ATOM 2969 C C . ARG B 1 147 ? -8.826 -24.613 -17.653 1.00 40.08 127 ARG B C 1
ATOM 2970 O O . ARG B 1 147 ? -9.132 -25.388 -18.558 1.00 40.32 127 ARG B O 1
ATOM 2978 N N . HIS B 1 148 ? -9.519 -24.515 -16.522 1.00 34.40 128 HIS B N 1
ATOM 2979 C CA . HIS B 1 148 ? -10.650 -25.393 -16.238 1.00 39.69 128 HIS B CA 1
ATOM 2980 C C . HIS B 1 148 ? -11.940 -24.637 -16.262 1.00 41.65 128 HIS B C 1
ATOM 2981 O O . HIS B 1 148 ? -13.020 -25.229 -16.298 1.00 41.83 128 HIS B O 1
ATOM 2988 N N . ALA B 1 149 ? -11.841 -23.332 -16.038 1.00 35.51 129 ALA B N 1
ATOM 2989 C CA . ALA B 1 149 ? -13.013 -22.514 -15.809 1.00 35.93 129 ALA B CA 1
ATOM 2990 C C . ALA B 1 149 ? -12.638 -21.053 -15.933 1.00 37.60 129 ALA B C 1
ATOM 2991 O O . ALA B 1 149 ? -11.530 -20.645 -15.578 1.00 35.37 129 ALA B O 1
ATOM 2993 N N . THR B 1 150 ? -13.565 -20.275 -16.470 1.00 30.68 130 THR B N 1
ATOM 2994 C CA . THR B 1 150 ? -13.388 -18.843 -16.584 1.00 28.02 130 THR B CA 1
ATOM 2995 C C . THR B 1 150 ? -14.738 -18.161 -16.413 1.00 32.47 130 THR B C 1
ATOM 2996 O O . THR B 1 150 ? -15.770 -18.713 -16.796 1.00 36.17 130 THR B O 1
ATOM 3000 N N . GLY B 1 151 ? -14.745 -16.998 -15.767 1.00 31.12 131 GLY B N 1
ATOM 3001 C CA . GLY B 1 151 ? -16.005 -16.356 -15.410 1.00 31.89 131 GLY B CA 1
ATOM 3002 C C . GLY B 1 151 ? -15.895 -14.955 -14.838 1.00 30.24 131 GLY B C 1
ATOM 3003 O O . GLY B 1 151 ? -14.862 -14.295 -14.964 1.00 30.18 131 GLY B O 1
ATOM 3004 N N . VAL B 1 152 ? -16.999 -14.482 -14.266 1.00 25.14 132 VAL B N 1
ATOM 3005 C CA . VAL B 1 152 ? -17.094 -13.121 -13.745 1.00 26.29 132 VAL B CA 1
ATOM 3006 C C . VAL B 1 152 ? -17.768 -13.126 -12.376 1.00 25.50 132 VAL B C 1
ATOM 3007 O O . VAL B 1 152 ? -18.789 -13.785 -12.176 1.00 26.69 132 VAL B O 1
ATOM 3011 N N . LEU B 1 153 ? -17.151 -12.436 -11.422 1.00 25.28 133 LEU B N 1
ATOM 3012 C CA . LEU B 1 153 ? -17.740 -12.239 -10.106 1.00 27.09 133 LEU B CA 1
ATOM 3013 C C . LEU B 1 153 ? -18.165 -10.790 -9.983 1.00 27.74 133 LEU B C 1
ATOM 3014 O O . LEU B 1 153 ? -17.529 -9.903 -10.549 1.00 27.80 133 LEU B O 1
ATOM 3019 N N . VAL B 1 154 ? -19.208 -10.542 -9.202 1.00 27.78 134 VAL B N 1
ATOM 3020 C CA . VAL B 1 154 ? -19.705 -9.186 -9.031 1.00 25.34 134 VAL B CA 1
ATOM 3021 C C . VAL B 1 154 ? -20.079 -8.920 -7.576 1.00 24.31 134 VAL B C 1
ATOM 3022 O O . VAL B 1 154 ? -20.300 -9.857 -6.809 1.00 25.52 134 VAL B O 1
ATOM 3026 N N . PRO B 1 155 ? -20.050 -7.641 -7.167 1.00 25.24 135 PRO B N 1
ATOM 3027 C CA . PRO B 1 155 ? -20.436 -7.269 -5.806 1.00 28.44 135 PRO B CA 1
ATOM 3028 C C . PRO B 1 155 ? -21.891 -7.639 -5.527 1.00 27.03 135 PRO B C 1
ATOM 3029 O O . PRO B 1 155 ? -22.650 -7.879 -6.466 1.00 24.68 135 PRO B O 1
ATOM 3033 N N . GLU B 1 156 ? -22.229 -7.855 -4.255 1.00 27.15 136 GLU B N 1
ATOM 3034 C CA . GLU B 1 156 ? -23.631 -8.044 -3.870 1.00 27.13 136 GLU B CA 1
ATOM 3035 C C . GLU B 1 156 ? -24.353 -6.704 -3.838 1.00 32.53 136 GLU B C 1
ATOM 3036 O O . GLU B 1 156 ? -24.078 -5.870 -2.976 1.00 31.17 136 GLU B O 1
ATOM 3042 N N . ASN B 1 157 ? -25.238 -6.478 -4.804 1.00 27.43 137 ASN B N 1
ATOM 3043 C CA . ASN B 1 157 ? -25.956 -5.207 -4.893 1.00 28.16 137 ASN B CA 1
ATOM 3044 C C . ASN B 1 157 ? -27.434 -5.334 -4.539 1.00 29.77 137 ASN B C 1
ATOM 3045 O O . ASN B 1 157 ? -28.180 -4.355 -4.582 1.00 30.63 137 ASN B O 1
ATOM 3050 N N . ARG B 1 158 ? -27.848 -6.540 -4.174 1.00 29.65 138 ARG B N 1
ATOM 3051 C CA . ARG B 1 158 ? -29.247 -6.805 -3.876 1.00 29.52 138 ARG B CA 1
ATOM 3052 C C . ARG B 1 158 ? -29.434 -7.013 -2.383 1.00 31.05 138 ARG B C 1
ATOM 3053 O O . ARG B 1 158 ? -28.489 -7.379 -1.681 1.00 27.84 138 ARG B O 1
ATOM 3061 N N . PRO B 1 159 ? -30.639 -6.708 -1.877 1.00 28.25 139 PRO B N 1
ATOM 3062 C CA . PRO B 1 159 ? -30.938 -6.985 -0.478 1.00 27.72 139 PRO B CA 1
ATOM 3063 C C . PRO B 1 159 ? -30.891 -8.480 -0.178 1.00 24.68 139 PRO B C 1
ATOM 3064 O O . PRO B 1 159 ? -30.918 -9.300 -1.096 1.00 27.61 139 PRO B O 1
ATOM 3068 N N . ARG B 1 160 ? -30.825 -8.824 1.103 1.00 24.54 140 ARG B N 1
ATOM 3069 C CA . ARG B 1 160 ? -30.868 -10.219 1.530 1.00 27.50 140 ARG B CA 1
ATOM 3070 C C . ARG B 1 160 ? -32.009 -10.968 0.843 1.00 32.62 140 ARG B C 1
ATOM 3071 O O . ARG B 1 160 ? -33.116 -10.445 0.719 1.00 31.20 140 ARG B O 1
ATOM 3079 N N . GLY B 1 161 ? -31.726 -12.180 0.373 1.00 29.79 141 GLY B N 1
ATOM 3080 C CA . GLY B 1 161 ? -32.651 -12.903 -0.499 1.00 32.10 141 GLY B CA 1
ATOM 3081 C C . GLY B 1 161 ? -33.814 -13.537 0.246 1.00 29.34 141 GLY B C 1
ATOM 3082 O O . GLY B 1 161 ? -33.693 -13.888 1.418 1.00 27.48 141 GLY B O 1
ATOM 3083 N N . THR B 1 162 ? -34.958 -13.635 -0.427 1.00 29.53 142 THR B N 1
ATOM 3084 C CA . THR B 1 162 ? -36.098 -14.408 0.074 1.00 31.54 142 THR B CA 1
ATOM 3085 C C . THR B 1 162 ? -36.390 -15.535 -0.910 1.00 22.95 142 THR B C 1
ATOM 3086 O O . THR B 1 162 ? -36.406 -15.312 -2.118 1.00 28.07 142 THR B O 1
ATOM 3090 N N . ALA B 1 163 ? -36.617 -16.744 -0.403 1.00 29.33 143 ALA B N 1
ATOM 3091 C CA . ALA B 1 163 ? -36.974 -17.862 -1.272 1.00 30.53 143 ALA B CA 1
ATOM 3092 C C . ALA B 1 163 ? -38.278 -17.593 -2.020 1.00 30.98 143 ALA B C 1
ATOM 3093 O O . ALA B 1 163 ? -39.262 -17.143 -1.432 1.00 35.30 143 ALA B O 1
ATOM 3095 N N . ALA B 1 164 ? -38.273 -17.869 -3.321 1.00 31.37 144 ALA B N 1
ATOM 3096 C CA . ALA B 1 164 ? -39.421 -17.593 -4.182 1.00 34.52 144 ALA B CA 1
ATOM 3097 C C . ALA B 1 164 ? -40.480 -18.671 -3.994 1.00 35.53 144 ALA B C 1
ATOM 3098 O O . ALA B 1 164 ? -41.679 -18.389 -3.985 1.00 39.57 144 ALA B O 1
ATOM 3100 N N . PHE B 1 165 ? -40.010 -19.866 -3.636 1.00 28.40 145 PHE B N 1
ATOM 3101 C CA . PHE B 1 165 ? -40.862 -21.047 -3.561 1.00 29.98 145 PHE B CA 1
ATOM 3102 C C . PHE B 1 165 ? -41.242 -21.339 -2.109 1.00 32.93 145 PHE B C 1
ATOM 3103 O O . PHE B 1 165 ? -40.424 -21.172 -1.205 1.00 27.65 145 PHE B O 1
ATOM 3111 N N . ASP B 1 166 ? -42.462 -21.825 -1.895 1.00 32.62 146 ASP B N 1
ATOM 3112 C CA . ASP B 1 166 ? -42.935 -22.132 -0.544 1.00 32.48 146 ASP B CA 1
ATOM 3113 C C . ASP B 1 166 ? -42.452 -23.501 -0.063 1.00 31.29 146 ASP B C 1
ATOM 3114 O O . ASP B 1 166 ? -43.170 -24.496 -0.166 1.00 30.90 146 ASP B O 1
ATOM 3119 N N . PHE B 1 167 ? -41.262 -23.524 0.537 1.00 27.81 147 PHE B N 1
ATOM 3120 C CA . PHE B 1 167 ? -40.659 -24.769 1.013 1.00 28.21 147 PHE B CA 1
ATOM 3121 C C . PHE B 1 167 ? -41.330 -25.326 2.271 1.00 30.60 147 PHE B C 1
ATOM 3122 O O . PHE B 1 167 ? -41.149 -26.494 2.616 1.00 30.84 147 PHE B O 1
ATOM 3130 N N . ALA B 1 168 ? -42.119 -24.493 2.944 1.00 28.41 148 ALA B N 1
ATOM 3131 C CA . ALA B 1 168 ? -42.778 -24.901 4.181 1.00 36.76 148 ALA B CA 1
ATOM 3132 C C . ALA B 1 168 ? -43.934 -25.871 3.939 1.00 37.68 148 ALA B C 1
ATOM 3133 O O . ALA B 1 168 ? -44.296 -26.646 4.824 1.00 40.08 148 ALA B O 1
ATOM 3135 N N . ALA B 1 169 ? -44.483 -25.857 2.728 1.00 35.35 149 ALA B N 1
ATOM 3136 C CA . ALA B 1 169 ? -45.479 -26.849 2.332 1.00 37.84 149 ALA B CA 1
ATOM 3137 C C . ALA B 1 169 ? -44.821 -28.065 1.683 1.00 36.82 149 ALA B C 1
ATOM 3138 O O . ALA B 1 169 ? -44.643 -28.112 0.465 1.00 35.83 149 ALA B O 1
ATOM 3140 N N . TRP B 1 170 ? -44.442 -29.034 2.513 1.00 32.44 150 TRP B N 1
ATOM 3141 C CA . TRP B 1 170 ? -43.449 -30.043 2.144 1.00 38.20 150 TRP B CA 1
ATOM 3142 C C . TRP B 1 170 ? -43.898 -31.415 2.565 1.00 40.01 150 TRP B C 1
ATOM 3143 O O . TRP B 1 170 ? -44.162 -31.644 3.747 1.00 43.96 150 TRP B O 1
ATOM 3154 N N . PRO B 1 171 ? -43.776 -32.393 1.652 1.00 43.28 151 PRO B N 1
ATOM 3155 C CA . PRO B 1 171 ? -43.448 -32.161 0.245 1.00 39.47 151 PRO B CA 1
ATOM 3156 C C . PRO B 1 171 ? -44.570 -31.451 -0.507 1.00 42.37 151 PRO B C 1
ATOM 3157 O O . PRO B 1 171 ? -45.714 -31.450 -0.050 1.00 42.52 151 PRO B O 1
ATOM 3161 N N . PRO B 1 172 ? -44.234 -30.811 -1.639 1.00 34.81 152 PRO B N 1
ATOM 3162 C CA . PRO B 1 172 ? -45.176 -29.993 -2.397 1.00 38.48 152 PRO B CA 1
ATOM 3163 C C . PRO B 1 172 ? -46.414 -30.775 -2.822 1.00 39.41 152 PRO B C 1
ATOM 3164 O O . PRO B 1 172 ? -46.328 -31.974 -3.089 1.00 39.66 152 PRO B O 1
ATOM 3168 N N . PRO B 1 173 ? -47.576 -30.107 -2.819 1.00 45.61 153 PRO B N 1
ATOM 3169 C CA . PRO B 1 173 ? -48.818 -30.609 -3.393 1.00 46.24 153 PRO B CA 1
ATOM 3170 C C . PRO B 1 173 ? -48.623 -31.201 -4.786 1.00 45.46 153 PRO B C 1
ATOM 3171 O O . PRO B 1 173 ? -47.999 -30.580 -5.645 1.00 51.46 153 PRO B O 1
ATOM 3175 N N . GLU B 1 174 ? -49.152 -32.404 -4.990 1.00 49.76 154 GLU B N 1
ATOM 3176 C CA . GLU B 1 174 ? -49.194 -33.036 -6.308 1.00 51.27 154 GLU B CA 1
ATOM 3177 C C . GLU B 1 174 ? -47.828 -33.515 -6.807 1.00 55.26 154 GLU B C 1
ATOM 3178 O O . GLU B 1 174 ? -47.725 -34.056 -7.908 1.00 52.67 154 GLU B O 1
ATOM 3184 N N . ALA B 1 175 ? -46.814 -33.451 -5.948 1.00 48.76 155 ALA B N 1
ATOM 3185 C CA . ALA B 1 175 ? -45.505 -34.017 -6.277 1.00 43.15 155 ALA B CA 1
ATOM 3186 C C . ALA B 1 175 ? -45.406 -35.472 -5.824 1.00 39.52 155 ALA B C 1
ATOM 3187 O O . ALA B 1 175 ? -45.758 -35.797 -4.690 1.00 46.61 155 ALA B O 1
ATOM 3189 N N . LYS B 1 176 ? -44.903 -36.341 -6.696 1.00 40.20 156 LYS B N 1
ATOM 3190 C CA . LYS B 1 176 ? -44.895 -37.776 -6.413 1.00 44.07 156 LYS B CA 1
ATOM 3191 C C . LYS B 1 176 ? -43.533 -38.268 -5.933 1.00 39.49 156 LYS B C 1
ATOM 3192 O O . LYS B 1 176 ? -42.508 -37.950 -6.534 1.00 40.32 156 LYS B O 1
ATOM 3198 N N . PRO B 1 177 ? -43.535 -39.134 -4.909 1.00 43.09 157 PRO B N 1
ATOM 3199 C CA . PRO B 1 177 ? -42.325 -39.744 -4.364 1.00 39.99 157 PRO B CA 1
ATOM 3200 C C . PRO B 1 177 ? -41.648 -40.657 -5.376 1.00 51.29 157 PRO B C 1
ATOM 3201 O O . PRO B 1 177 ? -42.320 -41.352 -6.139 1.00 48.08 157 PRO B O 1
ATOM 3205 N N . VAL B 1 178 ? -40.323 -40.640 -5.387 1.00 43.15 158 VAL B N 1
ATOM 3206 C CA . VAL B 1 178 ? -39.570 -41.459 -6.315 1.00 44.49 158 VAL B CA 1
ATOM 3207 C C . VAL B 1 178 ? -38.724 -42.456 -5.540 1.00 47.87 158 VAL B C 1
ATOM 3208 O O . VAL B 1 178 ? -37.891 -42.069 -4.721 1.00 43.06 158 VAL B O 1
ATOM 3212 N N . ASP B 1 179 ? -39.056 -43.737 -5.680 1.00 43.30 159 ASP B N 1
ATOM 3213 C CA . ASP B 1 179 ? -38.295 -44.788 -5.020 1.00 47.50 159 ASP B CA 1
ATOM 3214 C C . ASP B 1 179 ? -36.851 -44.775 -5.503 1.00 48.80 159 ASP B C 1
ATOM 3215 O O . ASP B 1 179 ? -36.582 -45.015 -6.680 1.00 45.23 159 ASP B O 1
ATOM 3220 N N . LEU B 1 180 ? -35.926 -44.463 -4.602 1.00 47.55 160 LEU B N 1
ATOM 3221 C CA . LEU B 1 180 ? -34.539 -44.226 -4.993 1.00 47.43 160 LEU B CA 1
ATOM 3222 C C . LEU B 1 180 ? -33.690 -45.498 -4.943 1.00 44.66 160 LEU B C 1
ATOM 3223 O O . LEU B 1 180 ? -32.520 -45.481 -5.329 1.00 50.33 160 LEU B O 1
ATOM 3228 N N . THR B 1 181 ? -34.323 -46.627 -4.630 1.00 51.18 161 THR B N 1
ATOM 3229 C CA . THR B 1 181 ? -33.602 -47.891 -4.485 1.00 53.12 161 THR B CA 1
ATOM 3230 C C . THR B 1 181 ? -32.777 -48.210 -5.729 1.00 46.52 161 THR B C 1
ATOM 3231 O O . THR B 1 181 ? -33.310 -48.285 -6.836 1.00 46.60 161 THR B O 1
ATOM 3235 N N . GLY B 1 182 ? -31.461 -48.314 -5.550 1.00 51.21 162 GLY B N 1
ATOM 3236 C CA . GLY B 1 182 ? -30.584 -48.796 -6.619 1.00 48.69 162 GLY B CA 1
ATOM 3237 C C . GLY B 1 182 ? -30.204 -47.721 -7.622 1.00 50.82 162 GLY B C 1
ATOM 3238 O O . GLY B 1 182 ? -29.493 -47.989 -8.590 1.00 52.71 162 GLY B O 1
ATOM 3239 N N . ALA B 1 183 ? -30.659 -46.494 -7.378 1.00 48.99 163 ALA B N 1
ATOM 3240 C CA . ALA B 1 183 ? -30.502 -45.409 -8.346 1.00 49.75 163 ALA B CA 1
ATOM 3241 C C . ALA B 1 183 ? -29.041 -45.001 -8.524 1.00 47.19 163 ALA B C 1
ATOM 3242 O O . ALA B 1 183 ? -28.586 -44.763 -9.644 1.00 46.76 163 ALA B O 1
ATOM 3244 N N . TYR B 1 184 ? -28.335 -44.839 -7.410 1.00 52.96 164 TYR B N 1
ATOM 3245 C CA . TYR B 1 184 ? -26.929 -44.459 -7.448 1.00 46.21 164 TYR B CA 1
ATOM 3246 C C . TYR B 1 184 ? -26.087 -45.532 -8.134 1.00 50.27 164 TYR B C 1
ATOM 3247 O O . TYR B 1 184 ? -25.211 -45.222 -8.941 1.00 48.53 164 TYR B O 1
ATOM 3256 N N . ASP B 1 185 ? -26.427 -46.796 -7.887 1.00 58.57 165 ASP B N 1
ATOM 3257 C CA . ASP B 1 185 ? -25.756 -47.914 -8.547 1.00 55.26 165 ASP B CA 1
ATOM 3258 C C . ASP B 1 185 ? -25.994 -47.931 -10.058 1.00 52.94 165 ASP B C 1
ATOM 3259 O O . ASP B 1 185 ? -25.062 -48.141 -10.834 1.00 60.16 165 ASP B O 1
ATOM 3264 N N . VAL B 1 186 ? -27.221 -47.627 -10.478 1.00 50.64 166 VAL B N 1
ATOM 3265 C CA . VAL B 1 186 ? -27.508 -47.420 -11.897 1.00 51.98 166 VAL B CA 1
ATOM 3266 C C . VAL B 1 186 ? -26.509 -46.447 -12.520 1.00 58.86 166 VAL B C 1
ATOM 3267 O O . VAL B 1 186 ? -25.774 -46.801 -13.443 1.00 53.64 166 VAL B O 1
ATOM 3271 N N . LEU B 1 187 ? -26.468 -45.231 -11.981 1.00 52.93 167 LEU B N 1
ATOM 3272 C CA . LEU B 1 187 ? -25.576 -44.184 -12.477 1.00 51.52 167 LEU B CA 1
ATOM 3273 C C . LEU B 1 187 ? -24.106 -44.605 -12.460 1.00 48.81 167 LEU B C 1
ATOM 3274 O O . LEU B 1 187 ? -23.320 -44.167 -13.301 1.00 57.07 167 LEU B O 1
ATOM 3279 N N . ALA B 1 188 ? -23.732 -45.432 -11.489 1.00 52.42 168 ALA B N 1
ATOM 3280 C CA . ALA B 1 188 ? -22.355 -45.907 -11.383 1.00 52.00 168 ALA B CA 1
ATOM 3281 C C . ALA B 1 188 ? -21.948 -46.789 -12.565 1.00 59.48 168 ALA B C 1
ATOM 3282 O O . ALA B 1 188 ? -20.766 -46.887 -12.894 1.00 57.51 168 ALA B O 1
ATOM 3284 N N . ASP B 1 189 ? -22.924 -47.457 -13.176 1.00 61.78 169 ASP B N 1
ATOM 3285 C CA . ASP B 1 189 ? -22.660 -48.317 -14.330 1.00 66.16 169 ASP B CA 1
ATOM 3286 C C . ASP B 1 189 ? -22.590 -47.483 -15.602 1.00 63.58 169 ASP B C 1
ATOM 3287 O O . ASP B 1 189 ? -21.835 -47.790 -16.526 1.00 73.39 169 ASP B O 1
ATOM 3292 N N . VAL B 1 190 ? -23.411 -46.441 -15.645 1.00 61.65 170 VAL B N 1
ATOM 3293 C CA . VAL B 1 190 ? -23.350 -45.439 -16.697 1.00 59.94 170 VAL B CA 1
ATOM 3294 C C . VAL B 1 190 ? -22.027 -44.675 -16.660 1.00 65.57 170 VAL B C 1
ATOM 3295 O O . VAL B 1 190 ? -21.590 -44.125 -17.671 1.00 63.56 170 VAL B O 1
ATOM 3299 N N . GLY B 1 191 ? -21.376 -44.679 -15.500 1.00 58.59 171 GLY B N 1
ATOM 3300 C CA . GLY B 1 191 ? -20.016 -44.161 -15.378 1.00 59.83 171 GLY B CA 1
ATOM 3301 C C . GLY B 1 191 ? -19.913 -42.956 -14.460 1.00 56.21 171 GLY B C 1
ATOM 3302 O O . GLY B 1 191 ? -18.927 -42.219 -14.496 1.00 52.89 171 GLY B O 1
ATOM 3303 N N . TYR B 1 192 ? -20.952 -42.739 -13.660 1.00 52.48 172 TYR B N 1
ATOM 3304 C CA . TYR B 1 192 ? -20.918 -41.726 -12.612 1.00 50.98 172 TYR B CA 1
ATOM 3305 C C . TYR B 1 192 ? -20.543 -42.359 -11.280 1.00 44.44 172 TYR B C 1
ATOM 3306 O O . TYR B 1 192 ? -21.389 -42.940 -10.602 1.00 46.86 172 TYR B O 1
ATOM 3315 N N . GLY B 1 193 ? -19.263 -42.294 -10.934 1.00 38.89 173 GLY B N 1
ATOM 3316 C CA . GLY B 1 193 ? -18.787 -42.887 -9.691 1.00 42.76 173 GLY B CA 1
ATOM 3317 C C . GLY B 1 193 ? -18.948 -41.963 -8.498 1.00 41.75 173 GLY B C 1
ATOM 3318 O O . GLY B 1 193 ? -17.968 -41.413 -7.996 1.00 41.22 173 GLY B O 1
ATOM 3319 N N . TYR B 1 194 ? -20.179 -41.819 -8.015 1.00 40.01 174 TYR B N 1
ATOM 3320 C CA . TYR B 1 194 ? -20.424 -41.123 -6.753 1.00 34.53 174 TYR B CA 1
ATOM 3321 C C . TYR B 1 194 ? -20.098 -42.018 -5.559 1.00 36.31 174 TYR B C 1
ATOM 3322 O O . TYR B 1 194 ? -20.844 -42.945 -5.245 1.00 38.17 174 TYR B O 1
ATOM 3331 N N . GLY B 1 195 ? -19.000 -41.711 -4.875 1.00 40.28 175 GLY B N 1
ATOM 3332 C CA . GLY B 1 195 ? -18.671 -42.371 -3.615 1.00 40.07 175 GLY B CA 1
ATOM 3333 C C . GLY B 1 195 ? -19.513 -41.857 -2.463 1.00 38.57 175 GLY B C 1
ATOM 3334 O O . GLY B 1 195 ? -20.354 -40.979 -2.650 1.00 36.59 175 GLY B O 1
ATOM 3335 N N . PRO B 1 196 ? -19.284 -42.398 -1.256 1.00 36.79 176 PRO B N 1
ATOM 3336 C CA . PRO B 1 196 ? -20.093 -42.118 -0.071 1.00 35.53 176 PRO B CA 1
ATOM 3337 C C . PRO B 1 196 ? -20.346 -40.626 0.184 1.00 29.64 176 PRO B C 1
ATOM 3338 O O . PRO B 1 196 ? -21.453 -40.254 0.573 1.00 35.82 176 PRO B O 1
ATOM 3342 N N . THR B 1 197 ? -19.336 -39.783 -0.026 1.00 33.03 177 THR B N 1
ATOM 3343 C CA . THR B 1 197 ? -19.461 -38.350 0.268 1.00 32.27 177 THR B CA 1
ATOM 3344 C C . THR B 1 197 ? -20.540 -37.698 -0.593 1.00 33.63 177 THR B C 1
ATOM 3345 O O . THR B 1 197 ? -21.249 -36.796 -0.144 1.00 31.69 177 THR B O 1
ATOM 3349 N N . PHE B 1 198 ? -20.690 -38.199 -1.815 1.00 29.06 178 PHE B N 1
ATOM 3350 C CA . PHE B 1 198 ? -21.518 -37.543 -2.817 1.00 31.19 178 PHE B CA 1
ATOM 3351 C C . PHE B 1 198 ? -22.907 -38.177 -2.922 1.00 30.17 178 PHE B C 1
ATOM 3352 O O . PHE B 1 198 ? -23.817 -37.594 -3.511 1.00 34.56 178 PHE B O 1
ATOM 3360 N N . ARG B 1 199 ? -23.083 -39.340 -2.301 1.00 30.54 179 ARG B N 1
ATOM 3361 C CA . ARG B 1 199 ? -24.393 -39.987 -2.252 1.00 33.01 179 ARG B CA 1
ATOM 3362 C C . ARG B 1 199 ? -25.294 -39.310 -1.221 1.00 33.79 179 ARG B C 1
ATOM 3363 O O . ARG B 1 199 ? -25.696 -39.930 -0.236 1.00 31.04 179 ARG B O 1
ATOM 3371 N N . ALA B 1 200 ? -25.630 -38.046 -1.466 1.00 31.81 180 ALA B N 1
ATOM 3372 C CA . ALA B 1 200 ? -26.292 -37.225 -0.459 1.00 33.86 180 ALA B CA 1
ATOM 3373 C C . ALA B 1 200 ? -27.782 -37.012 -0.730 1.00 33.49 180 ALA B C 1
ATOM 3374 O O . ALA B 1 200 ? -28.501 -36.509 0.131 1.00 32.34 180 ALA B O 1
ATOM 3376 N N . VAL B 1 201 ? -28.249 -37.368 -1.924 1.00 32.81 181 VAL B N 1
ATOM 3377 C CA . VAL B 1 201 ? -29.689 -37.343 -2.182 1.00 31.73 181 VAL B CA 1
ATOM 3378 C C . VAL B 1 201 ? -30.417 -38.391 -1.340 1.00 36.31 181 VAL B C 1
ATOM 3379 O O . VAL B 1 201 ? -30.187 -39.589 -1.499 1.00 38.29 181 VAL B O 1
ATOM 3383 N N . ARG B 1 202 ? -31.281 -37.937 -0.433 1.00 32.60 182 ARG B N 1
ATOM 3384 C CA . ARG B 1 202 ? -31.999 -38.849 0.461 1.00 36.54 182 ARG B CA 1
ATOM 3385 C C . ARG B 1 202 ? -33.427 -39.159 0.007 1.00 38.34 182 ARG B C 1
ATOM 3386 O O . ARG B 1 202 ? -33.941 -40.244 0.278 1.00 39.53 182 ARG B O 1
ATOM 3394 N N . ALA B 1 203 ? -34.129 -38.145 -0.490 1.00 37.38 183 ALA B N 1
ATOM 3395 C CA . ALA B 1 203 ? -35.513 -38.325 -0.917 1.00 32.32 183 ALA B CA 1
ATOM 3396 C C . ALA B 1 203 ? -35.813 -37.426 -2.103 1.00 38.60 183 ALA B C 1
ATOM 3397 O O . ALA B 1 203 ? -35.252 -36.337 -2.224 1.00 32.99 183 ALA B O 1
ATOM 3399 N N . VAL B 1 204 ? -36.649 -37.914 -3.012 1.00 34.70 184 VAL B N 1
ATOM 3400 C CA . VAL B 1 204 ? -37.001 -37.154 -4.201 1.00 32.43 184 VAL B CA 1
ATOM 3401 C C . VAL B 1 204 ? -38.500 -37.210 -4.450 1.00 33.39 184 VAL B C 1
ATOM 3402 O O . VAL B 1 204 ? -39.133 -38.247 -4.254 1.00 40.02 184 VAL B O 1
ATOM 3406 N N . TRP B 1 205 ? -39.084 -36.046 -4.733 1.00 31.64 185 TRP B N 1
ATOM 3407 C CA . TRP B 1 205 ? -40.429 -35.991 -5.300 1.00 35.48 185 TRP B CA 1
ATOM 3408 C C . TRP B 1 205 ? -40.383 -35.337 -6.638 1.00 39.80 185 TRP B C 1
ATOM 3409 O O . TRP B 1 205 ? -39.593 -34.422 -6.868 1.00 35.60 185 TRP B O 1
ATOM 3420 N N . ARG B 1 206 ? -41.252 -35.786 -7.533 1.00 37.79 186 ARG B N 1
ATOM 3421 C CA . ARG B 1 206 ? -41.237 -35.309 -8.903 1.00 38.38 186 ARG B CA 1
ATOM 3422 C C . ARG B 1 206 ? -42.608 -34.765 -9.258 1.00 40.90 186 ARG B C 1
ATOM 3423 O O . ARG B 1 206 ? -43.630 -35.305 -8.831 1.00 41.18 186 ARG B O 1
ATOM 3431 N N . ARG B 1 207 ? -42.628 -33.639 -9.957 1.00 40.65 187 ARG B N 1
ATOM 3432 C CA . ARG B 1 207 ? -43.883 -33.011 -10.325 1.00 48.41 187 ARG B CA 1
ATOM 3433 C C . ARG B 1 207 ? -43.852 -32.569 -11.781 1.00 49.73 187 ARG B C 1
ATOM 3434 O O . ARG B 1 207 ? -43.002 -31.772 -12.180 1.00 42.45 187 ARG B O 1
ATOM 3442 N N . GLY B 1 208 ? -44.718 -33.168 -12.590 1.00 55.26 188 GLY B N 1
ATOM 3443 C CA . GLY B 1 208 ? -44.694 -32.950 -14.030 1.00 43.81 188 GLY B CA 1
ATOM 3444 C C . GLY B 1 208 ? -43.756 -33.913 -14.728 1.00 51.06 188 GLY B C 1
ATOM 3445 O O . GLY B 1 208 ? -43.293 -34.885 -14.131 1.00 59.01 188 GLY B O 1
ATOM 3446 N N . SER B 1 209 ? -43.460 -33.631 -15.992 1.00 50.52 189 SER B N 1
ATOM 3447 C CA . SER B 1 209 ? -42.704 -34.561 -16.822 1.00 55.08 189 SER B CA 1
ATOM 3448 C C . SER B 1 209 ? -42.022 -33.848 -17.985 1.00 54.10 189 SER B C 1
ATOM 3449 O O . SER B 1 209 ? -42.382 -32.724 -18.336 1.00 53.42 189 SER B O 1
ATOM 3452 N N . GLY B 1 210 ? -41.053 -34.524 -18.593 1.00 60.39 190 GLY B N 1
ATOM 3453 C CA . GLY B 1 210 ? -40.257 -33.935 -19.662 1.00 58.71 190 GLY B CA 1
ATOM 3454 C C . GLY B 1 210 ? -39.683 -32.586 -19.279 1.00 69.10 190 GLY B C 1
ATOM 3455 O O . GLY B 1 210 ? -39.151 -32.414 -18.182 1.00 59.74 190 GLY B O 1
ATOM 3456 N N . ASN B 1 211 ? -39.884 -31.600 -20.150 1.00 60.07 191 ASN B N 1
ATOM 3457 C CA . ASN B 1 211 ? -39.242 -30.299 -19.989 1.00 64.04 191 ASN B CA 1
ATOM 3458 C C . ASN B 1 211 ? -39.833 -29.451 -18.854 1.00 61.29 191 ASN B C 1
ATOM 3459 O O . ASN B 1 211 ? -39.214 -28.482 -18.414 1.00 56.43 191 ASN B O 1
ATOM 3464 N N . THR B 1 212 ? -40.989 -29.856 -18.333 1.00 51.19 192 THR B N 1
ATOM 3465 C CA . THR B 1 212 ? -41.686 -29.053 -17.327 1.00 54.25 192 THR B CA 1
ATOM 3466 C C . THR B 1 212 ? -41.480 -29.562 -15.902 1.00 51.79 192 THR B C 1
ATOM 3467 O O . THR B 1 212 ? -42.038 -29.008 -14.955 1.00 50.10 192 THR B O 1
ATOM 3471 N N . THR B 1 213 ? -40.723 -30.645 -15.755 1.00 48.22 193 THR B N 1
ATOM 3472 C CA . THR B 1 213 ? -40.653 -31.338 -14.473 1.00 51.57 193 THR B CA 1
ATOM 3473 C C . THR B 1 213 ? -39.867 -30.555 -13.424 1.00 46.24 193 THR B C 1
ATOM 3474 O O . THR B 1 213 ? -38.846 -29.936 -13.726 1.00 40.13 193 THR B O 1
ATOM 3478 N N . GLU B 1 214 ? -40.463 -30.445 -12.234 1.00 42.45 194 GLU B N 1
ATOM 3479 C CA . GLU B 1 214 ? -39.771 -29.942 -11.051 1.00 38.49 194 GLU B CA 1
ATOM 3480 C C . GLU B 1 214 ? -39.282 -31.138 -10.241 1.00 37.61 194 GLU B C 1
ATOM 3481 O O . GLU B 1 214 ? -40.026 -32.095 -10.034 1.00 37.60 194 GLU B O 1
ATOM 3487 N N . THR B 1 215 ? -38.019 -31.110 -9.830 1.00 34.27 195 THR B N 1
ATOM 3488 C CA . THR B 1 215 ? -37.495 -32.127 -8.925 1.00 33.21 195 THR B CA 1
ATOM 3489 C C . THR B 1 215 ? -37.328 -31.549 -7.520 1.00 33.62 195 THR B C 1
ATOM 3490 O O . THR B 1 215 ? -36.779 -30.461 -7.356 1.00 32.53 195 THR B O 1
ATOM 3494 N N . PHE B 1 216 ? -37.996 -32.170 -6.548 1.00 30.95 196 PHE B N 1
ATOM 3495 C CA . PHE B 1 216 ? -37.897 -31.743 -5.157 1.00 30.54 196 PHE B CA 1
ATOM 3496 C C . PHE B 1 216 ? -37.139 -32.809 -4.380 1.00 32.25 196 PHE B C 1
ATOM 3497 O O . PHE B 1 216 ? -37.385 -34.000 -4.564 1.00 31.53 196 PHE B O 1
ATOM 3505 N N . ALA B 1 217 ? -36.131 -32.398 -3.620 1.00 25.62 197 ALA B N 1
ATOM 3506 C CA . ALA B 1 217 ? -35.274 -33.369 -2.956 1.00 26.01 197 ALA B CA 1
ATOM 3507 C C . ALA B 1 217 ? -34.834 -32.931 -1.567 1.00 25.69 197 ALA B C 1
ATOM 3508 O O . ALA B 1 217 ? -34.762 -31.737 -1.267 1.00 27.74 197 ALA B O 1
ATOM 3510 N N . GLU B 1 218 ? -34.656 -33.916 -0.692 1.00 28.69 198 GLU B N 1
ATOM 3511 C CA . GLU B 1 218 ? -33.945 -33.719 0.561 1.00 25.40 198 GLU B CA 1
ATOM 3512 C C . GLU B 1 218 ? -32.510 -34.217 0.454 1.00 29.94 198 GLU B C 1
ATOM 3513 O O . GLU B 1 218 ? -32.262 -35.336 -0.000 1.00 29.10 198 GLU B O 1
ATOM 3519 N N . ILE B 1 219 ? -31.577 -33.290 0.639 1.00 26.35 199 ILE B N 1
ATOM 3520 C CA . ILE B 1 219 ? -30.162 -33.573 0.475 1.00 24.33 199 ILE B CA 1
ATOM 3521 C C . ILE B 1 219 ? -29.517 -33.506 1.851 1.00 27.48 199 ILE B C 1
ATOM 3522 O O . ILE B 1 219 ? -29.758 -32.561 2.598 1.00 24.28 199 ILE B O 1
ATOM 3527 N N . ALA B 1 220 ? -28.710 -34.504 2.195 1.00 25.83 200 ALA B N 1
ATOM 3528 C CA . ALA B 1 220 ? -27.928 -34.445 3.428 1.00 29.37 200 ALA B CA 1
ATOM 3529 C C . ALA B 1 220 ? -26.560 -35.089 3.256 1.00 30.69 200 ALA B C 1
ATOM 3530 O O . ALA B 1 220 ? -26.457 -36.250 2.856 1.00 29.95 200 ALA B O 1
ATOM 3532 N N . LEU B 1 221 ? -25.512 -34.344 3.594 1.00 29.39 201 LEU B N 1
ATOM 3533 C CA . LEU B 1 221 ? -24.173 -34.911 3.673 1.00 30.77 201 LEU B CA 1
ATOM 3534 C C . LEU B 1 221 ? -24.142 -36.072 4.651 1.00 30.43 201 LEU B C 1
ATOM 3535 O O . LEU B 1 221 ? -24.831 -36.056 5.673 1.00 26.98 201 LEU B O 1
ATOM 3540 N N . PRO B 1 222 ? -23.353 -37.099 4.324 1.00 30.32 202 PRO B N 1
ATOM 3541 C CA . PRO B 1 222 ? -23.104 -38.189 5.250 1.00 36.72 202 PRO B CA 1
ATOM 3542 C C . PRO B 1 222 ? -22.299 -37.729 6.457 1.00 33.21 202 PRO B C 1
ATOM 3543 O O . PRO B 1 222 ? -21.628 -36.697 6.415 1.00 33.68 202 PRO B O 1
ATOM 3547 N N . GLU B 1 223 ? -22.362 -38.532 7.513 1.00 36.76 203 GLU B N 1
ATOM 3548 C CA . GLU B 1 223 ? -21.779 -38.233 8.814 1.00 35.86 203 GLU B CA 1
ATOM 3549 C C . GLU B 1 223 ? -20.415 -37.533 8.778 1.00 40.10 203 GLU B C 1
ATOM 3550 O O . GLU B 1 223 ? -20.246 -36.477 9.390 1.00 37.22 203 GLU B O 1
ATOM 3556 N N . ASP B 1 224 ? -19.451 -38.098 8.057 1.00 37.62 204 ASP B N 1
ATOM 3557 C CA . ASP B 1 224 ? -18.094 -37.550 8.086 1.00 40.37 204 ASP B CA 1
ATOM 3558 C C . ASP B 1 224 ? -17.926 -36.197 7.378 1.00 41.02 204 ASP B C 1
ATOM 3559 O O . ASP B 1 224 ? -17.334 -35.274 7.939 1.00 39.57 204 ASP B O 1
ATOM 3564 N N . ALA B 1 225 ? -18.541 -36.040 6.208 1.00 37.16 205 ALA B N 1
ATOM 3565 C CA . ALA B 1 225 ? -18.522 -34.750 5.515 1.00 39.39 205 ALA B CA 1
ATOM 3566 C C . ALA B 1 225 ? -19.389 -33.705 6.220 1.00 35.48 205 ALA B C 1
ATOM 3567 O O . ALA B 1 225 ? -19.102 -32.507 6.170 1.00 34.89 205 ALA B O 1
ATOM 3569 N N . ARG B 1 226 ? -20.442 -34.170 6.890 1.00 34.25 206 ARG B N 1
ATOM 3570 C CA . ARG B 1 226 ? -21.354 -33.285 7.611 1.00 37.47 206 ARG B CA 1
ATOM 3571 C C . ARG B 1 226 ? -20.653 -32.446 8.678 1.00 37.39 206 ARG B C 1
ATOM 3572 O O . ARG B 1 226 ? -20.892 -31.243 8.782 1.00 30.29 206 ARG B O 1
ATOM 3580 N N . ALA B 1 227 ? -19.778 -33.076 9.455 1.00 37.69 207 ALA B N 1
ATOM 3581 C CA . ALA B 1 227 ? -18.997 -32.363 10.463 1.00 42.84 207 ALA B CA 1
ATOM 3582 C C . ALA B 1 227 ? -18.135 -31.257 9.852 1.00 45.20 207 ALA B C 1
ATOM 3583 O O . ALA B 1 227 ? -18.012 -30.171 10.419 1.00 52.17 207 ALA B O 1
ATOM 3585 N N . GLU B 1 228 ? -17.603 -31.515 8.658 1.00 40.02 208 GLU B N 1
ATOM 3586 C CA . GLU B 1 228 ? -16.681 -30.587 8.000 1.00 43.30 208 GLU B CA 1
ATOM 3587 C C . GLU B 1 228 ? -17.391 -29.464 7.238 1.00 34.68 208 GLU B C 1
ATOM 3588 O O . GLU B 1 228 ? -16.738 -28.595 6.662 1.00 31.61 208 GLU B O 1
ATOM 3594 N N . ALA B 1 229 ? -18.716 -29.533 7.150 1.00 34.55 209 ALA B N 1
ATOM 3595 C CA . ALA B 1 229 ? -19.459 -28.660 6.243 1.00 33.31 209 ALA B CA 1
ATOM 3596 C C . ALA B 1 229 ? -19.336 -27.183 6.625 1.00 28.22 209 ALA B C 1
ATOM 3597 O O . ALA B 1 229 ? -19.352 -26.305 5.759 1.00 25.00 209 ALA B O 1
ATOM 3599 N N . GLY B 1 230 ? -19.105 -26.925 7.910 1.00 26.42 210 GLY B N 1
ATOM 3600 C CA . GLY B 1 230 ? -18.947 -25.559 8.404 1.00 26.40 210 GLY B CA 1
ATOM 3601 C C . GLY B 1 230 ? -17.681 -24.885 7.914 1.00 27.47 210 GLY B C 1
ATOM 3602 O O . GLY B 1 230 ? -17.574 -23.657 7.936 1.00 31.03 210 GLY B O 1
ATOM 3603 N N . ARG B 1 231 ? -16.767 -25.676 7.362 1.00 27.12 211 ARG B N 1
ATOM 3604 C CA . ARG B 1 231 ? -15.518 -25.135 6.834 1.00 30.92 211 ARG B CA 1
ATOM 3605 C C . ARG B 1 231 ? -15.696 -24.526 5.446 1.00 27.91 211 ARG B C 1
ATOM 3606 O O . ARG B 1 231 ? -14.837 -23.786 4.968 1.00 28.39 211 ARG B O 1
ATOM 3614 N N . PHE B 1 232 ? -16.797 -24.872 4.788 1.00 24.48 212 PHE B N 1
ATOM 3615 C CA . PHE B 1 232 ? -17.023 -24.472 3.405 1.00 25.82 212 PHE B CA 1
ATOM 3616 C C . PHE B 1 232 ? -18.012 -23.316 3.346 1.00 28.31 212 PHE B C 1
ATOM 3617 O O . PHE B 1 232 ? -18.841 -23.153 4.242 1.00 26.98 212 PHE B O 1
ATOM 3625 N N . GLY B 1 233 ? -17.959 -22.547 2.263 1.00 25.18 213 GLY B N 1
ATOM 3626 C CA . GLY B 1 233 ? -19.106 -21.748 1.850 1.00 29.48 213 GLY B CA 1
ATOM 3627 C C . GLY B 1 233 ? -20.324 -22.627 1.646 1.00 27.85 213 GLY B C 1
ATOM 3628 O O . GLY B 1 233 ? -21.284 -22.563 2.413 1.00 25.34 213 GLY B O 1
ATOM 3629 N N . ILE B 1 234 ? -20.231 -23.531 0.678 1.00 23.15 214 ILE B N 1
ATOM 3630 C CA . ILE B 1 234 ? -21.109 -24.694 0.621 1.00 22.79 214 ILE B CA 1
ATOM 3631 C C . ILE B 1 234 ? -20.301 -25.911 0.155 1.00 23.40 214 ILE B C 1
ATOM 3632 O O . ILE B 1 234 ? -19.477 -25.794 -0.754 1.00 25.77 214 ILE B O 1
ATOM 3637 N N . HIS B 1 235 ? -20.346 -26.991 0.936 1.00 22.26 215 HIS B N 1
ATOM 3638 C CA . HIS B 1 235 ? -19.622 -28.217 0.583 1.00 23.45 215 HIS B CA 1
ATOM 3639 C C . HIS B 1 235 ? -19.923 -28.622 -0.837 1.00 27.63 215 HIS B C 1
ATOM 3640 O O . HIS B 1 235 ? -21.091 -28.771 -1.201 1.00 25.26 215 HIS B O 1
ATOM 3647 N N . PRO B 1 236 ? -18.877 -28.865 -1.652 1.00 25.44 216 PRO B N 1
ATOM 3648 C CA . PRO B 1 236 ? -19.148 -29.126 -3.066 1.00 26.92 216 PRO B CA 1
ATOM 3649 C C . PRO B 1 236 ? -20.013 -30.364 -3.291 1.00 25.11 216 PRO B C 1
ATOM 3650 O O . PRO B 1 236 ? -20.767 -30.418 -4.265 1.00 28.36 216 PRO B O 1
ATOM 3654 N N . ALA B 1 237 ? -19.920 -31.338 -2.389 1.00 25.55 217 ALA B N 1
ATOM 3655 C CA . ALA B 1 237 ? -20.754 -32.534 -2.465 1.00 28.59 217 ALA B CA 1
ATOM 3656 C C . ALA B 1 237 ? -22.222 -32.225 -2.207 1.00 31.59 217 ALA B C 1
ATOM 3657 O O . ALA B 1 237 ? -23.105 -32.888 -2.750 1.00 27.93 217 ALA B O 1
ATOM 3659 N N . LEU B 1 238 ? -22.484 -31.262 -1.330 1.00 24.84 218 LEU B N 1
ATOM 3660 C CA . LEU B 1 238 ? -23.860 -30.903 -1.023 1.00 25.80 218 LEU B CA 1
ATOM 3661 C C . LEU B 1 238 ? -24.518 -30.212 -2.216 1.00 25.37 218 LEU B C 1
ATOM 3662 O O . LEU B 1 238 ? -25.572 -30.645 -2.685 1.00 28.34 218 LEU B O 1
ATOM 3667 N N . LEU B 1 239 ? -23.794 -29.281 -2.830 1.00 24.89 219 LEU B N 1
ATOM 3668 C CA . LEU B 1 239 ? -24.300 -28.581 -4.005 1.00 25.87 219 LEU B CA 1
ATOM 3669 C C . LEU B 1 239 ? -24.379 -29.506 -5.215 1.00 25.50 219 LEU B C 1
ATOM 3670 O O . LEU B 1 239 ? -25.278 -29.376 -6.048 1.00 25.57 219 LEU B O 1
ATOM 3675 N N . ASP B 1 240 ? -23.388 -30.380 -5.359 1.00 25.27 220 ASP B N 1
ATOM 3676 C CA . ASP B 1 240 ? -23.401 -31.349 -6.449 1.00 29.33 220 ASP B CA 1
ATOM 3677 C C . ASP B 1 240 ? -24.639 -32.229 -6.364 1.00 31.68 220 ASP B C 1
ATOM 3678 O O . ASP B 1 240 ? -25.364 -32.395 -7.345 1.00 27.37 220 ASP B O 1
ATOM 3683 N N . ALA B 1 241 ? -24.913 -32.729 -5.164 1.00 26.54 221 ALA B N 1
ATOM 3684 C CA . ALA B 1 241 ? -26.055 -33.603 -4.939 1.00 30.04 221 ALA B CA 1
ATOM 3685 C C . ALA B 1 241 ? -27.375 -32.852 -5.081 1.00 29.91 221 ALA B C 1
ATOM 3686 O O . ALA B 1 241 ? -28.364 -33.412 -5.553 1.00 27.01 221 ALA B O 1
ATOM 3688 N N . ALA B 1 242 ? -27.377 -31.570 -4.733 1.00 25.90 222 ALA B N 1
ATOM 3689 C CA . ALA B 1 242 ? -28.549 -30.734 -4.966 1.00 28.69 222 ALA B CA 1
ATOM 3690 C C . ALA B 1 242 ? -28.968 -30.778 -6.434 1.00 32.02 222 ALA B C 1
ATOM 3691 O O . ALA B 1 242 ? -30.149 -30.936 -6.745 1.00 28.63 222 ALA B O 1
ATOM 3693 N N . LEU B 1 243 ? -27.984 -30.763 -7.329 1.00 28.29 223 LEU B N 1
ATOM 3694 C CA . LEU B 1 243 ? -28.265 -30.710 -8.759 1.00 31.40 223 LEU B CA 1
ATOM 3695 C C . LEU B 1 243 ? -28.386 -32.099 -9.386 1.00 32.99 223 LEU B C 1
ATOM 3696 O O . LEU B 1 243 ? -29.269 -32.334 -10.210 1.00 35.10 223 LEU B O 1
ATOM 3701 N N . HIS B 1 244 ? -27.585 -33.048 -8.906 1.00 30.42 224 HIS B N 1
ATOM 3702 C CA . HIS B 1 244 ? -27.643 -34.412 -9.431 1.00 32.64 224 HIS B CA 1
ATOM 3703 C C . HIS B 1 244 ? -28.779 -35.238 -8.879 1.00 39.40 224 HIS B C 1
ATOM 3704 O O . HIS B 1 244 ? -29.016 -36.359 -9.336 1.00 32.79 224 HIS B O 1
ATOM 3711 N N . SER B 1 245 ? -29.603 -34.618 -8.038 1.00 31.64 225 SER B N 1
ATOM 3712 C CA . SER B 1 245 ? -30.900 -35.185 -7.675 1.00 35.74 225 SER B CA 1
ATOM 3713 C C . SER B 1 245 ? -31.741 -35.472 -8.915 1.00 36.21 225 SER B C 1
ATOM 3714 O O . SER B 1 245 ? -32.545 -36.405 -8.929 1.00 34.94 225 SER B O 1
ATOM 3717 N N . THR B 1 246 ? -31.552 -34.665 -9.956 1.00 34.93 226 THR B N 1
ATOM 3718 C CA . THR B 1 246 ? -32.188 -34.916 -11.246 1.00 38.12 226 THR B CA 1
ATOM 3719 C C . THR B 1 246 ? -31.723 -36.222 -11.891 1.00 36.19 226 THR B C 1
ATOM 3720 O O . THR B 1 246 ? -32.520 -36.923 -12.514 1.00 46.54 226 THR B O 1
ATOM 3724 N N . MET B 1 247 ? -30.418 -36.479 -11.860 1.00 38.38 227 MET B N 1
ATOM 3725 C CA . MET B 1 247 ? -29.882 -37.729 -12.399 1.00 40.64 227 MET B CA 1
ATOM 3726 C C . MET B 1 247 ? -30.379 -38.935 -11.602 1.00 45.28 227 MET B C 1
ATOM 3727 O O . MET B 1 247 ? -30.684 -39.982 -12.172 1.00 44.45 227 MET B O 1
ATOM 3732 N N . VAL B 1 248 ? -30.279 -38.840 -10.275 1.00 37.41 228 VAL B N 1
ATOM 3733 C CA . VAL B 1 248 ? -30.742 -39.911 -9.396 1.00 41.77 228 VAL B CA 1
ATOM 3734 C C . VAL B 1 248 ? -32.209 -40.229 -9.664 1.00 38.00 228 VAL B C 1
ATOM 3735 O O . VAL B 1 248 ? -32.604 -41.392 -9.745 1.00 44.70 228 VAL B O 1
ATOM 3739 N N . SER B 1 249 ? -33.009 -39.175 -9.780 1.00 39.33 229 SER B N 1
ATOM 3740 C CA . SER B 1 249 ? -34.441 -39.297 -10.012 1.00 42.10 229 SER B CA 1
ATOM 3741 C C . SER B 1 249 ? -34.722 -40.029 -11.320 1.00 50.69 229 SER B C 1
ATOM 3742 O O . SER B 1 249 ? -35.626 -40.860 -11.398 1.00 49.54 229 SER B O 1
ATOM 3745 N N . ALA B 1 250 ? -33.939 -39.713 -12.347 1.00 45.24 230 ALA B N 1
ATOM 3746 C CA . ALA B 1 250 ? -34.136 -40.301 -13.666 1.00 53.73 230 ALA B CA 1
ATOM 3747 C C . ALA B 1 250 ? -33.658 -41.752 -13.730 1.00 53.30 230 ALA B C 1
ATOM 3748 O O . ALA B 1 250 ? -34.207 -42.560 -14.479 1.00 51.34 230 ALA B O 1
ATOM 3750 N N . ALA B 1 251 ? -32.660 -42.088 -12.916 1.00 46.55 231 ALA B N 1
ATOM 3751 C CA . ALA B 1 251 ? -32.100 -43.439 -12.907 1.00 46.50 231 ALA B CA 1
ATOM 3752 C C . ALA B 1 251 ? -32.959 -44.420 -12.112 1.00 55.70 231 ALA B C 1
ATOM 3753 O O . ALA B 1 251 ? -34.005 -44.054 -11.573 1.00 60.81 231 ALA B O 1
ATOM 3755 N N . LEU B 1 263 ? -21.130 -33.807 -16.843 1.00 74.95 243 LEU B N 1
ATOM 3756 C CA . LEU B 1 263 ? -20.254 -32.658 -16.652 1.00 75.83 243 LEU B CA 1
ATOM 3757 C C . LEU B 1 263 ? -20.783 -31.426 -17.385 1.00 75.55 243 LEU B C 1
ATOM 3758 O O . LEU B 1 263 ? -20.726 -31.359 -18.614 1.00 78.21 243 LEU B O 1
ATOM 3763 N N . PRO B 1 264 ? -21.350 -30.469 -16.632 1.00 74.54 244 PRO B N 1
ATOM 3764 C CA . PRO B 1 264 ? -22.052 -29.345 -17.256 1.00 65.67 244 PRO B CA 1
ATOM 3765 C C . PRO B 1 264 ? -21.101 -28.215 -17.654 1.00 64.38 244 PRO B C 1
ATOM 3766 O O . PRO B 1 264 ? -19.906 -28.283 -17.366 1.00 67.44 244 PRO B O 1
ATOM 3770 N N . PHE B 1 265 ? -21.648 -27.148 -18.235 1.00 54.90 245 PHE B N 1
ATOM 3771 C CA . PHE B 1 265 ? -20.848 -26.234 -19.051 1.00 51.75 245 PHE B CA 1
ATOM 3772 C C . PHE B 1 265 ? -20.839 -24.773 -18.573 1.00 45.04 245 PHE B C 1
ATOM 3773 O O . PHE B 1 265 ? -19.789 -24.258 -18.190 1.00 45.01 245 PHE B O 1
ATOM 3781 N N . ALA B 1 266 ? -21.998 -24.118 -18.553 1.00 33.86 246 ALA B N 1
ATOM 3782 C CA . ALA B 1 266 ? -22.062 -22.720 -18.113 1.00 33.37 246 ALA B CA 1
ATOM 3783 C C . ALA B 1 266 ? -22.970 -22.505 -16.903 1.00 35.17 246 ALA B C 1
ATOM 3784 O O . ALA B 1 266 ? -24.157 -22.832 -16.935 1.00 29.18 246 ALA B O 1
ATOM 3786 N N . TRP B 1 267 ? -22.395 -21.940 -15.844 1.00 31.30 247 TRP B N 1
ATOM 3787 C CA . TRP B 1 267 ? -23.153 -21.456 -14.691 1.00 29.12 247 TRP B CA 1
ATOM 3788 C C . TRP B 1 267 ? -23.520 -20.013 -14.874 1.00 30.92 247 TRP B C 1
ATOM 3789 O O . TRP B 1 267 ? -22.663 -19.186 -15.192 1.00 31.24 247 TRP B O 1
ATOM 3800 N N . ASN B 1 268 ? -24.742 -19.667 -14.473 1.00 27.23 248 ASN B N 1
ATOM 3801 C CA . ASN B 1 268 ? -25.219 -18.289 -14.534 1.00 30.50 248 ASN B CA 1
ATOM 3802 C C . ASN B 1 268 ? -25.979 -17.917 -13.267 1.00 29.52 248 ASN B C 1
ATOM 3803 O O . ASN B 1 268 ? -26.926 -18.604 -12.882 1.00 27.40 248 ASN B O 1
ATOM 3808 N N . GLY B 1 269 ? -25.572 -16.821 -12.633 1.00 25.92 249 GLY B N 1
ATOM 3809 C CA . GLY B 1 269 ? -26.347 -16.219 -11.551 1.00 29.19 249 GLY B CA 1
ATOM 3810 C C . GLY B 1 269 ? -26.414 -17.082 -10.305 1.00 29.36 249 GLY B C 1
ATOM 3811 O O . GLY B 1 269 ? -27.498 -17.460 -9.862 1.00 27.73 249 GLY B O 1
ATOM 3812 N N . LEU B 1 270 ? -25.253 -17.380 -9.728 1.00 26.53 250 LEU B N 1
ATOM 3813 C CA . LEU B 1 270 ? -25.199 -18.104 -8.462 1.00 29.00 250 LEU B CA 1
ATOM 3814 C C . LEU B 1 270 ? -24.934 -17.181 -7.281 1.00 27.88 250 LEU B C 1
ATOM 3815 O O . LEU B 1 270 ? -23.921 -16.481 -7.237 1.00 27.49 250 LEU B O 1
ATOM 3820 N N . ARG B 1 271 ? -25.834 -17.230 -6.304 1.00 22.26 251 ARG B N 1
ATOM 3821 C CA . ARG B 1 271 ? -25.706 -16.458 -5.072 1.00 25.53 251 ARG B CA 1
ATOM 3822 C C . ARG B 1 271 ? -25.697 -17.460 -3.924 1.00 23.14 251 ARG B C 1
ATOM 3823 O O . ARG B 1 271 ? -26.583 -18.309 -3.833 1.00 23.15 251 ARG B O 1
ATOM 3831 N N . LEU B 1 272 ? -24.695 -17.372 -3.058 1.00 21.10 252 LEU B N 1
ATOM 3832 C CA . LEU B 1 272 ? -24.685 -18.171 -1.841 1.00 21.82 252 LEU B CA 1
ATOM 3833 C C . LEU B 1 272 ? -25.184 -17.331 -0.669 1.00 21.86 252 LEU B C 1
ATOM 3834 O O . LEU B 1 272 ? -24.545 -16.350 -0.288 1.00 24.50 252 LEU B O 1
ATOM 3839 N N . HIS B 1 273 ? -26.380 -17.648 -0.178 1.00 22.70 253 HIS B N 1
ATOM 3840 C CA . HIS B 1 273 ? -27.053 -16.806 0.812 1.00 21.48 253 HIS B CA 1
ATOM 3841 C C . HIS B 1 273 ? -26.638 -17.120 2.221 1.00 21.30 253 HIS B C 1
ATOM 3842 O O . HIS B 1 273 ? -26.821 -16.300 3.119 1.00 26.94 253 HIS B O 1
ATOM 3849 N N . ALA B 1 274 ? -26.260 -18.370 2.463 1.00 22.23 254 ALA B N 1
ATOM 3850 C CA . ALA B 1 274 ? -25.875 -18.793 3.803 1.00 29.15 254 ALA B CA 1
ATOM 3851 C C . ALA B 1 274 ? -24.728 -19.778 3.698 1.00 27.94 254 ALA B C 1
ATOM 3852 O O . ALA B 1 274 ? -24.643 -20.537 2.733 1.00 23.47 254 ALA B O 1
ATOM 3854 N N . ALA B 1 275 ? -23.810 -19.716 4.655 1.00 23.89 255 ALA B N 1
ATOM 3855 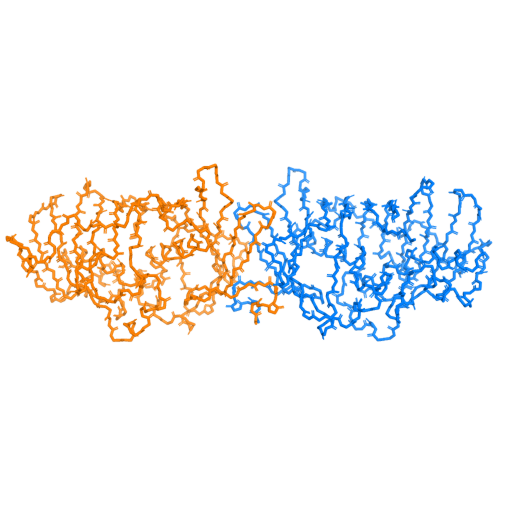C CA . ALA B 1 275 ? -22.611 -20.537 4.600 1.00 23.24 255 ALA B CA 1
ATOM 3856 C C . ALA B 1 275 ? -22.749 -21.768 5.475 1.00 25.34 255 ALA B C 1
ATOM 3857 O O . ALA B 1 275 ? -23.435 -21.746 6.498 1.00 23.67 255 ALA B O 1
ATOM 3859 N N . GLY B 1 276 ? -22.033 -22.821 5.098 1.00 19.66 256 GLY B N 1
ATOM 3860 C CA . GLY B 1 276 ? -21.825 -23.966 5.974 1.00 23.10 256 GLY B CA 1
ATOM 3861 C C . GLY B 1 276 ? -23.002 -24.919 6.120 1.00 26.20 256 GLY B C 1
ATOM 3862 O O . GLY B 1 276 ? -23.031 -25.715 7.058 1.00 25.95 256 GLY B O 1
ATOM 3863 N N . ALA B 1 277 ? -23.919 -24.920 5.155 1.00 23.05 257 ALA B N 1
ATOM 3864 C CA . ALA B 1 277 ? -25.064 -25.838 5.198 1.00 22.11 257 ALA B CA 1
ATOM 3865 C C . ALA B 1 277 ? -24.604 -27.293 5.080 1.00 26.89 257 ALA B C 1
ATOM 3866 O O . ALA B 1 277 ? -23.596 -27.576 4.436 1.00 26.22 257 ALA B O 1
ATOM 3868 N N . SER B 1 278 ? -25.364 -28.221 5.654 1.00 22.52 258 SER B N 1
ATOM 3869 C CA . SER B 1 278 ? -25.077 -29.638 5.455 1.00 26.61 258 SER B CA 1
ATOM 3870 C C . SER B 1 278 ? -26.319 -30.437 5.077 1.00 26.29 258 SER B C 1
ATOM 3871 O O . SER B 1 278 ? -26.233 -31.631 4.794 1.00 28.11 258 SER B O 1
ATOM 3874 N N . VAL B 1 279 ? -27.483 -29.801 5.179 1.00 25.60 259 VAL B N 1
ATOM 3875 C CA . VAL B 1 279 ? -28.755 -30.432 4.824 1.00 26.22 259 VAL B CA 1
ATOM 3876 C C . VAL B 1 279 ? -29.641 -29.417 4.099 1.00 28.75 259 VAL B C 1
ATOM 3877 O O . VAL B 1 279 ? -29.752 -28.272 4.535 1.00 26.57 259 VAL B O 1
ATOM 3881 N N . LEU B 1 280 ? -30.209 -29.812 2.961 1.00 24.30 260 LEU B N 1
ATOM 3882 C CA . LEU B 1 280 ? -31.034 -28.899 2.161 1.00 23.65 260 LEU B CA 1
ATOM 3883 C C . LEU B 1 280 ? -32.410 -29.481 1.839 1.00 26.25 260 LEU B C 1
ATOM 3884 O O . LEU B 1 280 ? -32.574 -30.699 1.771 1.00 24.60 260 LEU B O 1
ATOM 3889 N N . ARG B 1 281 ? -33.390 -28.602 1.634 1.00 24.85 261 ARG B N 1
ATOM 3890 C CA . ARG B 1 281 ? -34.529 -28.904 0.760 1.00 28.30 261 ARG B CA 1
ATOM 3891 C C . ARG B 1 281 ? -34.350 -28.135 -0.529 1.00 23.93 261 ARG B C 1
ATOM 3892 O O . ARG B 1 281 ? -34.090 -26.933 -0.505 1.00 24.29 261 ARG B O 1
ATOM 3900 N N . VAL B 1 282 ? -34.655 -28.780 -1.647 1.00 24.35 262 VAL B N 1
ATOM 3901 C CA . VAL B 1 282 ? -34.233 -28.252 -2.930 1.00 23.97 262 VAL B CA 1
ATOM 3902 C C . VAL B 1 282 ? -35.368 -28.342 -3.944 1.00 28.57 262 VAL B C 1
ATOM 3903 O O . VAL B 1 282 ? -36.137 -29.306 -3.944 1.00 24.81 262 VAL B O 1
ATOM 3907 N N . ARG B 1 283 ? -35.526 -27.283 -4.737 1.00 23.49 263 ARG B N 1
ATOM 3908 C CA . ARG B 1 283 ? -36.312 -27.336 -5.967 1.00 25.80 263 ARG B CA 1
ATOM 3909 C C . ARG B 1 283 ? -35.427 -27.122 -7.197 1.00 30.83 263 ARG B C 1
ATOM 3910 O O . ARG B 1 283 ? -34.793 -26.075 -7.346 1.00 25.10 263 ARG B O 1
ATOM 3918 N N . VAL B 1 284 ? -35.369 -28.135 -8.058 1.00 29.26 264 VAL B N 1
ATOM 3919 C CA . VAL B 1 284 ? -34.675 -28.030 -9.338 1.00 27.87 264 VAL B CA 1
ATOM 3920 C C . VAL B 1 284 ? -35.674 -28.001 -10.491 1.00 32.91 264 VAL B C 1
ATOM 3921 O O . VAL B 1 284 ? -36.536 -28.874 -10.593 1.00 30.86 264 VAL B O 1
ATOM 3925 N N . ALA B 1 285 ? -35.624 -26.934 -11.284 1.00 33.86 265 ALA B N 1
ATOM 3926 C CA . ALA B 1 285 ? -36.529 -26.761 -12.421 1.00 34.49 265 ALA B CA 1
ATOM 3927 C C . ALA B 1 285 ? -35.713 -26.608 -13.701 1.00 34.54 265 ALA B C 1
ATOM 3928 O O . ALA B 1 285 ? -34.486 -26.519 -13.650 1.00 33.26 265 ALA B O 1
ATOM 3930 N N . LYS B 1 286 ? -36.378 -26.632 -14.851 1.00 33.89 266 LYS B N 1
ATOM 3931 C CA . LYS B 1 286 ? -35.665 -26.525 -16.121 1.00 35.13 266 LYS B CA 1
ATOM 3932 C C . LYS B 1 286 ? -36.084 -25.284 -16.902 1.00 39.54 266 LYS B C 1
ATOM 3933 O O . LYS B 1 286 ? -37.171 -25.248 -17.477 1.00 41.38 266 LYS B O 1
ATOM 3939 N N . PRO B 1 287 ? -35.223 -24.252 -16.912 1.00 34.28 267 PRO B N 1
ATOM 3940 C CA . PRO B 1 287 ? -35.532 -23.006 -17.615 1.00 35.73 267 PRO B CA 1
ATOM 3941 C C . PRO B 1 287 ? -35.593 -23.222 -19.126 1.00 40.74 267 PRO B C 1
ATOM 3942 O O . PRO B 1 287 ? -36.298 -22.503 -19.834 1.00 41.31 267 PRO B O 1
ATOM 3946 N N . GLU B 1 288 ? -34.755 -24.133 -19.613 1.00 40.00 268 GLU B N 1
ATOM 3947 C CA . GLU B 1 288 ? -34.731 -24.511 -21.022 1.00 41.00 268 GLU B CA 1
ATOM 3948 C C . GLU B 1 288 ? -34.469 -26.008 -21.022 1.00 43.98 268 GLU B C 1
ATOM 3949 O O . GLU B 1 288 ? -34.108 -26.564 -19.987 1.00 34.78 268 GLU B O 1
ATOM 3955 N N . ARG B 1 289 ? -34.775 -26.690 -22.119 1.00 37.72 269 ARG B N 1
ATOM 3956 C CA . ARG B 1 289 ? -34.733 -28.145 -22.082 1.00 37.92 269 ARG B CA 1
ATOM 3957 C C . ARG B 1 289 ? -33.334 -28.679 -21.777 1.00 35.90 269 ARG B C 1
ATOM 3958 O O . ARG B 1 289 ? -33.192 -29.765 -21.214 1.00 42.43 269 ARG B O 1
ATOM 3966 N N . ASP B 1 290 ? -32.319 -27.833 -21.953 1.00 36.08 270 ASP B N 1
ATOM 3967 C CA . ASP B 1 290 ? -30.940 -28.262 -21.737 1.00 43.60 270 ASP B CA 1
ATOM 3968 C C . ASP B 1 290 ? -30.301 -27.597 -20.518 1.00 46.36 270 ASP B C 1
ATOM 3969 O O . ASP B 1 290 ? -29.082 -27.637 -20.352 1.00 39.07 270 ASP B O 1
ATOM 3974 N N . SER B 1 291 ? -31.128 -27.048 -19.632 1.00 40.08 271 SER B N 1
ATOM 3975 C CA . SER B 1 291 ? -30.607 -26.382 -18.443 1.00 40.35 271 SER B CA 1
ATOM 3976 C C . SER B 1 291 ? -31.407 -26.649 -17.170 1.00 38.37 271 SER B C 1
ATOM 3977 O O . SER B 1 291 ? -32.509 -27.199 -17.212 1.00 34.56 271 SER B O 1
ATOM 3980 N N . LEU B 1 292 ? -30.775 -26.356 -16.034 1.00 31.92 272 LEU B N 1
ATOM 3981 C CA . LEU B 1 292 ? -31.394 -26.488 -14.718 1.00 30.86 272 LEU B CA 1
ATOM 3982 C C . LEU B 1 292 ? -31.325 -25.151 -13.983 1.00 29.81 272 LEU B C 1
ATOM 3983 O O . LEU B 1 292 ? -30.406 -24.359 -14.201 1.00 29.77 272 LEU B O 1
ATOM 3988 N N . SER B 1 293 ? -32.258 -24.941 -13.061 1.00 25.47 273 SER B N 1
ATOM 3989 C CA . SER B 1 293 ? -32.173 -23.840 -12.107 1.00 28.63 273 SER B CA 1
ATOM 3990 C C . SER B 1 293 ? -32.387 -24.417 -10.713 1.00 30.85 273 SER B C 1
ATOM 3991 O O . SER B 1 293 ? -32.876 -25.538 -10.578 1.00 29.00 273 SER B O 1
ATOM 3994 N N . LEU B 1 294 ? -31.884 -23.730 -9.689 1.00 27.29 274 LEU B N 1
ATOM 3995 C CA . LEU B 1 294 ? -31.915 -24.275 -8.333 1.00 29.67 274 LEU B CA 1
ATOM 3996 C C . LEU B 1 294 ? -32.280 -23.217 -7.302 1.00 27.02 274 LEU B C 1
ATOM 3997 O O . LEU B 1 294 ? -31.769 -22.096 -7.337 1.00 25.94 274 LEU B O 1
ATOM 4002 N N . GLU B 1 295 ? -33.178 -23.578 -6.391 1.00 24.69 275 GLU B N 1
ATOM 4003 C CA . GLU B 1 295 ? -33.329 -22.867 -5.128 1.00 27.11 275 GLU B CA 1
ATOM 4004 C C . GLU B 1 295 ? -33.257 -23.879 -3.993 1.00 29.05 275 GLU B C 1
ATOM 4005 O O . GLU B 1 295 ? -33.790 -24.984 -4.104 1.00 26.44 275 GLU B O 1
ATOM 4011 N N . ALA B 1 296 ? -32.500 -23.546 -2.952 1.00 21.88 276 ALA B N 1
ATOM 4012 C CA . ALA B 1 296 ? -32.291 -24.464 -1.841 1.00 22.40 276 ALA B CA 1
ATOM 4013 C C . ALA B 1 296 ? -32.388 -23.725 -0.513 1.00 22.36 276 ALA B C 1
ATOM 4014 O O . ALA B 1 296 ? -31.911 -22.597 -0.387 1.00 23.00 276 ALA B O 1
ATOM 4016 N N . VAL B 1 297 ? -33.027 -24.361 0.466 1.00 23.58 277 VAL B N 1
ATOM 4017 C CA . VAL B 1 297 ? -33.158 -23.798 1.808 1.00 22.28 277 VAL B CA 1
ATOM 4018 C C . VAL B 1 297 ? -32.668 -24.818 2.828 1.00 23.77 277 VAL B C 1
ATOM 4019 O O . VAL B 1 297 ? -32.509 -25.993 2.505 1.00 25.07 277 VAL B O 1
ATOM 4023 N N . ASP B 1 298 ? -32.322 -24.355 4.024 1.00 25.42 278 ASP B N 1
ATOM 4024 C CA . ASP B 1 298 ? -31.886 -25.279 5.061 1.00 30.03 278 ASP B CA 1
ATOM 4025 C C . ASP B 1 298 ? -33.086 -25.789 5.855 1.00 29.13 278 ASP B C 1
ATOM 4026 O O . ASP B 1 298 ? -34.234 -25.532 5.490 1.00 31.47 278 ASP B O 1
ATOM 4031 N N . GLU B 1 299 ? -32.820 -26.591 6.880 1.00 33.85 279 GLU B N 1
ATOM 4032 C CA . GLU B 1 299 ? -33.882 -27.258 7.626 1.00 41.37 279 GLU B CA 1
ATOM 4033 C C . GLU B 1 299 ? -34.849 -26.267 8.273 1.00 39.61 279 GLU B C 1
ATOM 4034 O O . GLU B 1 299 ? -36.019 -26.584 8.485 1.00 49.48 279 GLU B O 1
ATOM 4040 N N . SER B 1 300 ? -34.367 -25.062 8.565 1.00 32.89 280 SER B N 1
ATOM 4041 C CA . SER B 1 300 ? -35.206 -24.044 9.199 1.00 37.76 280 SER B CA 1
ATOM 4042 C C . SER B 1 300 ? -35.892 -23.123 8.188 1.00 35.96 280 SER B C 1
ATOM 4043 O O . SER B 1 300 ? -36.548 -22.154 8.569 1.00 39.99 280 SER B O 1
ATOM 4046 N N . GLY B 1 301 ? -35.708 -23.406 6.902 1.00 32.95 281 GLY B N 1
ATOM 4047 C CA . GLY B 1 301 ? -36.388 -22.652 5.853 1.00 33.96 281 GLY B CA 1
ATOM 4048 C C . GLY B 1 301 ? -35.592 -21.468 5.331 1.00 32.01 281 GLY B C 1
ATOM 4049 O O . GLY B 1 301 ? -36.060 -20.733 4.463 1.00 31.16 281 GLY B O 1
ATOM 4050 N N . GLY B 1 302 ? -34.395 -21.265 5.872 1.00 27.34 282 GLY B N 1
ATOM 4051 C CA . GLY B 1 302 ? -33.563 -20.140 5.451 1.00 30.03 282 GLY B CA 1
ATOM 4052 C C . GLY B 1 302 ? -32.934 -20.395 4.095 1.00 25.15 282 GLY B C 1
ATOM 4053 O O . GLY B 1 302 ? -32.506 -21.512 3.807 1.00 21.76 282 GLY B O 1
ATOM 4054 N N . LEU B 1 303 ? -33.003 -19.402 3.214 1.00 23.84 283 LEU B N 1
ATOM 4055 C CA . LEU B 1 303 ? -32.417 -19.514 1.882 1.00 23.17 283 LEU B CA 1
ATOM 4056 C C . LEU B 1 303 ? -30.922 -19.816 1.977 1.00 27.17 283 LEU B C 1
ATOM 4057 O O . LEU B 1 303 ? -30.197 -19.133 2.700 1.00 22.94 283 LEU B O 1
ATOM 4062 N N . VAL B 1 304 ? -30.453 -20.804 1.217 1.00 21.56 284 VAL B N 1
ATOM 4063 C CA . VAL B 1 304 ? -29.028 -21.138 1.205 1.00 22.83 284 VAL B CA 1
ATOM 4064 C C . VAL B 1 304 ? -28.331 -20.794 -0.114 1.00 25.23 284 VAL B C 1
ATOM 4065 O O . VAL B 1 304 ? -27.292 -20.135 -0.120 1.00 21.51 284 VAL B O 1
ATOM 4069 N N . VAL B 1 305 ? -28.926 -21.187 -1.234 1.00 22.90 285 VAL B N 1
ATOM 4070 C CA . VAL B 1 305 ? -28.291 -20.960 -2.529 1.00 21.04 285 VAL B CA 1
ATOM 4071 C C . VAL B 1 305 ? -29.337 -20.847 -3.638 1.00 23.73 285 VAL B C 1
ATOM 4072 O O . VAL B 1 305 ? -30.407 -21.451 -3.541 1.00 25.75 285 VAL B O 1
ATOM 4076 N N . THR B 1 306 ? -29.168 -19.844 -4.499 1.00 22.33 286 THR B N 1
ATOM 4077 C CA . THR B 1 306 ? -29.994 -19.738 -5.702 1.00 24.19 286 THR B CA 1
ATOM 4078 C C . THR B 1 306 ? -29.108 -19.766 -6.944 1.00 28.43 286 THR B C 1
ATOM 4079 O O . THR B 1 306 ? -27.946 -19.364 -6.891 1.00 23.77 286 THR B O 1
ATOM 4083 N N . LEU B 1 307 ? -29.604 -20.397 -8.007 1.00 26.43 287 LEU B N 1
ATOM 4084 C CA . LEU B 1 307 ? -28.842 -20.534 -9.245 1.00 25.65 287 LEU B CA 1
ATOM 4085 C C . LEU B 1 307 ? -29.780 -20.338 -10.426 1.00 28.04 287 LEU B C 1
ATOM 4086 O O . LEU B 1 307 ? -30.739 -21.092 -10.592 1.00 28.69 287 LEU B O 1
ATOM 4091 N N . ASP B 1 308 ? -29.553 -19.282 -11.198 1.00 24.43 288 ASP B N 1
ATOM 4092 C CA . ASP B 1 308 ? -30.419 -18.979 -12.330 1.00 30.78 288 ASP B CA 1
ATOM 4093 C C . ASP B 1 308 ? -30.419 -20.087 -13.378 1.00 35.09 288 ASP B C 1
ATOM 4094 O O . ASP B 1 308 ? -31.479 -20.529 -13.818 1.00 28.21 288 ASP B O 1
ATOM 4099 N N . SER B 1 309 ? -29.233 -20.489 -13.825 1.00 26.63 289 SER B N 1
ATOM 4100 C CA . SER B 1 309 ? -29.133 -21.552 -14.816 1.00 29.06 289 SER B CA 1
ATOM 4101 C C . SER B 1 309 ? -27.788 -22.267 -14.815 1.00 30.40 289 SER B C 1
ATOM 4102 O O . SER B 1 309 ? -26.739 -21.654 -14.618 1.00 29.90 289 SER B O 1
ATOM 4105 N N . LEU B 1 310 ? -27.852 -23.591 -14.927 1.00 27.11 290 LEU B N 1
ATOM 4106 C CA . LEU B 1 310 ? -26.702 -24.394 -15.314 1.00 25.47 290 LEU B CA 1
ATOM 4107 C C . LEU B 1 310 ? -27.005 -25.069 -16.644 1.00 33.74 290 LEU B C 1
ATOM 4108 O O . LEU B 1 310 ? -27.934 -25.871 -16.744 1.00 30.85 290 LEU B O 1
ATOM 4113 N N . VAL B 1 311 ? -26.254 -24.697 -17.675 1.00 32.27 291 VAL B N 1
ATOM 4114 C CA . VAL B 1 311 ? -26.537 -25.155 -19.028 1.00 37.53 291 VAL B CA 1
ATOM 4115 C C . VAL B 1 311 ? -25.639 -26.329 -19.401 1.00 41.06 291 VAL B C 1
ATOM 4116 O O . VAL B 1 311 ? -24.464 -26.366 -19.031 1.00 38.94 291 VAL B O 1
ATOM 4120 N N . GLY B 1 312 ? -26.217 -27.317 -20.076 1.00 41.05 292 GLY B N 1
ATOM 4121 C CA . GLY B 1 312 ? -25.434 -28.386 -20.688 1.00 53.45 292 GLY B CA 1
ATOM 4122 C C . GLY B 1 312 ? -25.286 -28.203 -22.187 1.00 52.59 292 GLY B C 1
ATOM 4123 O O . GLY B 1 312 ? -26.203 -27.729 -22.856 1.00 52.70 292 GLY B O 1
ATOM 4124 N N . ARG B 1 313 ? -24.099 -28.516 -22.701 1.00 56.42 293 ARG B N 1
ATOM 4125 C CA . ARG B 1 313 ? -23.809 -28.408 -24.132 1.00 57.97 293 ARG B CA 1
ATOM 4126 C C . ARG B 1 313 ? -22.430 -28.987 -24.436 1.00 67.12 293 ARG B C 1
ATOM 4127 O O . ARG B 1 313 ? -21.766 -29.532 -23.553 1.00 65.26 293 ARG B O 1
#

Foldseek 3Di:
DQVVVPFAALLALFWGTKHADVVFRKIKTKGKDACVSVVQLCQWAFQSWRWRAPLNVVLVQQSRCVVQQQNKFAKKFFDDTRTHDNDDIKMKMWIWGHADPQGKIKIWIWIHGPPHPDIDTTMIGITGHDPDDDFADPDDCVCPPPPPWAKFDLVCLQVLCVVVGTRGDQQQPFWDIWTWDDDALFIKIKTKGAGPPVCQVNLQSTQGDSSRVNNLVCSVSSRVSSVPKGWGMFRTKHADHGRAGIWIKMWGHPDRQWIWIWIDGPVRGTGMTTPIIGMDD/DLVVVPFAALLFLFWGTKDADPVFRKIKTKGKDACVSVVLQCLWFFQNWRFCAPLNVVQVQQSRCVVQQFNKFAKKFFDDTHTHDNDDIKMKMWIWGHADVQRKIKIWIWIDPPDDPDIDTGMIGMTGHPPDPQDDDPDDCVCPPDPQWAWADLPCLQVLVVVVGGRRHLQQPFWDTWTWHDDQQFIKIKTKGAGDDPVLVVLQSTQGDSSRVNNLACSVSSRVSRFTMFRTKDFNGGRAGIWIKIWHHPDNFWIWIWIAGPVRHTGMTTPITGHD

Secondary structure (DSSP, 8-state):
-TGGGT-EEEEETTEEEEEEETTTTEEEEEEEE-TTTSGGGGGEEETTEEB--HHHHHHHHHHHHHHTT--EEEEEEE-S--BPPSSS-EEEEEEEPPP-TT--EEEEEEEEETT-SS-EEEEEEEEE--SS---S-SS-TTS-S-TTPEEEP-TTHHHHHHHHTEEE-TTT--EEEEEEE-SSTT-EEEEEEE--GGGHHHHTTSSB-HHHHHHHHHHHHHHHHT---EEEEEEEEEE-SSSB-EEEEEEE-SSTTEEEEEEE-TTS-EEEEEEEEEEE-/-TGGGTSEEEEETTEEEEEEETTTTEEEEEEEE-TTT-GGGGGEEETTEEEE-HHHHHHHHHHHHHHTT--EEEEEEE-S-EEPPSSS-EEEEEEEPPP-TTS-EEEEEEEE-TT-SS-EEEEEEEEE---SPSP--SS-TTS-SPTTPEE---TTHHHHHHHHTEEE-TTT--EEEEEEES-GGG-EEEEEEE--HHHHHGGGGSSB-HHHHHHHHHHHHHHH----EEEEEEE-SSSB-EEEEEEE-SSTTEEEEEEE-TTS-EEEEEEEEE--

Radius of gyration: 30.22 Å; Cα contacts (8 Å, |Δi|>4): 1422; chains: 2; bounding box: 99×63×44 Å

Sequence (557 aa):
DAVSLGLAGADHPLLGAVVQLPQSDGLVFTSRLSLRSHPWLADHAVRDVVIVPGTGLVELAVRAGDEAGCPVLDELVIEAPLVVPRRGGVRVQVALGGPADDGSRTVDVFSLREDADSWLRHATGVLVPENRPRGTAAFDFAAWPPPEAKPVDLTGAYDVLADVGYGYGPTFRAVRAVWRRGSGNTTETFAEIALPEDARAEAGRFGIHPALLDAALHSTMVSAAADVRLPFAWNGLRLHAAGASVLRVRVAKPERDSLSLEAVDESGGLVVTLDSLVGRPDAVSLGLAGADHPLLGAVVQLPQSDGLVFTSRLSLRSHPWLADHAVRDVVIVPGTGLVELAVRAGDEAGCPVLDELVIEAPLVVPRRGGVRVQVALGGPADDGSRTVDVFSLREDADSWLRHATGVLVPENRPRGTAAFDFAAWPPPEAKPVDLTGAYDVLADVGYGYGPTFRAVRAVWRRGSGNTTETFAEIALPEDARAEAGRFGIHPALLDAALHSTMVSAALPFAWNGLRLHAAGASVLRVRVAKPERDSLSLEAVDESGGLVVTLDSLVGR

B-factor: mean 40.12, std 12.97, range [18.32, 95.12]

Organism: Amycolatopsis mediterranei (NCBI:txid33910)

CATH classification: 3.10.129.110

InterPro domains:
  IPR001227 Acyl transferase domain superfamily [G3DSA:3.40.366.10] (554-855)
  IPR001227 Acyl transferase domain superfamily [G3DSA:3.40.366.10] (2228-2524)
  IPR006162 Phosphopantetheine attachment site [PS00012] (1638-1653)
  IPR006162 Phosphopantetheine attachment site [PS00012] (3364-3379)
  IPR009081 Phosphopantetheine binding ACP domain [PF00550] (1613-1679)
  IPR009081 Phosphopantetheine binding ACP domain [PF00550] (3339-3405)
  IPR009081 Phosphopantetheine binding ACP domain [PS50075] (1608-1683)
  IPR009081 Phosphopantetheine binding ACP domain [PS50075] (3334-3409)
  IPR013968 Polyketide synthase-like, ketoreductase domain [PF08659] (1338-1511)
  IPR013968 Polyketide synthase-like, ketoreductase domain [PF08659] (3055-3228)
  IPR014030 Beta-ketoacyl synthase-like, N-terminal domain [PF00109] (31-278)
  IPR014030 Beta-ketoacyl synthase-like, N-terminal domain [PF00109] (1702-1949)
  IPR014031 Beta-ketoacyl synthase, C-terminal domain [PF02801] (287-402)
  IPR014031 Beta-ketoacyl synthase, C-terminal domain [PF02801] (1958-2075)
  IPR014043 Acyl transferase domain [PF00698] (554-870)
  IPR014043 Acyl transferase domain [PF00698] (2228-2540)
  IPR014043 Acyl transferase domain [SM00827] (556-852)
  IPR014043 Acyl transferase domain [SM00827] (2230-2521)
  IPR015083 Polyketide synthase NorB/C/GfsB-E-like, docking domain [PF08990] (2-24)
  IPR016035 Acyl transferase/acyl hydrolase/lysophospholipase [SSF52151] (552-840)

Nearest PDB structures (foldseek):
  4ln9-assembly1_A  TM=1.004E+00  e=1.648E-60  Amycolatopsis mediterranei
  3el6-assembly1_A-2  TM=9.147E-01  e=7.801E-31  Saccharopolyspora erythraea
  6obt-assembly1_A-2  TM=9.487E-01  e=8.013E-30  Streptomyces parvulus
  5o16-assembly1_A  TM=8.640E-01  e=1.693E-28  Sorangium cellulosum
  5o15-assembly1_A  TM=8.736E-01  e=1.084E-26  Sorangium cellulosum